Protein AF-0000000078599240 (afdb_homodimer)

pLDDT: mean 96.95, std 5.82, range [41.84, 98.94]

Nearest PDB structures (foldseek):
  3n5o-assembly1_A  TM=9.727E-01  e=1.562E-25  Coccidioides immitis
  3lg6-assembly2_C  TM=9.460E-01  e=7.301E-24  Coccidioides immitis
  3lg6-assembly2_D  TM=9.305E-01  e=4.288E-23  Coccidioides immitis
  3n5o-assembly1_B  TM=9.343E-01  e=1.271E-21  Coccidioides immitis
  4kae-assembly1_A  TM=9.161E-01  e=1.630E-17  Anaeromyxobacter dehalogenans 2CP-1

Sequence (452 aa):
MSDTQVTLYTYFRSSCSARLRIALYLKEIPFKPIFVNLLRDEQSTPSHRSINPSGTVPALVVQRPGPEQHPVILTQSLAALEYLDETFPDQGPKLLPSDPETRALVRTLAQIIGCDVQPVTNLRILKRVAPFGADRTVWSKDLIEDGFRAYEALVSSSAGKFSVGDQITMADLCLIPAVWGAERVGMDMSTFPVIQKIAKNLEMEEAVQKGHWQTQPDTPEDLRAKMSDTQVTLYTYFRSSCSARLRIALYLKEIPFKPIFVNLLRDEQSTPSHRSINPSGTVPALVVQRPGPEQHPVILTQSLAALEYLDETFPDQGPKLLPSDPETRALVRTLAQIIGCDVQPVTNLRILKRVAPFGADRTVWSKDLIEDGFRAYEALVSSSAGKFSVGDQITMADLCLIPAVWGAERVGMDMSTFPVIQKIAKNLEMEEAVQKGHWQTQPDTPEDLRAK

Structure (mmCIF, N/CA/C/O backbone):
data_AF-0000000078599240-model_v1
#
loop_
_entity.id
_entity.type
_entity.pdbx_description
1 polymer 'Maleylacetoacetate isomerase'
#
loop_
_atom_site.group_PDB
_atom_site.id
_atom_site.type_symbol
_atom_site.label_atom_id
_atom_site.label_alt_id
_atom_site.label_comp_id
_atom_site.label_asym_id
_atom_site.label_entity_id
_atom_site.label_seq_id
_atom_site.pdbx_PDB_ins_code
_atom_site.Cartn_x
_atom_site.Cartn_y
_atom_site.Cartn_z
_atom_site.occupancy
_atom_site.B_iso_or_equiv
_atom_site.auth_seq_id
_atom_site.auth_comp_id
_atom_site.auth_asym_id
_atom_site.auth_atom_id
_atom_site.pdbx_PDB_model_num
ATOM 1 N N . MET A 1 1 ? 25.844 -21.953 -3.064 1 41.84 1 MET A N 1
ATOM 2 C CA . MET A 1 1 ? 24.375 -21.922 -3.059 1 41.84 1 MET A CA 1
ATOM 3 C C . MET A 1 1 ? 23.859 -21.312 -1.765 1 41.84 1 MET A C 1
ATOM 5 O O . MET A 1 1 ? 24.266 -21.719 -0.672 1 41.84 1 MET A O 1
ATOM 9 N N . SER A 1 2 ? 23.5 -20.031 -1.642 1 59.91 2 SER A N 1
ATOM 10 C CA . SER A 1 2 ? 23.344 -19.344 -0.37 1 59.91 2 SER A CA 1
ATOM 11 C C . SER A 1 2 ? 22.438 -20.109 0.584 1 59.91 2 SER A C 1
ATOM 13 O O . SER A 1 2 ? 21.469 -20.719 0.158 1 59.91 2 SER A O 1
ATOM 15 N N . ASP A 1 3 ? 22.969 -20.703 1.647 1 84.12 3 ASP A N 1
ATOM 16 C CA . ASP A 1 3 ? 22.375 -21.469 2.742 1 84.12 3 ASP A CA 1
ATOM 17 C C . ASP A 1 3 ? 21.172 -20.75 3.334 1 84.12 3 ASP A C 1
ATOM 19 O O . ASP A 1 3 ? 20.75 -21.047 4.449 1 84.12 3 ASP A O 1
ATOM 23 N N . THR A 1 4 ? 20.656 -19.797 2.498 1 92.69 4 THR A N 1
ATOM 24 C CA . THR A 1 4 ? 19.484 -19.062 2.947 1 92.69 4 THR A CA 1
ATOM 25 C C . THR A 1 4 ? 18.219 -19.875 2.76 1 92.69 4 THR A C 1
ATOM 27 O O . THR A 1 4 ? 18.016 -20.484 1.706 1 92.69 4 THR A O 1
ATOM 30 N N . GLN A 1 5 ? 17.453 -20 3.84 1 96.25 5 GLN A N 1
ATOM 31 C CA . GLN A 1 5 ? 16.156 -20.688 3.777 1 96.25 5 GLN A CA 1
ATOM 32 C C . GLN A 1 5 ? 15.023 -19.688 3.592 1 96.25 5 GLN A C 1
ATOM 34 O O . GLN A 1 5 ? 14.898 -18.734 4.352 1 96.25 5 GLN A O 1
ATOM 39 N N . VAL A 1 6 ? 14.234 -19.922 2.574 1 98.31 6 VAL A N 1
ATOM 40 C CA . VAL A 1 6 ? 13.094 -19.062 2.277 1 98.31 6 VAL A CA 1
ATOM 41 C C . VAL A 1 6 ? 11.797 -19.859 2.418 1 98.31 6 VAL A C 1
ATOM 43 O O . VAL A 1 6 ? 11.648 -20.938 1.822 1 98.31 6 VAL A O 1
ATOM 46 N N . THR A 1 7 ? 10.906 -19.375 3.309 1 98.75 7 THR A N 1
ATOM 47 C CA . THR A 1 7 ? 9.586 -19.969 3.5 1 98.75 7 THR A CA 1
ATOM 48 C C . THR A 1 7 ? 8.484 -18.969 3.121 1 98.75 7 THR A C 1
ATOM 50 O O . THR A 1 7 ? 8.57 -17.797 3.453 1 98.75 7 THR A O 1
ATOM 53 N N . LEU A 1 8 ? 7.512 -19.438 2.375 1 98.94 8 LEU A N 1
ATOM 54 C CA . LEU A 1 8 ? 6.375 -18.609 1.989 1 98.94 8 LEU A CA 1
ATOM 55 C C . LEU A 1 8 ? 5.074 -19.188 2.525 1 98.94 8 LEU A C 1
ATOM 57 O O . LEU A 1 8 ? 4.668 -20.281 2.131 1 98.94 8 LEU A O 1
ATOM 61 N N . TYR A 1 9 ? 4.465 -18.516 3.523 1 98.94 9 TYR A N 1
ATOM 62 C CA . TYR A 1 9 ? 3.078 -18.812 3.873 1 98.94 9 TYR A CA 1
ATOM 63 C C . TYR A 1 9 ? 2.125 -18.312 2.793 1 98.94 9 TYR A C 1
ATOM 65 O O . TYR A 1 9 ? 2.1 -17.125 2.484 1 98.94 9 TYR A O 1
ATOM 73 N N . THR A 1 10 ? 1.367 -19.234 2.219 1 98.88 10 THR A N 1
ATOM 74 C CA . THR A 1 10 ? 0.688 -18.953 0.961 1 98.88 10 THR A CA 1
ATOM 75 C C . THR A 1 10 ? -0.677 -19.625 0.913 1 98.88 10 THR A C 1
ATOM 77 O O . THR A 1 10 ? -0.981 -20.484 1.751 1 98.88 10 THR A O 1
ATOM 80 N N . TYR A 1 11 ? -1.501 -19.172 0.091 1 98.88 11 TYR A N 1
ATOM 81 C CA . TYR A 1 11 ? -2.789 -19.719 -0.309 1 98.88 11 TYR A CA 1
ATOM 82 C C . TYR A 1 11 ? -2.973 -19.641 -1.819 1 98.88 11 TYR A C 1
ATOM 84 O O . TYR A 1 11 ? -2.682 -18.609 -2.432 1 98.88 11 TYR A O 1
ATOM 92 N N . PHE A 1 12 ? -3.488 -20.656 -2.5 1 98.62 12 PHE A N 1
ATOM 93 C CA . PHE A 1 12 ? -3.416 -20.781 -3.951 1 98.62 12 PHE A CA 1
ATOM 94 C C . PHE A 1 12 ? -4.176 -19.641 -4.625 1 98.62 12 PHE A C 1
ATOM 96 O O . PHE A 1 12 ? -3.766 -19.156 -5.68 1 98.62 12 PHE A O 1
ATOM 103 N N . ARG A 1 13 ? -5.23 -19.172 -3.99 1 97.75 13 ARG A N 1
ATOM 104 C CA . ARG A 1 13 ? -6.094 -18.203 -4.668 1 97.75 13 ARG A CA 1
ATOM 105 C C . ARG A 1 13 ? -5.809 -16.781 -4.207 1 97.75 13 ARG A C 1
ATOM 107 O O . ARG A 1 13 ? -6.512 -15.844 -4.59 1 97.75 13 ARG A O 1
ATOM 114 N N . SER A 1 14 ? -4.82 -16.641 -3.355 1 98.56 14 SER A N 1
ATOM 115 C CA . SER A 1 14 ? -4.449 -15.312 -2.865 1 98.56 14 SER A CA 1
ATOM 116 C C . SER A 1 14 ? -3.645 -14.547 -3.906 1 98.56 14 SER A C 1
ATOM 118 O O . SER A 1 14 ? -2.568 -14.984 -4.316 1 98.56 14 SER A O 1
ATOM 120 N N . SER A 1 15 ? -4.191 -13.398 -4.312 1 98.81 15 SER A N 1
ATOM 121 C CA . SER A 1 15 ? -3.494 -12.555 -5.281 1 98.81 15 SER A CA 1
ATOM 122 C C . SER A 1 15 ? -2.188 -12.016 -4.707 1 98.81 15 SER A C 1
ATOM 124 O O . SER A 1 15 ? -1.185 -11.922 -5.418 1 98.81 15 SER A O 1
ATOM 126 N N . CYS A 1 16 ? -2.143 -11.672 -3.395 1 98.88 16 CYS A N 1
ATOM 127 C CA . CYS A 1 16 ? -0.934 -11.156 -2.766 1 98.88 16 CYS A CA 1
ATOM 128 C C . CYS A 1 16 ? 0.127 -12.242 -2.641 1 98.88 16 CYS A C 1
ATOM 130 O O . CYS A 1 16 ? 1.321 -11.969 -2.768 1 98.88 16 CYS A O 1
ATOM 132 N N . SER A 1 17 ? -0.309 -13.508 -2.371 1 98.94 17 SER A N 1
ATOM 133 C CA . SER A 1 17 ? 0.632 -14.625 -2.381 1 98.94 17 SER A CA 1
ATOM 134 C C . SER A 1 17 ? 1.214 -14.844 -3.773 1 98.94 17 SER A C 1
ATOM 136 O O . SER A 1 17 ? 2.398 -15.156 -3.916 1 98.94 17 SER A O 1
ATOM 138 N N . ALA A 1 18 ? 0.376 -14.703 -4.801 1 98.94 18 ALA A N 1
ATOM 139 C CA . ALA A 1 18 ? 0.823 -14.891 -6.176 1 98.94 18 ALA A CA 1
ATOM 140 C C . ALA A 1 18 ? 1.944 -13.914 -6.531 1 98.94 18 ALA A C 1
ATOM 142 O O . ALA A 1 18 ? 2.875 -14.266 -7.258 1 98.94 18 ALA A O 1
ATOM 143 N N . ARG A 1 19 ? 1.855 -12.648 -6.035 1 98.94 19 ARG A N 1
ATOM 144 C CA . ARG A 1 19 ? 2.928 -11.688 -6.258 1 98.94 19 ARG A CA 1
ATOM 145 C C . ARG A 1 19 ? 4.281 -12.273 -5.875 1 98.94 19 ARG A C 1
ATOM 147 O O . ARG A 1 19 ? 5.238 -12.195 -6.648 1 98.94 19 ARG A O 1
ATOM 154 N N . LEU A 1 20 ? 4.32 -12.898 -4.699 1 98.94 20 LEU A N 1
ATOM 155 C CA . LEU A 1 20 ? 5.582 -13.391 -4.16 1 98.94 20 LEU A CA 1
ATOM 156 C C . LEU A 1 20 ? 5.973 -14.711 -4.816 1 98.94 20 LEU A C 1
ATOM 158 O O . LEU A 1 20 ? 7.156 -14.953 -5.066 1 98.94 20 LEU A O 1
ATOM 162 N N . ARG A 1 21 ? 4.977 -15.617 -5.125 1 98.94 21 ARG A N 1
ATOM 163 C CA . ARG A 1 21 ? 5.312 -16.844 -5.844 1 98.94 21 ARG A CA 1
ATOM 164 C C . ARG A 1 21 ? 5.988 -16.531 -7.176 1 98.94 21 ARG A C 1
ATOM 166 O O . ARG A 1 21 ? 7.055 -17.062 -7.477 1 98.94 21 ARG A O 1
ATOM 173 N N . ILE A 1 22 ? 5.367 -15.609 -7.93 1 98.94 22 ILE A N 1
ATOM 174 C CA . ILE A 1 22 ? 5.898 -15.266 -9.242 1 98.94 22 ILE A CA 1
ATOM 175 C C . ILE A 1 22 ? 7.285 -14.641 -9.094 1 98.94 22 ILE A C 1
ATOM 177 O O . ILE A 1 22 ? 8.203 -14.977 -9.844 1 98.94 22 ILE A O 1
ATOM 181 N N . ALA A 1 23 ? 7.449 -13.75 -8.117 1 98.94 23 ALA A N 1
ATOM 182 C CA . ALA A 1 23 ? 8.75 -13.117 -7.887 1 98.94 23 ALA A CA 1
ATOM 183 C C . ALA A 1 23 ? 9.812 -14.156 -7.559 1 98.94 23 ALA A C 1
ATOM 185 O O . ALA A 1 23 ? 10.938 -14.086 -8.055 1 98.94 23 ALA A O 1
ATOM 186 N N . LEU A 1 24 ? 9.5 -15.102 -6.66 1 98.88 24 LEU A N 1
ATOM 187 C CA . LEU A 1 24 ? 10.453 -16.125 -6.242 1 98.88 24 LEU A CA 1
ATOM 188 C C . LEU A 1 24 ? 10.852 -17 -7.422 1 98.88 24 LEU A C 1
ATOM 190 O O . LEU A 1 24 ? 12.031 -17.328 -7.59 1 98.88 24 LEU A O 1
ATOM 194 N N . TYR A 1 25 ? 9.914 -17.359 -8.273 1 98.81 25 TYR A N 1
ATOM 195 C CA . TYR A 1 25 ? 10.234 -18.125 -9.477 1 98.81 25 TYR A CA 1
ATOM 196 C C . TYR A 1 25 ? 11.055 -17.297 -10.453 1 98.81 25 TYR A C 1
ATOM 198 O O . TYR A 1 25 ? 12.016 -17.781 -11.047 1 98.81 25 TYR A O 1
ATOM 206 N N . LEU A 1 26 ? 10.625 -16.062 -10.656 1 98.69 26 LEU A N 1
ATOM 207 C CA . LEU A 1 26 ? 11.297 -15.156 -11.578 1 98.69 26 LEU A CA 1
ATOM 208 C C . LEU A 1 26 ? 12.766 -14.984 -11.195 1 98.69 26 LEU A C 1
ATOM 210 O O . LEU A 1 26 ? 13.641 -14.922 -12.062 1 98.69 26 LEU A O 1
ATOM 214 N N . LYS A 1 27 ? 13.016 -14.93 -9.898 1 98.25 27 LYS A N 1
ATOM 215 C CA . LYS A 1 27 ? 14.367 -14.695 -9.383 1 98.25 27 LYS A CA 1
ATOM 216 C C . LYS A 1 27 ? 15.078 -16.016 -9.102 1 98.25 27 LYS A C 1
ATOM 218 O O . LYS A 1 27 ? 16.234 -16.016 -8.68 1 98.25 27 LYS A O 1
ATOM 223 N N . GLU A 1 28 ? 14.383 -17.094 -9.32 1 97.5 28 GLU A N 1
ATOM 224 C CA . GLU A 1 28 ? 14.93 -18.438 -9.133 1 97.5 28 GLU A CA 1
ATOM 225 C C . GLU A 1 28 ? 15.414 -18.641 -7.703 1 97.5 28 GLU A C 1
ATOM 227 O O . GLU A 1 28 ? 16.531 -19.125 -7.48 1 97.5 28 GLU A O 1
ATOM 232 N N . ILE A 1 29 ? 14.672 -18.188 -6.797 1 97.81 29 ILE A N 1
ATOM 233 C CA . ILE A 1 29 ? 14.938 -18.391 -5.379 1 97.81 29 ILE A CA 1
ATOM 234 C C . ILE A 1 29 ? 14.133 -19.594 -4.871 1 97.81 29 ILE A C 1
ATOM 236 O O . ILE A 1 29 ? 12.898 -19.547 -4.84 1 97.81 29 ILE A O 1
ATOM 240 N N . PRO A 1 30 ? 14.836 -20.641 -4.559 1 97.5 30 PRO A N 1
ATOM 241 C CA . PRO A 1 30 ? 14.094 -21.766 -3.984 1 97.5 30 PRO A CA 1
ATOM 242 C C . PRO A 1 30 ? 13.367 -21.406 -2.693 1 97.5 30 PRO A C 1
ATOM 244 O O . PRO A 1 30 ? 13.883 -20.625 -1.889 1 97.5 30 PRO A O 1
ATOM 247 N N . PHE A 1 31 ? 12.172 -21.984 -2.525 1 98.56 31 PHE A N 1
ATOM 248 C CA . PHE A 1 31 ? 11.414 -21.688 -1.315 1 98.56 31 PHE A CA 1
ATOM 249 C C . PHE A 1 31 ? 10.523 -22.859 -0.933 1 98.56 31 PHE A C 1
ATOM 251 O O . PHE A 1 31 ? 10.211 -23.719 -1.772 1 98.56 31 PHE A O 1
ATOM 258 N N . LYS A 1 32 ? 10.219 -22.875 0.348 1 98.5 32 LYS A N 1
ATOM 259 C CA . LYS A 1 32 ? 9.273 -23.859 0.891 1 98.5 32 LYS A CA 1
ATOM 260 C C . LYS A 1 32 ? 7.906 -23.219 1.132 1 98.5 32 LYS A C 1
ATOM 262 O O . LYS A 1 32 ? 7.781 -22.281 1.92 1 98.5 32 LYS A O 1
ATOM 267 N N . PRO A 1 33 ? 6.883 -23.719 0.459 1 98.75 33 PRO A N 1
ATOM 268 C CA . PRO A 1 33 ? 5.543 -23.203 0.742 1 98.75 33 PRO A CA 1
ATOM 269 C C . PRO A 1 33 ? 4.922 -23.828 1.991 1 98.75 33 PRO A C 1
ATOM 271 O O . PRO A 1 33 ? 5.113 -25.016 2.254 1 98.75 33 PRO A O 1
ATOM 274 N N . ILE A 1 34 ? 4.344 -23.031 2.818 1 98.88 34 ILE A N 1
ATOM 275 C CA . ILE A 1 34 ? 3.434 -23.438 3.881 1 98.88 34 ILE A CA 1
ATOM 276 C C . ILE A 1 34 ? 2.02 -22.953 3.572 1 98.88 34 ILE A C 1
ATOM 278 O O . ILE A 1 34 ? 1.785 -21.75 3.455 1 98.88 34 ILE A O 1
ATOM 282 N N . PHE A 1 35 ? 1.087 -23.891 3.426 1 98.81 35 PHE A N 1
ATOM 283 C CA . PHE A 1 35 ? -0.24 -23.547 2.924 1 98.81 35 PHE A CA 1
ATOM 284 C C . PHE A 1 35 ? -1.168 -23.156 4.066 1 98.81 35 PHE A C 1
ATOM 286 O O . PHE A 1 35 ? -1.251 -23.859 5.074 1 98.81 35 PHE A O 1
ATOM 293 N N . VAL A 1 36 ? -1.742 -21.984 3.965 1 98.81 36 VAL A N 1
ATOM 294 C CA . VAL A 1 36 ? -2.73 -21.453 4.895 1 98.81 36 VAL A CA 1
ATOM 295 C C . VAL A 1 36 ? -4.09 -21.359 4.207 1 98.81 36 VAL A C 1
ATOM 297 O O . VAL A 1 36 ? -4.309 -20.5 3.355 1 98.81 36 VAL A O 1
ATOM 300 N N . ASN A 1 37 ? -5.074 -22.25 4.566 1 98.06 37 ASN A N 1
ATOM 301 C CA . ASN A 1 37 ? -6.387 -22.281 3.928 1 98.06 37 ASN A CA 1
ATOM 302 C C . ASN A 1 37 ? -7.289 -21.172 4.453 1 98.06 37 ASN A C 1
ATOM 304 O O . ASN A 1 37 ? -7.797 -21.25 5.574 1 98.06 37 ASN A O 1
ATOM 308 N N . LEU A 1 38 ? -7.566 -20.188 3.645 1 97.25 38 LEU A N 1
ATOM 309 C CA . LEU A 1 38 ? -8.328 -19.016 4.059 1 97.25 38 LEU A CA 1
ATOM 310 C C . LEU A 1 38 ? -9.812 -19.359 4.203 1 97.25 38 LEU A C 1
ATOM 312 O O . LEU A 1 38 ? -10.531 -18.703 4.961 1 97.25 38 LEU A O 1
ATOM 316 N N . LEU A 1 39 ? -10.297 -20.359 3.459 1 94.81 39 LEU A N 1
ATOM 317 C CA . LEU A 1 39 ? -11.703 -20.75 3.553 1 94.81 39 LEU A CA 1
ATOM 318 C C . LEU A 1 39 ? -11.977 -21.453 4.875 1 94.81 39 LEU A C 1
ATOM 320 O O . LEU A 1 39 ? -13.125 -21.516 5.328 1 94.81 39 LEU A O 1
ATOM 324 N N . ARG A 1 40 ? -10.93 -22 5.488 1 96.69 40 ARG A N 1
ATOM 325 C CA . ARG A 1 40 ? -11.047 -22.641 6.797 1 96.69 40 ARG A CA 1
ATOM 326 C C . ARG A 1 40 ? -10.578 -21.703 7.906 1 96.69 40 ARG A C 1
ATOM 328 O O . ARG A 1 40 ? -10.359 -22.141 9.039 1 96.69 40 ARG A O 1
ATOM 335 N N . ASP A 1 41 ? -10.305 -20.438 7.574 1 96.81 41 ASP A N 1
ATOM 336 C CA . ASP A 1 41 ? -9.906 -19.375 8.492 1 96.81 41 ASP A CA 1
ATOM 337 C C . ASP A 1 41 ? -8.609 -19.719 9.211 1 96.81 41 ASP A C 1
ATOM 339 O O . ASP A 1 41 ? -8.43 -19.375 10.383 1 96.81 41 ASP A O 1
ATOM 343 N N . GLU A 1 42 ? -7.742 -20.438 8.57 1 98.25 42 GLU A N 1
ATOM 344 C CA . GLU A 1 42 ? -6.477 -20.828 9.172 1 98.25 42 GLU A CA 1
ATOM 345 C C . GLU A 1 42 ? -5.578 -19.625 9.422 1 98.25 42 GLU A C 1
ATOM 347 O O . GLU A 1 42 ? -4.676 -19.672 10.258 1 98.25 42 GLU A O 1
ATOM 352 N N . GLN A 1 43 ? -5.766 -18.516 8.703 1 97.88 43 GLN A N 1
ATOM 353 C CA . GLN A 1 43 ? -4.992 -17.297 8.906 1 97.88 43 GLN A CA 1
ATOM 354 C C . GLN A 1 43 ? -5.281 -16.688 10.273 1 97.88 43 GLN A C 1
ATOM 356 O O . GLN A 1 43 ? -4.535 -15.82 10.742 1 97.88 43 GLN A O 1
ATOM 361 N N . SER A 1 44 ? -6.363 -17.094 10.922 1 96.94 44 SER A N 1
ATOM 362 C CA . SER A 1 44 ? -6.773 -16.5 12.188 1 96.94 44 SER A CA 1
ATOM 363 C C . SER A 1 44 ? -6.277 -17.312 13.375 1 96.94 44 SER A C 1
ATOM 365 O O . SER A 1 44 ? -6.469 -16.922 14.531 1 96.94 44 SER A O 1
ATOM 367 N N . THR A 1 45 ? -5.648 -18.484 13.078 1 97.94 45 THR A N 1
ATOM 368 C CA . THR A 1 45 ? -5.129 -19.312 14.164 1 97.94 45 THR A CA 1
ATOM 369 C C . THR A 1 45 ? -4.008 -18.594 14.906 1 97.94 45 THR A C 1
ATOM 371 O O . THR A 1 45 ? -3.303 -17.766 14.32 1 97.94 45 THR A O 1
ATOM 374 N N . PRO A 1 46 ? -3.828 -18.891 16.203 1 97.56 46 PRO A N 1
ATOM 375 C CA . PRO A 1 46 ? -2.719 -18.297 16.953 1 97.56 46 PRO A CA 1
ATOM 376 C C . PRO A 1 46 ? -1.361 -18.562 16.297 1 97.56 46 PRO A C 1
ATOM 378 O O . PRO A 1 46 ? -0.492 -17.688 16.297 1 97.56 46 PRO A O 1
ATOM 381 N N . SER A 1 47 ? -1.226 -19.75 15.789 1 97.75 47 SER A N 1
ATOM 382 C CA . SER A 1 47 ? 0.039 -20.125 15.164 1 97.75 47 SER A CA 1
ATOM 383 C C . SER A 1 47 ? 0.348 -19.219 13.969 1 97.75 47 SER A C 1
ATOM 385 O O . SER A 1 47 ? 1.469 -18.734 13.828 1 97.75 47 SER A O 1
ATOM 387 N N . HIS A 1 48 ? -0.643 -19.016 13.078 1 98.44 48 HIS A N 1
ATOM 388 C CA . HIS A 1 48 ? -0.397 -18.156 11.938 1 98.44 48 HIS A CA 1
ATOM 389 C C . HIS A 1 48 ? -0.228 -16.703 12.367 1 98.44 48 HIS A C 1
ATOM 391 O O . HIS A 1 48 ? 0.625 -15.984 11.836 1 98.44 48 HIS A O 1
ATOM 397 N N . ARG A 1 49 ? -1.003 -16.266 13.344 1 97.81 49 ARG A N 1
ATOM 398 C CA . ARG A 1 49 ? -0.96 -14.883 13.805 1 97.81 49 ARG A CA 1
ATOM 399 C C . ARG A 1 49 ? 0.366 -14.57 14.492 1 97.81 49 ARG A C 1
ATOM 401 O O . ARG A 1 49 ? 0.784 -13.414 14.547 1 97.81 49 ARG A O 1
ATOM 408 N N . SER A 1 50 ? 1.032 -15.594 14.992 1 97.44 50 SER A N 1
ATOM 409 C CA . SER A 1 50 ? 2.361 -15.391 15.562 1 97.44 50 SER A CA 1
ATOM 410 C C . SER A 1 50 ? 3.383 -15.062 14.477 1 97.44 50 SER A C 1
ATOM 412 O O . SER A 1 50 ? 4.41 -14.438 14.758 1 97.44 50 SER A O 1
ATOM 414 N N . ILE A 1 51 ? 3.104 -15.445 13.242 1 98 51 ILE A N 1
ATOM 415 C CA . ILE A 1 51 ? 3.961 -15.141 12.102 1 98 51 ILE A CA 1
ATOM 416 C C . ILE A 1 51 ? 3.516 -13.836 11.445 1 98 51 ILE A C 1
ATOM 418 O O . ILE A 1 51 ? 4.344 -12.969 11.156 1 98 51 ILE A O 1
ATOM 422 N N . ASN A 1 52 ? 2.238 -13.703 11.289 1 98.56 52 ASN A N 1
ATOM 423 C CA . ASN A 1 52 ? 1.623 -12.539 10.664 1 98.56 52 ASN A CA 1
ATOM 424 C C . ASN A 1 52 ? 0.49 -11.977 11.523 1 98.56 52 ASN A C 1
ATOM 426 O O . ASN A 1 52 ? -0.669 -12.359 11.352 1 98.56 52 ASN A O 1
ATOM 430 N N . PRO A 1 53 ? 0.753 -10.977 12.273 1 98.25 53 PRO A N 1
ATOM 431 C CA . PRO A 1 53 ? -0.244 -10.43 13.195 1 98.25 53 PRO A CA 1
ATOM 432 C C . PRO A 1 53 ? -1.457 -9.844 12.484 1 98.25 53 PRO A C 1
ATOM 434 O O . PRO A 1 53 ? -2.494 -9.609 13.109 1 98.25 53 PRO A O 1
ATOM 437 N N . SER A 1 54 ? -1.393 -9.586 11.188 1 98 54 SER A N 1
ATOM 438 C CA . SER A 1 54 ? -2.541 -9.102 10.422 1 98 54 SER A CA 1
ATOM 439 C C . SER A 1 54 ? -3.541 -10.227 10.164 1 98 54 SER A C 1
ATOM 441 O O . SER A 1 54 ? -4.68 -9.969 9.773 1 98 54 SER A O 1
ATOM 443 N N . GLY A 1 55 ? -3.113 -11.484 10.375 1 98.19 55 GLY A N 1
ATOM 444 C CA . GLY A 1 55 ? -3.99 -12.609 10.078 1 98.19 55 GLY A CA 1
ATOM 445 C C . GLY A 1 55 ? -4.328 -12.727 8.602 1 98.19 55 GLY A C 1
ATOM 446 O O . GLY A 1 55 ? -5.484 -12.945 8.242 1 98.19 55 GLY A O 1
ATOM 447 N N . THR A 1 56 ? -3.334 -12.484 7.797 1 98.25 56 THR A N 1
ATOM 448 C CA . THR A 1 56 ? -3.482 -12.594 6.348 1 98.25 56 THR A CA 1
ATOM 449 C C . THR A 1 56 ? -2.355 -13.43 5.75 1 98.25 56 THR A C 1
ATOM 451 O O . THR A 1 56 ? -1.511 -13.953 6.48 1 98.25 56 THR A O 1
ATOM 454 N N . VAL A 1 57 ? -2.404 -13.734 4.516 1 98.69 57 VAL A N 1
ATOM 455 C CA . VAL A 1 57 ? -1.3 -14.211 3.689 1 98.69 57 VAL A CA 1
ATOM 456 C C . VAL A 1 57 ? -0.991 -13.18 2.605 1 98.69 57 VAL A C 1
ATOM 458 O O . VAL A 1 57 ? -1.843 -12.352 2.262 1 98.69 57 VAL A O 1
ATOM 461 N N . PRO A 1 58 ? 0.173 -13.164 2.072 1 98.88 58 PRO A N 1
ATOM 462 C CA . PRO A 1 58 ? 1.315 -14.039 2.352 1 98.88 58 PRO A CA 1
ATOM 463 C C . PRO A 1 58 ? 2.127 -13.578 3.561 1 98.88 58 PRO A C 1
ATOM 465 O O . PRO A 1 58 ? 1.899 -12.484 4.082 1 98.88 58 PRO A O 1
ATOM 468 N N . ALA A 1 59 ? 2.914 -14.391 4.109 1 98.94 59 ALA A N 1
ATOM 469 C CA . ALA A 1 59 ? 4.082 -14.047 4.914 1 98.94 59 ALA A CA 1
ATOM 470 C C . ALA A 1 59 ? 5.348 -14.688 4.355 1 98.94 59 ALA A C 1
ATOM 472 O O . ALA A 1 59 ? 5.359 -15.883 4.055 1 98.94 59 ALA A O 1
ATOM 473 N N . LEU A 1 60 ? 6.371 -13.922 4.078 1 98.94 60 LEU A N 1
ATOM 474 C CA . LEU A 1 60 ? 7.676 -14.391 3.623 1 98.94 60 LEU A CA 1
ATOM 475 C C . LEU A 1 60 ? 8.664 -14.438 4.781 1 98.94 60 LEU A C 1
ATOM 477 O O . LEU A 1 60 ? 8.859 -13.445 5.48 1 98.94 60 LEU A O 1
ATOM 481 N N . VAL A 1 61 ? 9.234 -15.555 5.051 1 98.62 61 VAL A N 1
ATOM 482 C CA . VAL A 1 61 ? 10.234 -15.734 6.094 1 98.62 61 VAL A CA 1
ATOM 483 C C . VAL A 1 61 ? 11.586 -16.078 5.461 1 98.62 61 VAL A C 1
ATOM 485 O O . VAL A 1 61 ? 11.695 -17.062 4.723 1 98.62 61 VAL A O 1
ATOM 488 N N . VAL A 1 62 ? 12.562 -15.297 5.645 1 98.12 62 VAL A N 1
ATOM 489 C CA . VAL A 1 62 ? 13.906 -15.516 5.129 1 98.12 62 VAL A CA 1
ATOM 490 C C . VAL A 1 62 ? 14.875 -15.734 6.285 1 98.12 62 VAL A C 1
ATOM 492 O O . VAL A 1 62 ? 15.039 -14.859 7.145 1 98.12 62 VAL A O 1
ATOM 495 N N . GLN A 1 63 ? 15.469 -16.859 6.355 1 95.69 63 GLN A N 1
ATOM 496 C CA . GLN A 1 63 ? 16.453 -17.203 7.379 1 95.69 63 GLN A CA 1
ATOM 497 C C . GLN A 1 63 ? 17.844 -17.328 6.781 1 95.69 63 GLN A C 1
ATOM 499 O O . GLN A 1 63 ? 18.109 -18.25 5.996 1 95.69 63 GLN A O 1
ATOM 504 N N . ARG A 1 64 ? 18.719 -16.391 7.035 1 91.56 64 ARG A N 1
ATOM 505 C CA . ARG A 1 64 ? 20.109 -16.438 6.605 1 91.56 64 ARG A CA 1
ATOM 506 C C . ARG A 1 64 ? 20.953 -17.281 7.566 1 91.56 64 ARG A C 1
ATOM 508 O O . ARG A 1 64 ? 20.641 -17.344 8.758 1 91.56 64 ARG A O 1
ATOM 515 N N . PRO A 1 65 ? 21.922 -17.875 7.047 1 87.56 65 PRO A N 1
ATOM 516 C CA . PRO A 1 65 ? 22.75 -18.703 7.922 1 87.56 65 PRO A CA 1
ATOM 517 C C . PRO A 1 65 ? 23.547 -17.859 8.922 1 87.56 65 PRO A C 1
ATOM 519 O O . PRO A 1 65 ? 23.891 -16.719 8.648 1 87.56 65 PRO A O 1
ATOM 522 N N . GLY A 1 66 ? 23.75 -18.375 10.023 1 81.56 66 GLY A N 1
ATOM 523 C CA . GLY A 1 66 ? 24.547 -17.734 11.055 1 81.56 66 GLY A CA 1
ATOM 524 C C . GLY A 1 66 ? 23.844 -17.672 12.398 1 81.56 66 GLY A C 1
ATOM 525 O O . GLY A 1 66 ? 22.625 -17.594 12.461 1 81.56 66 GLY A O 1
ATOM 526 N N . PRO A 1 67 ? 24.531 -18.109 13.445 1 73.31 67 PRO A N 1
ATOM 527 C CA . PRO A 1 67 ? 23.953 -18.266 14.781 1 73.31 67 PRO A CA 1
ATOM 528 C C . PRO A 1 67 ? 23.234 -17.016 15.273 1 73.31 67 PRO A C 1
ATOM 530 O O . PRO A 1 67 ? 22.266 -17.125 16.031 1 73.31 67 PRO A O 1
ATOM 533 N N . GLU A 1 68 ? 23.625 -15.867 14.82 1 73.69 68 GLU A N 1
ATOM 534 C CA . GLU A 1 68 ? 23.047 -14.664 15.422 1 73.69 68 GLU A CA 1
ATOM 535 C C . GLU A 1 68 ? 22.047 -14.008 14.484 1 73.69 68 GLU A C 1
ATOM 537 O O . GLU A 1 68 ? 21.547 -12.914 14.758 1 73.69 68 GLU A O 1
ATOM 542 N N . GLN A 1 69 ? 21.562 -14.945 13.586 1 78.75 69 GLN A N 1
ATOM 543 C CA . GLN A 1 69 ? 20.688 -14.273 12.641 1 78.75 69 GLN A CA 1
ATOM 544 C C . GLN A 1 69 ? 19.234 -14.688 12.852 1 78.75 69 GLN A C 1
ATOM 546 O O . GLN A 1 69 ? 18.891 -15.867 12.719 1 78.75 69 GLN A O 1
ATOM 551 N N . HIS A 1 70 ? 18.469 -13.719 13.266 1 90 70 HIS A N 1
ATOM 552 C CA . HIS A 1 70 ? 17.031 -13.938 13.344 1 90 70 HIS A CA 1
ATOM 553 C C . HIS A 1 70 ? 16.391 -13.883 11.969 1 90 70 HIS A C 1
ATOM 555 O O . HIS A 1 70 ? 16.859 -13.172 11.078 1 90 70 HIS A O 1
ATOM 561 N N . PRO A 1 71 ? 15.32 -14.68 11.828 1 95.56 71 PRO A N 1
ATOM 562 C CA . PRO A 1 71 ? 14.625 -14.625 10.539 1 95.56 71 PRO A CA 1
ATOM 563 C C . PRO A 1 71 ? 13.992 -13.258 10.266 1 95.56 71 PRO A C 1
ATOM 565 O O . PRO A 1 71 ? 13.531 -12.594 11.203 1 95.56 71 PRO A O 1
ATOM 568 N N . VAL A 1 72 ? 14.047 -12.891 9.047 1 97 72 VAL A N 1
ATOM 569 C CA . VAL A 1 72 ? 13.266 -11.742 8.594 1 97 72 VAL A CA 1
ATOM 570 C C . VAL A 1 72 ? 11.875 -12.195 8.172 1 97 72 VAL A C 1
ATOM 572 O O . VAL A 1 72 ? 11.727 -13.109 7.359 1 97 72 VAL A O 1
ATOM 575 N N . ILE A 1 73 ? 10.844 -11.609 8.773 1 98.5 73 ILE A N 1
ATOM 576 C CA . ILE A 1 73 ? 9.461 -11.945 8.461 1 98.5 73 ILE A CA 1
ATOM 577 C C . ILE A 1 73 ? 8.773 -10.75 7.812 1 98.5 73 ILE A C 1
ATOM 579 O O . ILE A 1 73 ? 8.75 -9.656 8.383 1 98.5 73 ILE A O 1
ATOM 583 N N . LEU A 1 74 ? 8.328 -10.945 6.637 1 98.81 74 LEU A N 1
ATOM 584 C CA . LEU A 1 74 ? 7.641 -9.898 5.887 1 98.81 74 LEU A CA 1
ATOM 585 C C . LEU A 1 74 ? 6.191 -10.281 5.609 1 98.81 74 LEU A C 1
ATOM 587 O O . LEU A 1 74 ? 5.934 -11.281 4.934 1 98.81 74 LEU A O 1
ATOM 591 N N . THR A 1 75 ? 5.289 -9.422 6.07 1 98.81 75 THR A N 1
ATOM 592 C CA . THR A 1 75 ? 3.879 -9.789 6.035 1 98.81 75 THR A CA 1
ATOM 593 C C . THR A 1 75 ? 3.113 -8.891 5.059 1 98.81 75 THR A C 1
ATOM 595 O O . THR A 1 75 ? 1.885 -8.953 4.984 1 98.81 75 THR A O 1
ATOM 598 N N . GLN A 1 76 ? 3.77 -8.023 4.395 1 98.88 76 GLN A N 1
ATOM 599 C CA . GLN A 1 76 ? 3.25 -7.203 3.309 1 98.88 76 GLN A CA 1
ATOM 600 C C . GLN A 1 76 ? 3.955 -7.523 1.992 1 98.88 76 GLN A C 1
ATOM 602 O O . GLN A 1 76 ? 5.18 -7.438 1.902 1 98.88 76 GLN A O 1
ATOM 607 N N . SER A 1 77 ? 3.182 -7.805 0.957 1 98.94 77 SER A N 1
ATOM 608 C CA . SER A 1 77 ? 3.746 -8.359 -0.268 1 98.94 77 SER A CA 1
ATOM 609 C C . SER A 1 77 ? 4.625 -7.344 -0.983 1 98.94 77 SER A C 1
ATOM 611 O O . SER A 1 77 ? 5.668 -7.699 -1.542 1 98.94 77 SER A O 1
ATOM 613 N N . LEU A 1 78 ? 4.246 -6.047 -0.975 1 98.94 78 LEU A N 1
ATOM 614 C CA . LEU A 1 78 ? 5.055 -5.043 -1.656 1 98.94 78 LEU A CA 1
ATOM 615 C C . LEU A 1 78 ? 6.395 -4.855 -0.955 1 98.94 78 LEU A C 1
ATOM 617 O O . LEU A 1 78 ? 7.43 -4.719 -1.61 1 98.94 78 LEU A O 1
ATOM 621 N N . ALA A 1 79 ? 6.41 -4.836 0.399 1 98.94 79 ALA A N 1
ATOM 622 C CA . ALA A 1 79 ? 7.656 -4.77 1.161 1 98.94 79 ALA A CA 1
ATOM 623 C C . ALA A 1 79 ? 8.531 -5.988 0.888 1 98.94 79 ALA A C 1
ATOM 625 O O . ALA A 1 79 ? 9.75 -5.863 0.744 1 98.94 79 ALA A O 1
ATOM 626 N N . ALA A 1 80 ? 7.91 -7.145 0.779 1 98.94 80 ALA A N 1
ATOM 627 C CA . ALA A 1 80 ? 8.633 -8.391 0.52 1 98.94 80 ALA A CA 1
ATOM 628 C C . ALA A 1 80 ? 9.273 -8.367 -0.867 1 98.94 80 ALA A C 1
ATOM 630 O O . ALA A 1 80 ? 10.406 -8.828 -1.041 1 98.94 80 ALA A O 1
ATOM 631 N N . LEU A 1 81 ? 8.531 -7.852 -1.859 1 98.94 81 LEU A N 1
ATOM 632 C CA . LEU A 1 81 ? 9.07 -7.766 -3.213 1 98.94 81 LEU A CA 1
ATOM 633 C C . LEU A 1 81 ? 10.32 -6.898 -3.246 1 98.94 81 LEU A C 1
ATOM 635 O O . LEU A 1 81 ? 11.328 -7.277 -3.855 1 98.94 81 LEU A O 1
ATOM 639 N N . GLU A 1 82 ? 10.258 -5.766 -2.596 1 98.75 82 GLU A N 1
ATOM 640 C CA . GLU A 1 82 ? 11.422 -4.887 -2.59 1 98.75 82 GLU A CA 1
ATOM 641 C C . GLU A 1 82 ? 12.578 -5.508 -1.81 1 98.75 82 GLU A C 1
ATOM 643 O O . GLU A 1 82 ? 13.742 -5.371 -2.195 1 98.75 82 GLU A O 1
ATOM 648 N N . TYR A 1 83 ? 12.266 -6.199 -0.689 1 98.81 83 TYR A N 1
ATOM 649 C CA . TYR A 1 83 ? 13.297 -6.887 0.078 1 98.81 83 TYR A CA 1
ATOM 650 C C . TYR A 1 83 ? 14.016 -7.922 -0.778 1 98.81 83 TYR A C 1
ATOM 652 O O . TYR A 1 83 ? 15.25 -7.996 -0.774 1 98.81 83 TYR A O 1
ATOM 660 N N . LEU A 1 84 ? 13.258 -8.711 -1.534 1 98.62 84 LEU A N 1
ATOM 661 C CA . LEU A 1 84 ? 13.844 -9.719 -2.416 1 98.62 84 LEU A CA 1
ATOM 662 C C . LEU A 1 84 ? 14.734 -9.062 -3.469 1 98.62 84 LEU A C 1
ATOM 664 O O . LEU A 1 84 ? 15.828 -9.555 -3.752 1 98.62 84 LEU A O 1
ATOM 668 N N . ASP A 1 85 ? 14.219 -7.973 -4.016 1 97.88 85 ASP A N 1
ATOM 669 C CA . ASP A 1 85 ? 14.992 -7.254 -5.027 1 97.88 85 ASP A CA 1
ATOM 670 C C . ASP A 1 85 ? 16.312 -6.758 -4.457 1 97.88 85 ASP A C 1
ATOM 672 O O . ASP A 1 85 ? 17.344 -6.793 -5.141 1 97.88 85 ASP A O 1
ATOM 676 N N . GLU A 1 86 ? 16.312 -6.316 -3.236 1 97.38 86 GLU A N 1
ATOM 677 C CA . GLU A 1 86 ? 17.469 -5.688 -2.602 1 97.38 86 GLU A CA 1
ATOM 678 C C . GLU A 1 86 ? 18.453 -6.738 -2.09 1 97.38 86 GLU A C 1
ATOM 680 O O . GLU A 1 86 ? 19.656 -6.492 -2.049 1 97.38 86 GLU A O 1
ATOM 685 N N . THR A 1 87 ? 17.969 -7.91 -1.697 1 97.06 87 THR A N 1
ATOM 686 C CA . THR A 1 87 ? 18.828 -8.82 -0.958 1 97.06 87 THR A CA 1
ATOM 687 C C . THR A 1 87 ? 19.25 -10 -1.834 1 97.06 87 THR A C 1
ATOM 689 O O . THR A 1 87 ? 20.172 -10.742 -1.483 1 97.06 87 THR A O 1
ATOM 692 N N . PHE A 1 88 ? 18.625 -10.148 -2.965 1 95.88 88 PHE A N 1
ATOM 693 C CA . PHE A 1 88 ? 19.031 -11.109 -3.982 1 95.88 88 PHE A CA 1
ATOM 694 C C . PHE A 1 88 ? 19.297 -10.414 -5.312 1 95.88 88 PHE A C 1
ATOM 696 O O . PHE A 1 88 ? 18.734 -10.797 -6.34 1 95.88 88 PHE A O 1
ATOM 703 N N . PRO A 1 89 ? 20.188 -9.477 -5.352 1 92.56 89 PRO A N 1
ATOM 704 C CA . PRO A 1 89 ? 20.344 -8.594 -6.512 1 92.56 89 PRO A CA 1
ATOM 705 C C . PRO A 1 89 ? 20.906 -9.32 -7.734 1 92.56 89 PRO A C 1
ATOM 707 O O . PRO A 1 89 ? 20.688 -8.875 -8.867 1 92.56 89 PRO A O 1
ATOM 710 N N . ASP A 1 90 ? 21.562 -10.367 -7.539 1 93.19 90 ASP A N 1
ATOM 711 C CA . ASP A 1 90 ? 22.219 -11.039 -8.648 1 93.19 90 ASP A CA 1
ATOM 712 C C . ASP A 1 90 ? 21.391 -12.219 -9.156 1 93.19 90 ASP A C 1
ATOM 714 O O . ASP A 1 90 ? 21.812 -12.938 -10.055 1 93.19 90 ASP A O 1
ATOM 718 N N . GLN A 1 91 ? 20.234 -12.375 -8.555 1 93.31 91 GLN A N 1
ATOM 719 C CA . GLN A 1 91 ? 19.344 -13.453 -8.969 1 93.31 91 GLN A CA 1
ATOM 720 C C . GLN A 1 91 ? 18.141 -12.906 -9.742 1 93.31 91 GLN A C 1
ATOM 722 O O . GLN A 1 91 ? 17.359 -12.109 -9.211 1 93.31 91 GLN A O 1
ATOM 727 N N . GLY A 1 92 ? 18.062 -13.383 -10.953 1 94.06 92 GLY A N 1
ATOM 728 C CA . GLY A 1 92 ? 16.938 -12.953 -11.758 1 94.06 92 GLY A CA 1
ATOM 729 C C . GLY A 1 92 ? 16.969 -11.469 -12.078 1 94.06 92 GLY A C 1
ATOM 730 O O . GLY A 1 92 ? 17.953 -10.789 -11.797 1 94.06 92 GLY A O 1
ATOM 731 N N . PRO A 1 93 ? 15.953 -11.055 -12.688 1 96.12 93 PRO A N 1
ATOM 732 C CA . PRO A 1 93 ? 15.891 -9.633 -13.055 1 96.12 93 PRO A CA 1
ATOM 733 C C . PRO A 1 93 ? 15.625 -8.727 -11.852 1 96.12 93 PRO A C 1
ATOM 735 O O . PRO A 1 93 ? 15.086 -9.172 -10.844 1 96.12 93 PRO A O 1
ATOM 738 N N . LYS A 1 94 ? 16.078 -7.445 -12.008 1 97.56 94 LYS A N 1
ATOM 739 C CA . LYS A 1 94 ? 15.672 -6.438 -11.031 1 97.56 94 LYS A CA 1
ATOM 740 C C . LYS A 1 94 ? 14.172 -6.156 -11.109 1 97.56 94 LYS A C 1
ATOM 742 O O . LYS A 1 94 ? 13.609 -6.086 -12.203 1 97.56 94 LYS A O 1
ATOM 747 N N . LEU A 1 95 ? 13.586 -6.039 -10 1 98.56 95 LEU A N 1
ATOM 748 C CA . LEU A 1 95 ? 12.148 -5.789 -9.953 1 98.56 95 LEU A CA 1
ATOM 749 C C . LEU A 1 95 ? 11.852 -4.293 -10.039 1 98.56 95 LEU A C 1
ATOM 751 O O . LEU A 1 95 ? 10.703 -3.895 -10.242 1 98.56 95 LEU A O 1
ATOM 755 N N . LEU A 1 96 ? 12.852 -3.5 -9.805 1 98.38 96 LEU A N 1
ATOM 756 C CA . LEU A 1 96 ? 12.773 -2.047 -9.906 1 98.38 96 LEU A CA 1
ATOM 757 C C . LEU A 1 96 ? 13.875 -1.503 -10.805 1 98.38 96 LEU A C 1
ATOM 759 O O . LEU A 1 96 ? 15.016 -1.96 -10.742 1 98.38 96 LEU A O 1
ATOM 763 N N . PRO A 1 97 ? 13.492 -0.528 -11.664 1 97.44 97 PRO A N 1
ATOM 764 C CA . PRO A 1 97 ? 14.531 0.126 -12.461 1 97.44 97 PRO A CA 1
ATOM 765 C C . PRO A 1 97 ? 15.492 0.957 -11.609 1 97.44 97 PRO A C 1
ATOM 767 O O . PRO A 1 97 ? 15.234 1.184 -10.43 1 97.44 97 PRO A O 1
ATOM 770 N N . SER A 1 98 ? 16.578 1.4 -12.227 1 95.69 98 SER A N 1
ATOM 771 C CA . SER A 1 98 ? 17.625 2.105 -11.484 1 95.69 98 SER A CA 1
ATOM 772 C C . SER A 1 98 ? 17.312 3.594 -11.367 1 95.69 98 SER A C 1
ATOM 774 O O . SER A 1 98 ? 17.625 4.227 -10.359 1 95.69 98 SER A O 1
ATOM 776 N N . ASP A 1 99 ? 16.734 4.168 -12.406 1 96.25 99 ASP A N 1
ATOM 777 C CA . ASP A 1 99 ? 16.469 5.602 -12.383 1 96.25 99 ASP A CA 1
ATOM 778 C C . ASP A 1 99 ? 15.266 5.926 -11.484 1 96.25 99 ASP A C 1
ATOM 780 O O . ASP A 1 99 ? 14.227 5.273 -11.57 1 96.25 99 ASP A O 1
ATOM 784 N N . PRO A 1 100 ? 15.367 6.934 -10.648 1 96.75 100 PRO A N 1
ATOM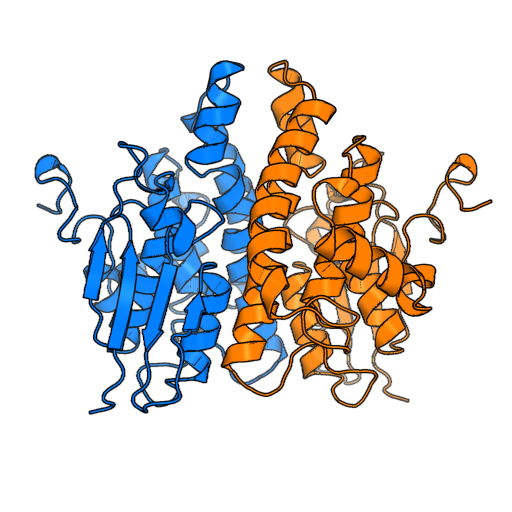 785 C CA . PRO A 1 100 ? 14.367 7.211 -9.617 1 96.75 100 PRO A CA 1
ATOM 786 C C . PRO A 1 100 ? 12.984 7.5 -10.195 1 96.75 100 PRO A C 1
ATOM 788 O O . PRO A 1 100 ? 11.969 7.133 -9.594 1 96.75 100 PRO A O 1
ATOM 791 N N . GLU A 1 101 ? 12.93 8.164 -11.328 1 96.81 101 GLU A N 1
ATOM 792 C CA . GLU A 1 101 ? 11.641 8.531 -11.906 1 96.81 101 GLU A CA 1
ATOM 793 C C . GLU A 1 101 ? 10.875 7.293 -12.375 1 96.81 101 GLU A C 1
ATOM 795 O O . GLU A 1 101 ? 9.688 7.145 -12.07 1 96.81 101 GLU A O 1
ATOM 800 N N . THR A 1 102 ? 11.547 6.398 -13.125 1 98 102 THR A N 1
ATOM 801 C CA . THR A 1 102 ? 10.898 5.18 -13.586 1 98 102 THR A CA 1
ATOM 802 C C . THR A 1 102 ? 10.586 4.254 -12.414 1 98 102 THR A C 1
ATOM 804 O O . THR A 1 102 ? 9.562 3.557 -12.422 1 98 102 THR A O 1
ATOM 807 N N . ARG A 1 103 ? 11.477 4.254 -11.414 1 98.31 103 ARG A N 1
ATOM 808 C CA . ARG A 1 103 ? 11.25 3.48 -10.195 1 98.31 103 ARG A CA 1
ATOM 809 C C . ARG A 1 103 ? 9.984 3.943 -9.484 1 98.31 103 ARG A C 1
ATOM 811 O O . ARG A 1 103 ? 9.18 3.123 -9.031 1 98.31 103 ARG A O 1
ATOM 818 N N . ALA A 1 104 ? 9.773 5.234 -9.43 1 98.5 104 ALA A N 1
ATOM 819 C CA . ALA A 1 104 ? 8.586 5.801 -8.805 1 98.5 104 ALA A CA 1
ATOM 820 C C . ALA A 1 104 ? 7.324 5.434 -9.578 1 98.5 104 ALA A C 1
ATOM 822 O O . ALA A 1 104 ? 6.273 5.191 -8.984 1 98.5 104 ALA A O 1
ATOM 823 N N . LEU A 1 105 ? 7.441 5.41 -10.883 1 98.69 105 LEU A N 1
ATOM 824 C CA . LEU A 1 105 ? 6.316 4.984 -11.703 1 98.69 105 LEU A CA 1
ATOM 825 C C . LEU A 1 105 ? 5.941 3.537 -11.406 1 98.69 105 LEU A C 1
ATOM 827 O O . LEU A 1 105 ? 4.766 3.223 -11.203 1 98.69 105 LEU A O 1
ATOM 831 N N . VAL A 1 106 ? 6.938 2.674 -11.352 1 98.88 106 VAL A N 1
ATOM 832 C CA . VAL A 1 106 ? 6.699 1.266 -11.055 1 98.88 106 VAL A CA 1
ATOM 833 C C . VAL A 1 106 ? 6.012 1.134 -9.703 1 98.88 106 VAL A C 1
ATOM 835 O O . VAL A 1 106 ? 5.031 0.397 -9.562 1 98.88 106 VAL A O 1
ATOM 838 N N . ARG A 1 107 ? 6.484 1.895 -8.703 1 98.88 107 ARG A N 1
ATOM 839 C CA . ARG A 1 107 ? 5.879 1.845 -7.375 1 98.88 107 ARG A CA 1
ATOM 840 C C . ARG A 1 107 ? 4.449 2.371 -7.402 1 98.88 107 ARG A C 1
ATOM 842 O O . ARG A 1 107 ? 3.57 1.833 -6.727 1 98.88 107 ARG A O 1
ATOM 849 N N . THR A 1 108 ? 4.227 3.422 -8.188 1 98.94 108 THR A N 1
ATOM 850 C CA . THR A 1 108 ? 2.883 3.982 -8.297 1 98.94 108 THR A CA 1
ATOM 851 C C . THR A 1 108 ? 1.916 2.961 -8.883 1 98.94 108 THR A C 1
ATOM 853 O O . THR A 1 108 ? 0.833 2.736 -8.344 1 98.94 108 THR A O 1
ATOM 856 N N . LEU A 1 109 ? 2.34 2.301 -9.953 1 98.94 109 LEU A N 1
ATOM 857 C CA . LEU A 1 109 ? 1.521 1.277 -10.594 1 98.94 109 LEU A CA 1
ATOM 858 C C . LEU A 1 109 ? 1.246 0.122 -9.633 1 98.94 109 LEU A C 1
ATOM 860 O O . LEU A 1 109 ? 0.103 -0.32 -9.5 1 98.94 109 LEU A O 1
ATOM 864 N N . ALA A 1 110 ? 2.275 -0.335 -8.945 1 98.94 110 ALA A N 1
ATOM 865 C CA . ALA A 1 110 ? 2.129 -1.416 -7.973 1 98.94 110 ALA A CA 1
ATOM 866 C C . ALA A 1 110 ? 1.154 -1.026 -6.863 1 98.94 110 ALA A C 1
ATOM 868 O O . ALA A 1 110 ? 0.322 -1.835 -6.449 1 98.94 110 ALA A O 1
ATOM 869 N N . GLN A 1 111 ? 1.23 0.193 -6.438 1 98.94 111 GLN A N 1
ATOM 870 C CA . GLN A 1 111 ? 0.432 0.642 -5.301 1 98.94 111 GLN A CA 1
ATOM 871 C C . GLN A 1 111 ? -1.011 0.912 -5.715 1 98.94 111 GLN A C 1
ATOM 873 O O . GLN A 1 111 ? -1.932 0.772 -4.906 1 98.94 111 GLN A O 1
ATOM 878 N N . ILE A 1 112 ? -1.273 1.235 -7.004 1 98.94 112 ILE A N 1
ATOM 879 C CA . ILE A 1 112 ? -2.654 1.284 -7.473 1 98.94 112 ILE A CA 1
ATOM 880 C C . ILE A 1 112 ? -3.332 -0.061 -7.219 1 98.94 112 ILE A C 1
ATOM 882 O O . ILE A 1 112 ? -4.457 -0.112 -6.719 1 98.94 112 ILE A O 1
ATOM 886 N N . ILE A 1 113 ? -2.6 -1.111 -7.516 1 98.94 113 ILE A N 1
ATOM 887 C CA . ILE A 1 113 ? -3.152 -2.441 -7.289 1 98.94 113 ILE A CA 1
ATOM 888 C C . ILE A 1 113 ? -3.119 -2.764 -5.797 1 98.94 113 ILE A C 1
ATOM 890 O O . ILE A 1 113 ? -4.125 -3.199 -5.227 1 98.94 113 ILE A O 1
ATOM 894 N N . GLY A 1 114 ? -2.006 -2.473 -5.129 1 98.88 114 GLY A N 1
ATOM 895 C CA . GLY A 1 114 ? -1.758 -2.93 -3.771 1 98.88 114 GLY A CA 1
ATOM 896 C C . GLY A 1 114 ? -2.445 -2.078 -2.721 1 98.88 114 GLY A C 1
ATOM 897 O O . GLY A 1 114 ? -2.672 -2.533 -1.597 1 98.88 114 GLY A O 1
ATOM 898 N N . CYS A 1 115 ? -2.818 -0.836 -3.055 1 98.75 115 CYS A N 1
ATOM 899 C CA . CYS A 1 115 ? -3.414 0.067 -2.076 1 98.75 115 CYS A CA 1
ATOM 900 C C . CYS A 1 115 ? -4.859 0.385 -2.438 1 98.75 115 CYS A C 1
ATOM 902 O O . CYS A 1 115 ? -5.688 0.615 -1.555 1 98.75 115 CYS A O 1
ATOM 904 N N . ASP A 1 116 ? -5.223 0.344 -3.744 1 98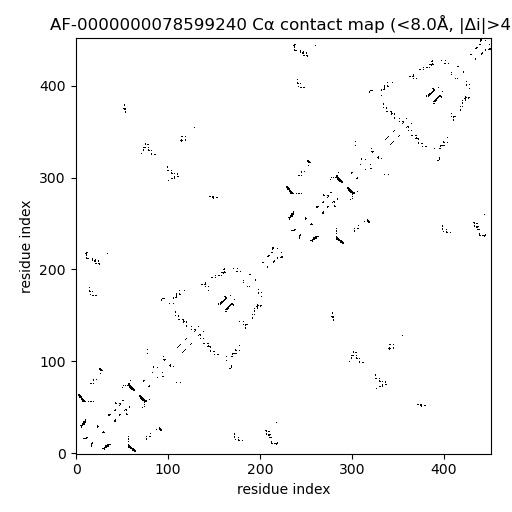.56 116 ASP A N 1
ATOM 905 C CA . ASP A 1 116 ? -6.527 0.88 -4.125 1 98.56 116 ASP A CA 1
ATOM 906 C C . ASP A 1 116 ? -7.465 -0.231 -4.594 1 98.56 116 ASP A C 1
ATOM 908 O O . ASP A 1 116 ? -8.688 -0.074 -4.566 1 98.56 116 ASP A O 1
ATOM 912 N N . VAL A 1 117 ? -6.918 -1.327 -5.094 1 98.88 117 VAL A N 1
ATOM 913 C CA . VAL A 1 117 ? -7.754 -2.361 -5.695 1 98.88 117 VAL A CA 1
ATOM 914 C C . VAL A 1 117 ? -7.875 -3.549 -4.742 1 98.88 117 VAL A C 1
ATOM 916 O O . VAL A 1 117 ? -8.969 -3.863 -4.266 1 98.88 117 VAL A O 1
ATOM 919 N N . GLN A 1 118 ? -6.746 -4.09 -4.395 1 98.88 118 GLN A N 1
ATOM 920 C CA . GLN A 1 118 ? -6.719 -5.367 -3.688 1 98.88 118 GLN A CA 1
ATOM 921 C C . GLN A 1 118 ? -7.344 -5.238 -2.301 1 98.88 118 GLN A C 1
ATOM 923 O O . GLN A 1 118 ? -8.172 -6.062 -1.909 1 98.88 118 GLN A O 1
ATOM 928 N N . PRO A 1 119 ? -7.082 -4.207 -1.466 1 98.81 119 PRO A N 1
ATOM 929 C CA . PRO A 1 119 ? -7.574 -4.188 -0.087 1 98.81 119 PRO A CA 1
ATOM 930 C C . PRO A 1 119 ? -9.094 -4.066 -0.005 1 98.81 119 PRO A C 1
ATOM 932 O O . PRO A 1 119 ? -9.711 -4.574 0.938 1 98.81 119 PRO A O 1
ATOM 935 N N . VAL A 1 120 ? -9.711 -3.428 -1.031 1 98.81 120 VAL A N 1
ATOM 936 C CA . VAL A 1 120 ? -11.141 -3.166 -0.939 1 98.81 120 VAL A CA 1
ATOM 937 C C . VAL A 1 120 ? -11.922 -4.297 -1.611 1 98.81 120 VAL A C 1
ATOM 939 O O . VAL A 1 120 ? -13.148 -4.312 -1.585 1 98.81 120 VAL A O 1
ATOM 942 N N . THR A 1 121 ? -11.18 -5.281 -2.23 1 98.75 121 THR A N 1
ATOM 943 C CA . THR A 1 121 ? -11.844 -6.387 -2.918 1 98.75 121 THR A CA 1
ATOM 944 C C . THR A 1 121 ? -11.383 -7.727 -2.355 1 98.75 121 THR A C 1
ATOM 946 O O . THR A 1 121 ? -11.68 -8.781 -2.922 1 98.75 121 THR A O 1
ATOM 949 N N . ASN A 1 122 ? -10.602 -7.707 -1.306 1 98.06 122 ASN A N 1
ATOM 950 C CA . ASN A 1 122 ? -10.141 -8.977 -0.763 1 98.06 122 ASN A CA 1
ATOM 951 C C . ASN A 1 122 ? -11.242 -9.688 0.024 1 98.06 122 ASN A C 1
ATOM 953 O O . ASN A 1 122 ? -12.305 -9.117 0.255 1 98.06 122 ASN A O 1
ATOM 957 N N . LEU A 1 123 ? -11 -10.914 0.403 1 97.19 123 LEU A N 1
ATOM 958 C CA . LEU A 1 123 ? -12 -11.781 1.017 1 97.19 123 LEU A CA 1
ATOM 959 C C . LEU A 1 123 ? -12.523 -11.172 2.314 1 97.19 123 LEU A C 1
ATOM 961 O O . LEU A 1 123 ? -13.719 -11.227 2.596 1 97.19 123 LEU A O 1
ATOM 965 N N . ARG A 1 124 ? -11.609 -10.555 3.105 1 96.75 124 ARG A N 1
ATOM 966 C CA . ARG A 1 124 ? -11.977 -9.961 4.387 1 96.75 124 ARG A CA 1
ATOM 967 C C . ARG A 1 124 ? -13.047 -8.883 4.199 1 96.75 124 ARG A C 1
ATOM 969 O O . ARG A 1 124 ? -14.031 -8.844 4.934 1 96.75 124 ARG A O 1
ATOM 976 N N . ILE A 1 125 ? -12.922 -8.023 3.248 1 98.25 125 ILE A N 1
ATOM 977 C CA . ILE A 1 125 ? -13.852 -6.922 3.01 1 98.25 125 ILE A CA 1
ATOM 978 C C . ILE A 1 125 ? -15.125 -7.453 2.355 1 98.25 125 ILE A C 1
ATOM 980 O O . ILE A 1 125 ? -16.234 -7.004 2.678 1 98.25 125 ILE A O 1
ATOM 984 N N . LEU A 1 126 ? -14.977 -8.438 1.416 1 97.94 126 LEU A N 1
ATOM 985 C CA . LEU A 1 126 ? -16.156 -9.031 0.792 1 97.94 126 LEU A CA 1
ATOM 986 C C . LEU A 1 126 ? -17.047 -9.695 1.835 1 97.94 126 LEU A C 1
ATOM 988 O O . LEU A 1 126 ? -18.266 -9.57 1.778 1 97.94 126 LEU A O 1
ATOM 992 N N . LYS A 1 127 ? -16.422 -10.375 2.803 1 97 127 LYS A N 1
ATOM 993 C CA . LYS A 1 127 ? -17.172 -10.992 3.893 1 97 127 LYS A CA 1
ATOM 994 C C . LYS A 1 127 ? -17.828 -9.93 4.777 1 97 127 LYS A C 1
ATOM 996 O O . LYS A 1 127 ? -18.875 -10.164 5.367 1 97 127 LYS A O 1
ATOM 1001 N N . ARG A 1 128 ? -17.203 -8.781 4.859 1 97.44 128 ARG A N 1
ATOM 1002 C CA . ARG A 1 128 ? -17.672 -7.723 5.746 1 97.44 128 ARG A CA 1
ATOM 1003 C C . ARG A 1 128 ? -18.859 -6.977 5.137 1 97.44 128 ARG A C 1
ATOM 1005 O O . ARG A 1 128 ? -19.781 -6.562 5.852 1 97.44 128 ARG A O 1
ATOM 1012 N N . VAL A 1 129 ? -18.906 -6.797 3.785 1 97.62 129 VAL A N 1
ATOM 1013 C CA . VAL A 1 129 ? -19.938 -5.977 3.154 1 97.62 129 VAL A CA 1
ATOM 1014 C C . VAL A 1 129 ? -21.156 -6.84 2.83 1 97.62 129 VAL A C 1
ATOM 1016 O O . VAL A 1 129 ? -22.281 -6.328 2.717 1 97.62 129 VAL A O 1
ATOM 1019 N N . ALA A 1 130 ? -20.969 -8.125 2.723 1 97.06 130 ALA A N 1
ATOM 1020 C CA . ALA A 1 130 ? -22.016 -9.031 2.279 1 97.06 130 ALA A CA 1
ATOM 1021 C C . ALA A 1 130 ? -23.203 -8.992 3.229 1 97.06 130 ALA A C 1
ATOM 1023 O O . ALA A 1 130 ? -24.359 -8.906 2.789 1 97.06 130 ALA A O 1
ATOM 1024 N N . PRO A 1 131 ? -22.969 -8.961 4.535 1 97.12 131 PRO A N 1
ATOM 1025 C CA . PRO A 1 131 ? -24.094 -8.93 5.469 1 97.12 131 PRO A CA 1
ATOM 1026 C C . PRO A 1 131 ? -24.922 -7.66 5.336 1 97.12 131 PRO A C 1
ATOM 1028 O O . PRO A 1 131 ? -26.094 -7.637 5.754 1 97.12 131 PRO A O 1
ATOM 1031 N N . PHE A 1 132 ? -24.422 -6.645 4.723 1 97.19 132 PHE A N 1
ATOM 1032 C CA . PHE A 1 132 ? -25.156 -5.398 4.547 1 97.19 132 PHE A CA 1
ATOM 1033 C C . PHE A 1 132 ? -25.984 -5.434 3.264 1 97.19 132 PHE A C 1
ATOM 1035 O O . PHE A 1 132 ? -26.719 -4.488 2.961 1 97.19 132 PHE A O 1
ATOM 1042 N N . GLY A 1 133 ? -25.828 -6.535 2.482 1 97 133 GLY A N 1
ATOM 1043 C CA . GLY A 1 133 ? -26.641 -6.707 1.291 1 97 133 GLY A CA 1
ATOM 1044 C C . GLY A 1 133 ? -25.891 -6.41 0.007 1 97 133 GLY A C 1
ATOM 1045 O O . GLY A 1 133 ? -26.469 -6.43 -1.079 1 97 133 GLY A O 1
ATOM 1046 N N . ALA A 1 134 ? -24.625 -6.152 0.141 1 97.06 134 ALA A N 1
ATOM 1047 C CA . ALA A 1 134 ? -23.828 -5.891 -1.055 1 97.06 134 ALA A CA 1
ATOM 1048 C C . ALA A 1 134 ? -23.594 -7.172 -1.844 1 97.06 134 ALA A C 1
ATOM 1050 O O . ALA A 1 134 ? -23.297 -8.219 -1.261 1 97.06 134 ALA A O 1
ATOM 1051 N N . ASP A 1 135 ? -23.75 -7.074 -3.16 1 97.94 135 ASP A N 1
ATOM 1052 C CA . ASP A 1 135 ? -23.312 -8.156 -4.039 1 97.94 135 ASP A CA 1
ATOM 1053 C C . ASP A 1 135 ? -21.797 -8.164 -4.191 1 97.94 135 ASP A C 1
ATOM 1055 O O . ASP A 1 135 ? -21.219 -7.223 -4.734 1 97.94 135 ASP A O 1
ATOM 1059 N N . ARG A 1 136 ? -21.219 -9.242 -3.748 1 97.81 136 ARG A N 1
ATOM 1060 C CA . ARG A 1 136 ? -19.766 -9.336 -3.723 1 97.81 136 ARG A CA 1
ATOM 1061 C C . ARG A 1 136 ? -19.188 -9.18 -5.125 1 97.81 136 ARG A C 1
ATOM 1063 O O . ARG A 1 136 ? -18.141 -8.547 -5.297 1 97.81 136 ARG A O 1
ATOM 1070 N N . THR A 1 137 ? -19.781 -9.766 -6.117 1 98.31 137 THR A N 1
ATOM 1071 C CA . THR A 1 137 ? -19.297 -9.719 -7.492 1 98.31 137 THR A CA 1
ATOM 1072 C C . THR A 1 137 ? -19.359 -8.297 -8.039 1 98.31 137 THR A C 1
ATOM 1074 O O . THR A 1 137 ? -18.391 -7.789 -8.594 1 98.31 137 THR A O 1
ATOM 1077 N N . VAL A 1 138 ? -20.469 -7.633 -7.84 1 98.12 138 VAL A N 1
ATOM 1078 C CA . VAL A 1 138 ? -20.656 -6.266 -8.312 1 98.12 138 VAL A CA 1
ATOM 1079 C C . VAL A 1 138 ? -19.703 -5.328 -7.566 1 98.12 138 VAL A C 1
ATOM 1081 O O . VAL A 1 138 ? -19.078 -4.461 -8.18 1 98.12 138 VAL A O 1
ATOM 1084 N N . TRP A 1 139 ? -19.594 -5.543 -6.211 1 98.38 139 TRP A N 1
ATOM 1085 C CA . TRP A 1 139 ? -18.672 -4.773 -5.383 1 98.38 139 TRP A CA 1
ATOM 1086 C C . TRP A 1 139 ? -17.266 -4.832 -5.945 1 98.38 139 TRP A C 1
ATOM 1088 O O . TRP A 1 139 ? -16.641 -3.793 -6.199 1 98.38 139 TRP A O 1
ATOM 1098 N N . SER A 1 140 ? -16.812 -6.027 -6.215 1 98.62 140 SER A N 1
ATOM 1099 C CA . SER A 1 140 ? -15.445 -6.238 -6.688 1 98.62 140 SER A CA 1
ATOM 1100 C C . SER A 1 140 ? -15.25 -5.676 -8.094 1 98.62 140 SER A C 1
ATOM 1102 O O . SER A 1 140 ? -14.266 -4.988 -8.359 1 98.62 140 SER A O 1
ATOM 1104 N N . LYS A 1 141 ? -16.172 -5.973 -8.961 1 98.5 141 LYS A N 1
ATOM 1105 C CA . LYS A 1 141 ? -16.047 -5.555 -10.352 1 98.5 141 LYS A CA 1
ATOM 1106 C C . LYS A 1 141 ? -15.922 -4.039 -10.469 1 98.5 141 LYS A C 1
ATOM 1108 O O . LYS A 1 141 ? -15.039 -3.537 -11.164 1 98.5 141 LYS A O 1
ATOM 1113 N N . ASP A 1 142 ? -16.75 -3.285 -9.734 1 98.12 142 ASP A N 1
ATOM 1114 C CA . ASP A 1 142 ? -16.734 -1.826 -9.781 1 98.12 142 ASP A CA 1
ATOM 1115 C C . ASP A 1 142 ? -15.391 -1.277 -9.289 1 98.12 142 ASP A C 1
ATOM 1117 O O . ASP A 1 142 ? -14.812 -0.379 -9.906 1 98.12 142 ASP A O 1
ATOM 1121 N N . LEU A 1 143 ? -14.945 -1.828 -8.203 1 98.69 143 LEU A N 1
ATOM 1122 C CA . LEU A 1 143 ? -13.742 -1.306 -7.57 1 98.69 143 LEU A CA 1
ATOM 1123 C C . LEU A 1 143 ? -12.5 -1.694 -8.367 1 98.69 143 LEU A C 1
ATOM 1125 O O . LEU A 1 143 ? -11.555 -0.912 -8.461 1 98.69 143 LEU A O 1
ATOM 1129 N N . ILE A 1 144 ? -12.461 -2.912 -8.938 1 98.88 144 ILE A N 1
ATOM 1130 C CA . ILE A 1 144 ? -11.367 -3.301 -9.82 1 98.88 144 ILE A CA 1
ATOM 1131 C C . ILE A 1 144 ? -11.352 -2.389 -11.047 1 98.88 144 ILE A C 1
ATOM 1133 O O . ILE A 1 144 ? -10.289 -1.935 -11.469 1 98.88 144 ILE A O 1
ATOM 1137 N N . GLU A 1 145 ? -12.531 -2.113 -11.594 1 98.69 145 GLU A N 1
ATOM 1138 C CA . GLU A 1 145 ? -12.633 -1.255 -12.766 1 98.69 145 GLU A CA 1
ATOM 1139 C C . GLU A 1 145 ? -12.047 0.127 -12.492 1 98.69 145 GLU A C 1
ATOM 1141 O O . GLU A 1 145 ? -11.328 0.677 -13.336 1 98.69 145 GLU A O 1
ATOM 1146 N N . ASP A 1 146 ? -12.344 0.704 -11.344 1 98.06 146 ASP A N 1
ATOM 1147 C CA . ASP A 1 146 ? -11.797 2.004 -10.969 1 98.06 146 ASP A CA 1
ATOM 1148 C C . ASP A 1 146 ? -10.273 1.974 -10.953 1 98.06 146 ASP A C 1
ATOM 1150 O O . ASP A 1 146 ? -9.625 2.869 -11.5 1 98.06 146 ASP A O 1
ATOM 1154 N N . GLY A 1 147 ? -9.719 0.943 -10.32 1 98.69 147 GLY A N 1
ATOM 1155 C CA . GLY A 1 147 ? -8.273 0.806 -10.25 1 98.69 147 GLY A CA 1
ATOM 1156 C C . GLY A 1 147 ? -7.633 0.574 -11.609 1 98.69 147 GLY A C 1
ATOM 1157 O O . GLY A 1 147 ? -6.578 1.139 -11.906 1 98.69 147 GLY A O 1
ATOM 1158 N N . PHE A 1 148 ? -8.273 -0.256 -12.469 1 98.88 148 PHE A N 1
ATOM 1159 C CA . PHE A 1 148 ? -7.742 -0.558 -13.789 1 98.88 148 PHE A CA 1
ATOM 1160 C C . PHE A 1 148 ? -7.801 0.672 -14.688 1 98.88 148 PHE A C 1
ATOM 1162 O O . PHE A 1 148 ? -6.93 0.867 -15.539 1 98.88 148 PHE A O 1
ATOM 1169 N N . ARG A 1 149 ? -8.812 1.536 -14.508 1 98.62 149 ARG A N 1
ATOM 1170 C CA . ARG A 1 149 ? -8.867 2.781 -15.266 1 98.62 149 ARG A CA 1
ATOM 1171 C C . ARG A 1 149 ? -7.645 3.648 -14.969 1 98.62 149 ARG A C 1
ATOM 1173 O O . ARG A 1 149 ? -7.031 4.199 -15.891 1 98.62 149 ARG A O 1
ATOM 1180 N N . ALA A 1 150 ? -7.332 3.754 -13.742 1 98.75 150 ALA A N 1
ATOM 1181 C CA . ALA A 1 150 ? -6.164 4.535 -13.352 1 98.75 150 ALA A CA 1
ATOM 1182 C C . ALA A 1 150 ? -4.879 3.893 -13.859 1 98.75 150 ALA A C 1
ATOM 1184 O O . ALA A 1 150 ? -4 4.582 -14.391 1 98.75 150 ALA A O 1
ATOM 1185 N N . TYR A 1 151 ? -4.762 2.58 -13.688 1 98.88 151 TYR A N 1
ATOM 1186 C CA . TYR A 1 151 ? -3.594 1.846 -14.156 1 98.88 151 TYR A CA 1
ATOM 1187 C C . TYR A 1 151 ? -3.416 2.008 -15.664 1 98.88 151 TYR A C 1
ATOM 1189 O O . TYR A 1 151 ? -2.318 2.309 -16.141 1 98.88 151 TYR A O 1
ATOM 1197 N N . GLU A 1 152 ? -4.5 1.828 -16.438 1 98.88 152 GLU A N 1
ATOM 1198 C CA . GLU A 1 152 ? -4.508 1.945 -17.891 1 98.88 152 GLU A CA 1
ATOM 1199 C C . GLU A 1 152 ? -4.035 3.326 -18.328 1 98.88 152 GLU A C 1
ATOM 1201 O O . GLU A 1 152 ? -3.254 3.447 -19.281 1 98.88 152 GLU A O 1
ATOM 1206 N N . ALA A 1 153 ? -4.5 4.312 -17.641 1 98.62 153 ALA A N 1
ATOM 1207 C CA . ALA A 1 153 ? -4.133 5.688 -17.984 1 98.62 153 ALA A CA 1
ATOM 1208 C C . ALA A 1 153 ? -2.631 5.906 -17.828 1 98.62 153 ALA A C 1
ATOM 1210 O O . ALA A 1 153 ? -2.008 6.559 -18.672 1 98.62 153 ALA A O 1
ATOM 1211 N N . LEU A 1 154 ? -2.031 5.328 -16.828 1 98.25 154 LEU A N 1
ATOM 1212 C CA . LEU A 1 154 ? -0.614 5.555 -16.562 1 98.25 154 LEU A CA 1
ATOM 1213 C C . LEU A 1 154 ? 0.254 4.719 -17.5 1 98.25 154 LEU A C 1
ATOM 1215 O O . LEU A 1 154 ? 1.244 5.211 -18.031 1 98.25 154 LEU A O 1
ATOM 1219 N N . VAL A 1 155 ? -0.114 3.486 -17.688 1 98.19 155 VAL A N 1
ATOM 1220 C CA . VAL A 1 155 ? 0.77 2.564 -18.391 1 98.19 155 VAL A CA 1
ATOM 1221 C C . VAL A 1 155 ? 0.71 2.842 -19.891 1 98.19 155 VAL A C 1
ATOM 1223 O O . VAL A 1 155 ? 1.559 2.369 -20.656 1 98.19 155 VAL A O 1
ATOM 1226 N N . SER A 1 156 ? -0.244 3.6 -20.328 1 96.75 156 SER A N 1
ATOM 1227 C CA . SER A 1 156 ? -0.389 3.9 -21.75 1 96.75 156 SER A CA 1
ATOM 1228 C C . SER A 1 156 ? 0.875 4.543 -22.297 1 96.75 156 SER A C 1
ATOM 1230 O O . SER A 1 156 ? 1.184 4.387 -23.484 1 96.75 156 SER A O 1
ATOM 1232 N N . SER A 1 157 ? 1.645 5.227 -21.469 1 95.31 157 SER A N 1
ATOM 1233 C CA . SER A 1 157 ? 2.84 5.914 -21.938 1 95.31 157 SER A CA 1
ATOM 1234 C C . SER A 1 157 ? 4.102 5.133 -21.594 1 95.31 157 SER A C 1
ATOM 1236 O O . SER A 1 157 ? 5.18 5.418 -22.125 1 95.31 157 SER A O 1
ATOM 1238 N N . SER A 1 158 ? 4.035 4.121 -20.797 1 97.81 158 SER A N 1
ATOM 1239 C CA . SER A 1 158 ? 5.238 3.459 -20.312 1 97.81 158 SER A CA 1
ATOM 1240 C C . SER A 1 158 ? 5.332 2.027 -20.828 1 97.81 158 SER A C 1
ATOM 1242 O O . SER A 1 158 ? 6.41 1.431 -20.828 1 97.81 158 SER A O 1
ATOM 1244 N N . ALA A 1 159 ? 4.234 1.452 -21.281 1 98.5 159 ALA A N 1
ATOM 1245 C CA . ALA A 1 159 ? 4.141 0.023 -21.562 1 98.5 159 ALA A CA 1
ATOM 1246 C C . ALA A 1 159 ? 4.945 -0.339 -22.812 1 98.5 159 ALA A C 1
ATOM 1248 O O . ALA A 1 159 ? 4.957 0.413 -23.797 1 98.5 159 ALA A O 1
ATOM 1249 N N . GLY A 1 160 ? 5.688 -1.342 -22.766 1 98.38 160 GLY A N 1
ATOM 1250 C CA . GLY A 1 160 ? 6.195 -2.146 -23.859 1 98.38 160 GLY A CA 1
ATOM 1251 C C . GLY A 1 160 ? 5.602 -3.543 -23.906 1 98.38 160 GLY A C 1
ATOM 1252 O O . GLY A 1 160 ? 4.383 -3.701 -24.016 1 98.38 160 GLY A O 1
ATOM 1253 N N . LYS A 1 161 ? 6.477 -4.52 -23.688 1 98.56 161 LYS A N 1
ATOM 1254 C CA . LYS A 1 161 ? 5.973 -5.875 -23.5 1 98.56 161 LYS A CA 1
ATOM 1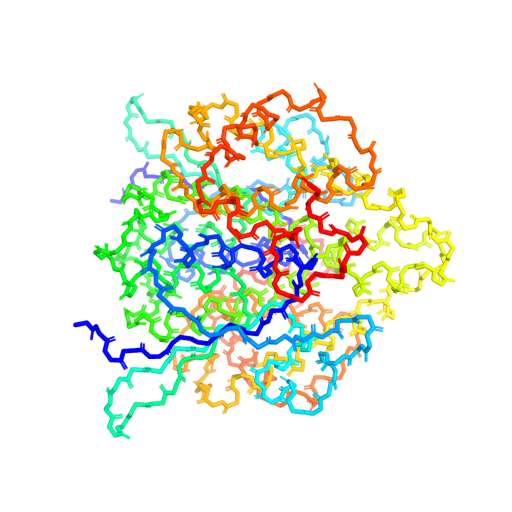255 C C . LYS A 1 161 ? 5.246 -6.004 -22.156 1 98.56 161 LYS A C 1
ATOM 1257 O O . LYS A 1 161 ? 4.277 -6.758 -22.047 1 98.56 161 LYS A O 1
ATOM 1262 N N . PHE A 1 162 ? 5.676 -5.254 -21.234 1 98.88 162 PHE A N 1
ATOM 1263 C CA . PHE A 1 162 ? 5.113 -5.277 -19.891 1 98.88 162 PHE A CA 1
ATOM 1264 C C . PHE A 1 162 ? 4.719 -3.873 -19.453 1 98.88 162 PHE A C 1
ATOM 1266 O O . PHE A 1 162 ? 4.508 -2.988 -20.281 1 98.88 162 PHE A O 1
ATOM 1273 N N . SER A 1 163 ? 4.438 -3.586 -18.156 1 98.94 163 SER A N 1
ATOM 1274 C CA . SER A 1 163 ? 3.877 -2.33 -17.656 1 98.94 163 SER A CA 1
ATOM 1275 C C . SER A 1 163 ? 4.832 -1.167 -17.906 1 98.94 163 SER A C 1
ATOM 1277 O O . SER A 1 163 ? 4.398 -0.047 -18.188 1 98.94 163 SER A O 1
ATOM 1279 N N . VAL A 1 164 ? 6.152 -1.434 -17.688 1 98.75 164 VAL A N 1
ATOM 1280 C CA . VAL A 1 164 ? 7.18 -0.424 -17.906 1 98.75 164 VAL A CA 1
ATOM 1281 C C . VAL A 1 164 ? 8.273 -0.99 -18.812 1 98.75 164 VAL A C 1
ATOM 1283 O O . VAL A 1 164 ? 9.211 -1.641 -18.328 1 98.75 164 VAL A O 1
ATOM 1286 N N . GLY A 1 165 ? 8.172 -0.733 -20.062 1 98.31 165 GLY A N 1
ATOM 1287 C CA . GLY A 1 165 ? 9.125 -1.272 -21.016 1 98.31 165 GLY A CA 1
ATOM 1288 C C . GLY A 1 165 ? 8.984 -2.77 -21.219 1 98.31 165 GLY A C 1
ATOM 1289 O O . GLY A 1 165 ? 7.875 -3.297 -21.266 1 98.31 165 GLY A O 1
ATOM 1290 N N . ASP A 1 166 ? 10.141 -3.436 -21.375 1 98.38 166 ASP A N 1
ATOM 1291 C CA . ASP A 1 166 ? 10.117 -4.836 -21.797 1 98.38 166 ASP A CA 1
ATOM 1292 C C . ASP A 1 166 ? 10.656 -5.742 -20.688 1 98.38 166 ASP A C 1
ATOM 1294 O O . ASP A 1 166 ? 10.898 -6.93 -20.906 1 98.38 166 ASP A O 1
ATOM 1298 N N . GLN A 1 167 ? 10.82 -5.176 -19.547 1 97.75 167 GLN A N 1
ATOM 1299 C CA . GLN A 1 167 ? 11.266 -5.961 -18.406 1 97.75 167 GLN A CA 1
ATOM 1300 C C . GLN A 1 167 ? 10.172 -6.07 -17.344 1 97.75 167 GLN A C 1
ATOM 1302 O O . GLN A 1 167 ? 9.453 -5.098 -17.094 1 97.75 167 GLN A O 1
ATOM 1307 N N . ILE A 1 168 ? 10.047 -7.262 -16.812 1 98.75 168 ILE A N 1
ATOM 1308 C CA . ILE A 1 168 ? 9.078 -7.465 -15.742 1 98.75 168 ILE A CA 1
ATOM 1309 C C . ILE A 1 168 ? 9.516 -6.695 -14.5 1 98.75 168 ILE A C 1
ATOM 1311 O O . ILE A 1 168 ? 10.68 -6.773 -14.086 1 98.75 168 ILE A O 1
ATOM 1315 N N . THR A 1 169 ? 8.648 -5.914 -13.953 1 98.75 169 THR A N 1
ATOM 1316 C CA . THR A 1 169 ? 8.883 -5.195 -12.703 1 98.75 169 THR A CA 1
ATOM 1317 C C . THR A 1 169 ? 7.859 -5.59 -11.648 1 98.75 169 THR A C 1
ATOM 1319 O O . THR A 1 169 ? 6.965 -6.395 -11.914 1 98.75 169 THR A O 1
ATOM 1322 N N . MET A 1 170 ? 7.949 -5.023 -10.445 1 98.56 170 MET A N 1
ATOM 1323 C CA . MET A 1 170 ? 7 -5.297 -9.375 1 98.56 170 MET A CA 1
ATOM 1324 C C . MET A 1 170 ? 5.594 -4.855 -9.766 1 98.56 170 MET A C 1
ATOM 1326 O O . MET A 1 170 ? 4.605 -5.383 -9.242 1 98.56 170 MET A O 1
ATOM 1330 N N . ALA A 1 171 ? 5.473 -3.846 -10.695 1 98.94 171 ALA A N 1
ATOM 1331 C CA . ALA A 1 171 ? 4.16 -3.455 -11.195 1 98.94 171 ALA A CA 1
ATOM 1332 C C . ALA A 1 171 ? 3.443 -4.637 -11.844 1 98.94 171 ALA A C 1
ATOM 1334 O O . ALA A 1 171 ? 2.256 -4.863 -11.594 1 98.94 171 ALA A O 1
ATOM 1335 N N . ASP A 1 172 ? 4.145 -5.41 -12.633 1 98.94 172 ASP A N 1
ATOM 1336 C CA . ASP A 1 172 ? 3.582 -6.559 -13.336 1 98.94 172 ASP A CA 1
ATOM 1337 C C . ASP A 1 172 ? 3.189 -7.664 -12.352 1 98.94 172 ASP A C 1
ATOM 1339 O O . ASP A 1 172 ? 2.162 -8.32 -12.531 1 98.94 172 ASP A O 1
ATOM 1343 N N . LEU A 1 173 ? 4.031 -7.832 -11.336 1 98.94 173 LEU A N 1
ATOM 1344 C CA . LEU A 1 173 ? 3.766 -8.852 -10.328 1 98.94 173 LEU A CA 1
ATOM 1345 C C . LEU A 1 173 ? 2.486 -8.539 -9.555 1 98.94 173 LEU A C 1
ATOM 1347 O O . LEU A 1 173 ? 1.8 -9.445 -9.094 1 98.94 173 LEU A O 1
ATOM 1351 N N . CYS A 1 174 ? 2.166 -7.289 -9.445 1 98.94 174 CYS A N 1
ATOM 1352 C CA . CYS A 1 174 ? 0.917 -6.883 -8.805 1 98.94 174 CYS A CA 1
ATOM 1353 C C . CYS A 1 174 ? -0.243 -6.949 -9.797 1 98.94 174 CYS A C 1
ATOM 1355 O O . CYS A 1 174 ? -1.353 -7.344 -9.43 1 98.94 174 CYS A O 1
ATOM 1357 N N . LEU A 1 175 ? 0.003 -6.652 -11.047 1 98.94 175 LEU A N 1
ATOM 1358 C CA . LEU A 1 175 ? -1.05 -6.52 -12.047 1 98.94 175 LEU A CA 1
ATOM 1359 C C . LEU A 1 175 ? -1.648 -7.883 -12.391 1 98.94 175 LEU A C 1
ATOM 1361 O O . LEU A 1 175 ? -2.871 -8.031 -12.43 1 98.94 175 LEU A O 1
ATOM 1365 N N . ILE A 1 176 ? -0.844 -8.883 -12.625 1 98.94 176 ILE A N 1
ATOM 1366 C CA . ILE A 1 176 ? -1.308 -10.109 -13.25 1 98.94 176 ILE A CA 1
ATOM 1367 C C . ILE A 1 176 ? -2.279 -10.828 -12.32 1 98.94 176 ILE A C 1
ATOM 1369 O O . ILE A 1 176 ? -3.348 -11.273 -12.742 1 98.94 176 ILE A O 1
ATOM 1373 N N . PRO A 1 177 ? -1.978 -10.969 -10.977 1 98.94 177 PRO A N 1
ATOM 1374 C CA . PRO A 1 177 ? -3.006 -11.578 -10.133 1 98.94 177 PRO A CA 1
ATOM 1375 C C . PRO A 1 177 ? -4.289 -10.742 -10.07 1 98.94 177 PRO A C 1
ATOM 1377 O O . PRO A 1 177 ? -5.379 -11.305 -9.93 1 98.94 177 PRO A O 1
ATOM 1380 N N . ALA A 1 178 ? -4.164 -9.398 -10.133 1 98.94 178 ALA A N 1
ATOM 1381 C CA . ALA A 1 178 ? -5.355 -8.555 -10.156 1 98.94 178 ALA A CA 1
ATOM 1382 C C . ALA A 1 178 ? -6.199 -8.828 -11.398 1 98.94 178 ALA A C 1
ATOM 1384 O O . ALA A 1 178 ? -7.43 -8.781 -11.344 1 98.94 178 ALA A O 1
ATOM 1385 N N . VAL A 1 179 ? -5.543 -9.078 -12.539 1 98.94 179 VAL A N 1
ATOM 1386 C CA . VAL A 1 179 ? -6.246 -9.43 -13.773 1 98.94 179 VAL A CA 1
ATOM 1387 C C . VAL A 1 179 ? -7.004 -10.742 -13.586 1 98.94 179 VAL A C 1
ATOM 1389 O O . VAL A 1 179 ? -8.156 -10.859 -14 1 98.94 179 VAL A O 1
ATOM 1392 N N . TRP A 1 180 ? -6.34 -11.75 -12.945 1 98.75 180 TRP A N 1
ATOM 1393 C CA . TRP A 1 180 ? -7.047 -12.992 -12.648 1 98.75 180 TRP A CA 1
ATOM 1394 C C . TRP A 1 180 ? -8.312 -12.727 -11.844 1 98.75 180 TRP A C 1
ATOM 1396 O O . TRP A 1 180 ? -9.352 -13.352 -12.07 1 98.75 180 TRP A O 1
ATOM 1406 N N . GLY A 1 181 ? -8.18 -11.781 -10.875 1 98.31 181 GLY A N 1
ATOM 1407 C CA . GLY A 1 181 ? -9.336 -11.383 -10.094 1 98.31 181 GLY A CA 1
ATOM 1408 C C . GLY A 1 181 ? -10.422 -10.727 -10.922 1 98.31 181 GLY A C 1
ATOM 1409 O O . GLY A 1 181 ? -11.609 -10.984 -10.711 1 98.31 181 GLY A O 1
ATOM 1410 N N . ALA A 1 182 ? -10.047 -9.859 -11.805 1 98.75 182 ALA A N 1
ATOM 1411 C CA . ALA A 1 182 ? -10.992 -9.188 -12.688 1 98.75 182 ALA A CA 1
ATOM 1412 C C . ALA A 1 182 ? -11.758 -10.195 -13.547 1 98.75 182 ALA A C 1
ATOM 1414 O O . ALA A 1 182 ? -12.977 -10.094 -13.695 1 98.75 182 ALA A O 1
ATOM 1415 N N . GLU A 1 183 ? -11.023 -11.141 -14.062 1 97.88 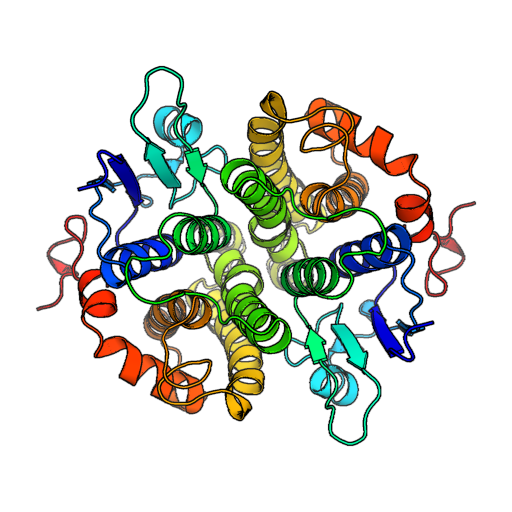183 GLU A N 1
ATOM 1416 C CA . GLU A 1 183 ? -11.633 -12.188 -14.883 1 97.88 183 GLU A CA 1
ATOM 1417 C C . GLU A 1 183 ? -12.602 -13.031 -14.062 1 97.88 183 GLU A C 1
ATOM 1419 O O . GLU A 1 183 ? -13.672 -13.398 -14.547 1 97.88 183 GLU A O 1
ATOM 1424 N N . ARG A 1 184 ? -12.234 -13.344 -12.883 1 96.56 184 ARG A N 1
ATOM 1425 C CA . ARG A 1 184 ? -13.062 -14.148 -11.992 1 96.56 184 ARG A CA 1
ATOM 1426 C C . ARG A 1 184 ? -14.43 -13.516 -11.789 1 96.56 184 ARG A C 1
ATOM 1428 O O . ARG A 1 184 ? -15.445 -14.219 -11.688 1 96.56 184 ARG A O 1
ATOM 1435 N N . VAL A 1 185 ? -14.5 -12.172 -11.766 1 97.94 185 VAL A N 1
ATOM 1436 C CA . VAL A 1 185 ? -15.773 -11.5 -11.5 1 97.94 185 VAL A CA 1
ATOM 1437 C C . VAL A 1 185 ? -16.422 -11.094 -12.812 1 97.94 185 VAL A C 1
ATOM 1439 O O . VAL A 1 185 ? -17.359 -10.281 -12.82 1 97.94 185 VAL A O 1
ATOM 1442 N N . GLY A 1 186 ? -15.891 -11.516 -13.898 1 97.56 186 GLY A N 1
ATOM 1443 C CA . GLY A 1 186 ? -16.547 -11.367 -15.188 1 97.56 186 GLY A CA 1
ATOM 1444 C C . GLY A 1 186 ? -16.281 -10.023 -15.844 1 97.56 186 GLY A C 1
ATOM 1445 O O . GLY A 1 186 ? -17.062 -9.57 -16.672 1 97.56 186 GLY A O 1
ATOM 1446 N N . MET A 1 187 ? -15.227 -9.383 -15.461 1 97.56 187 MET A N 1
ATOM 1447 C CA . MET A 1 187 ? -14.898 -8.102 -16.062 1 97.56 187 MET A CA 1
ATOM 1448 C C . MET A 1 187 ? -14.508 -8.273 -17.531 1 97.56 187 MET A C 1
ATOM 1450 O O . MET A 1 187 ? -13.789 -9.211 -17.891 1 97.56 187 MET A O 1
ATOM 1454 N N . ASP A 1 188 ? -14.992 -7.398 -18.391 1 97.12 188 ASP A N 1
ATOM 1455 C CA . ASP A 1 188 ? -14.594 -7.348 -19.797 1 97.12 188 ASP A CA 1
ATOM 1456 C C . ASP A 1 188 ? -13.234 -6.656 -19.953 1 97.12 188 ASP A C 1
ATOM 1458 O O . ASP A 1 188 ? -13.164 -5.426 -19.969 1 97.12 188 ASP A O 1
ATOM 1462 N N . MET A 1 189 ? -12.242 -7.418 -20.188 1 97.81 189 MET A N 1
ATOM 1463 C CA . MET A 1 189 ? -10.875 -6.895 -20.203 1 97.81 189 MET A CA 1
ATOM 1464 C C . MET A 1 189 ? -10.609 -6.121 -21.484 1 97.81 189 MET A C 1
ATOM 1466 O O . MET A 1 189 ? -9.609 -5.406 -21.578 1 97.81 189 MET A O 1
ATOM 1470 N N . SER A 1 190 ? -11.453 -6.215 -22.5 1 97.69 190 SER A N 1
ATOM 1471 C CA . SER A 1 190 ? -11.266 -5.477 -23.75 1 97.69 190 SER A CA 1
ATOM 1472 C C . SER A 1 190 ? -11.383 -3.975 -23.531 1 97.69 190 SER A C 1
ATOM 1474 O O . SER A 1 190 ? -10.961 -3.182 -24.375 1 97.69 190 SER A O 1
ATOM 1476 N N . THR A 1 191 ? -11.977 -3.531 -22.391 1 97.62 191 THR A N 1
ATOM 1477 C CA . THR A 1 191 ? -12.102 -2.119 -22.047 1 97.62 191 THR A CA 1
ATOM 1478 C C . THR A 1 191 ? -10.758 -1.553 -21.594 1 97.62 191 THR A C 1
ATOM 1480 O O . THR A 1 191 ? -10.594 -0.335 -21.516 1 97.62 191 THR A O 1
ATOM 1483 N N . PHE A 1 192 ? -9.852 -2.443 -21.359 1 98.69 192 PHE A N 1
ATOM 1484 C CA . PHE A 1 192 ? -8.508 -2.072 -20.953 1 98.69 192 PHE A CA 1
ATOM 1485 C C . PHE A 1 192 ? -7.461 -2.719 -21.844 1 98.69 192 PHE A C 1
ATOM 1487 O O . PHE A 1 192 ? -6.727 -3.607 -21.422 1 98.69 192 PHE A O 1
ATOM 1494 N N . PRO A 1 193 ? -7.316 -2.189 -23.047 1 98.62 193 PRO A N 1
ATOM 1495 C CA . PRO A 1 193 ? -6.523 -2.883 -24.062 1 98.62 193 PRO A CA 1
ATOM 1496 C C . PRO A 1 193 ? -5.043 -2.967 -23.703 1 98.62 193 PRO A C 1
ATOM 1498 O O . PRO A 1 193 ? -4.379 -3.955 -24.016 1 98.62 193 PRO A O 1
ATOM 1501 N N . VAL A 1 194 ? -4.48 -1.926 -23.078 1 98.88 194 VAL A N 1
ATOM 1502 C CA . VAL A 1 194 ? -3.062 -1.962 -22.734 1 98.88 194 VAL A CA 1
ATOM 1503 C C . VAL A 1 194 ? -2.828 -2.998 -21.641 1 98.88 194 VAL A C 1
ATOM 1505 O O . VAL A 1 194 ? -1.902 -3.809 -21.734 1 98.88 194 VAL A O 1
ATOM 1508 N N . ILE A 1 195 ? -3.68 -3.01 -20.609 1 98.94 195 ILE A N 1
ATOM 1509 C CA . ILE A 1 195 ? -3.588 -3.992 -19.547 1 98.94 195 ILE A CA 1
ATOM 1510 C C . ILE A 1 195 ? -3.725 -5.398 -20.109 1 98.94 195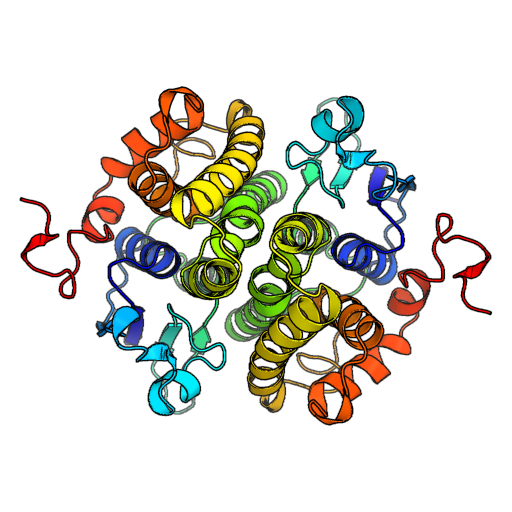 ILE A C 1
ATOM 1512 O O . ILE A 1 195 ? -2.975 -6.305 -19.75 1 98.94 195 ILE A O 1
ATOM 1516 N N . GLN A 1 196 ? -4.703 -5.547 -21 1 98.81 196 GLN A N 1
ATOM 1517 C CA . GLN A 1 196 ? -4.941 -6.855 -21.594 1 98.81 196 GLN A CA 1
ATOM 1518 C C . GLN A 1 196 ? -3.699 -7.355 -22.328 1 98.81 196 GLN A C 1
ATOM 1520 O O . GLN A 1 196 ? -3.324 -8.523 -22.203 1 98.81 196 GLN A O 1
ATOM 1525 N N . LYS A 1 197 ? -3.102 -6.516 -23.094 1 98.75 197 LYS A N 1
ATOM 1526 C CA . LYS A 1 197 ? -1.889 -6.871 -23.828 1 98.75 197 LYS A CA 1
ATOM 1527 C C . LYS A 1 197 ? -0.768 -7.266 -22.875 1 98.75 197 LYS A C 1
ATOM 1529 O O . LYS A 1 197 ? -0.087 -8.273 -23.078 1 98.75 197 LYS A O 1
ATOM 1534 N N . ILE A 1 198 ? -0.531 -6.484 -21.828 1 98.94 198 ILE A N 1
ATOM 1535 C CA . ILE A 1 198 ? 0.496 -6.77 -20.844 1 98.94 198 ILE A CA 1
ATOM 1536 C C . ILE A 1 198 ? 0.229 -8.125 -20.188 1 98.94 198 ILE A C 1
ATOM 1538 O O . ILE A 1 198 ? 1.143 -8.945 -20.047 1 98.94 198 ILE A O 1
ATOM 1542 N N . ALA A 1 199 ? -1.023 -8.344 -19.828 1 98.88 199 ALA A N 1
ATOM 1543 C CA . ALA A 1 199 ? -1.401 -9.594 -19.156 1 98.88 199 ALA A CA 1
ATOM 1544 C C . ALA A 1 199 ? -1.129 -10.789 -20.062 1 98.88 199 ALA A C 1
ATOM 1546 O O . ALA A 1 199 ? -0.621 -11.82 -19.609 1 98.88 199 ALA A O 1
ATOM 1547 N N . LYS A 1 200 ? -1.491 -10.68 -21.312 1 98.75 200 LYS A N 1
ATOM 1548 C CA . LYS A 1 200 ? -1.228 -11.75 -22.266 1 98.75 200 LYS A CA 1
ATOM 1549 C C . LYS A 1 200 ? 0.263 -12.07 -22.328 1 98.75 200 LYS A C 1
ATOM 1551 O O . LYS A 1 200 ? 0.652 -13.242 -22.344 1 98.75 200 LYS A O 1
ATOM 1556 N N . ASN A 1 201 ? 1.066 -11.062 -22.422 1 98.88 201 ASN A N 1
ATOM 1557 C CA . ASN A 1 201 ? 2.512 -11.258 -22.453 1 98.88 201 ASN A CA 1
ATOM 1558 C C . ASN A 1 201 ? 3.018 -11.898 -21.156 1 98.88 201 ASN A C 1
ATOM 1560 O O . ASN A 1 201 ? 3.885 -12.773 -21.188 1 98.88 201 ASN A O 1
ATOM 1564 N N . LEU A 1 202 ? 2.514 -11.461 -20.031 1 98.94 202 LEU A N 1
ATOM 1565 C CA . LEU A 1 202 ? 2.916 -12.008 -18.734 1 98.94 202 LEU A CA 1
ATOM 1566 C C . LEU A 1 202 ? 2.553 -13.484 -18.625 1 98.94 202 LEU A C 1
ATOM 1568 O O . LEU A 1 202 ? 3.318 -14.281 -18.078 1 98.94 202 LEU A O 1
ATOM 1572 N N . GLU A 1 203 ? 1.436 -13.859 -19.156 1 98.56 203 GLU A N 1
ATOM 1573 C CA . GLU A 1 203 ? 0.967 -15.234 -19.078 1 98.56 203 GLU A CA 1
ATOM 1574 C C . GLU A 1 203 ? 1.908 -16.188 -19.828 1 98.56 203 GLU A C 1
ATOM 1576 O O . GLU A 1 203 ? 1.915 -17.391 -19.578 1 98.56 203 GLU A O 1
ATOM 1581 N N . MET A 1 204 ? 2.684 -15.656 -20.703 1 98.62 204 MET A N 1
ATOM 1582 C CA . MET A 1 204 ? 3.619 -16.469 -21.484 1 98.62 204 MET A CA 1
ATOM 1583 C C . MET A 1 204 ? 4.914 -16.688 -20.703 1 98.62 204 MET A C 1
ATOM 1585 O O . MET A 1 204 ? 5.723 -17.547 -21.078 1 98.62 204 MET A O 1
ATOM 1589 N N . GLU A 1 205 ? 5.125 -16.016 -19.688 1 98.69 205 GLU A N 1
ATOM 1590 C CA . GLU A 1 205 ? 6.348 -16.125 -18.891 1 98.69 205 GLU A CA 1
ATOM 1591 C C . GLU A 1 205 ? 6.289 -17.344 -17.969 1 98.69 205 GLU A C 1
ATOM 1593 O O . GLU A 1 205 ? 5.297 -17.547 -17.266 1 98.69 205 GLU A O 1
ATOM 1598 N N . GLU A 1 206 ? 7.367 -18.094 -17.891 1 98.62 206 GLU A N 1
ATOM 1599 C CA . GLU A 1 206 ? 7.434 -19.312 -17.094 1 98.62 206 GLU A CA 1
ATOM 1600 C C . GLU A 1 206 ? 7.152 -19.031 -15.625 1 98.62 206 GLU A C 1
ATOM 1602 O O . GLU A 1 206 ? 6.426 -19.781 -14.969 1 98.62 206 GLU A O 1
ATOM 1607 N N . ALA A 1 207 ? 7.719 -18 -15.094 1 98.81 207 ALA A N 1
ATOM 1608 C CA . ALA A 1 207 ? 7.547 -17.656 -13.688 1 98.81 207 ALA A CA 1
ATOM 1609 C C . ALA A 1 207 ? 6.078 -17.406 -13.359 1 98.81 207 ALA A C 1
ATOM 1611 O O . ALA A 1 207 ? 5.605 -17.766 -12.273 1 98.81 207 ALA A O 1
ATOM 1612 N N . VAL A 1 208 ? 5.34 -16.75 -14.273 1 98.88 208 VAL A N 1
ATOM 1613 C CA . VAL A 1 208 ? 3.92 -16.469 -14.078 1 98.88 208 VAL A CA 1
ATOM 1614 C C . VAL A 1 208 ? 3.121 -17.766 -14.133 1 98.88 208 VAL A C 1
ATOM 1616 O O . VAL A 1 208 ? 2.227 -17.984 -13.312 1 98.88 208 VAL A O 1
ATOM 1619 N N . GLN A 1 209 ? 3.48 -18.641 -15.023 1 98.75 209 GLN A N 1
ATOM 1620 C CA . GLN A 1 209 ? 2.801 -19.922 -15.133 1 98.75 209 GLN A CA 1
ATOM 1621 C C . GLN A 1 209 ? 3.014 -20.766 -13.875 1 98.75 209 GLN A C 1
ATOM 1623 O O . GLN A 1 209 ? 2.066 -21.359 -13.352 1 98.75 209 GLN A O 1
ATOM 1628 N N . LYS A 1 210 ? 4.203 -20.781 -13.383 1 98.5 210 LYS A N 1
ATOM 1629 C CA . LYS A 1 210 ? 4.523 -21.547 -12.18 1 98.5 210 LYS A CA 1
ATOM 1630 C C . LYS A 1 210 ? 3.85 -20.938 -10.953 1 98.5 210 LYS A C 1
ATOM 1632 O O . LYS A 1 210 ? 3.473 -21.656 -10.031 1 98.5 210 LYS A O 1
ATOM 1637 N N . GLY A 1 211 ? 3.729 -19.594 -10.922 1 98.69 211 GLY A N 1
ATOM 1638 C CA . GLY A 1 211 ? 3.146 -18.906 -9.781 1 98.69 211 GLY A CA 1
ATOM 1639 C C . GLY A 1 211 ? 1.638 -18.781 -9.867 1 98.69 211 GLY A C 1
ATOM 1640 O O . GLY A 1 211 ? 0.998 -18.266 -8.945 1 98.69 211 GLY A O 1
ATOM 1641 N N . HIS A 1 212 ? 1.022 -19.25 -10.984 1 98.81 212 HIS A N 1
ATOM 1642 C CA . HIS A 1 212 ? -0.414 -19.141 -11.211 1 98.81 212 HIS A CA 1
ATOM 1643 C C . HIS A 1 212 ? -1.198 -19.906 -10.156 1 98.81 212 HIS A C 1
ATOM 1645 O O . HIS A 1 212 ? -0.752 -20.969 -9.695 1 98.81 212 HIS A O 1
ATOM 1651 N N . TRP A 1 213 ? -2.387 -19.406 -9.82 1 98.5 213 TRP A N 1
ATOM 1652 C CA . TRP A 1 213 ? -3.16 -20.016 -8.742 1 98.5 213 TRP A CA 1
ATOM 1653 C C . TRP A 1 213 ? -3.611 -21.422 -9.117 1 98.5 213 TRP A C 1
ATOM 1655 O O . TRP A 1 213 ? -3.799 -22.266 -8.242 1 98.5 213 TRP A O 1
ATOM 1665 N N . GLN A 1 214 ? -3.699 -21.766 -10.367 1 98.44 214 GLN A N 1
ATOM 1666 C CA . GLN A 1 214 ? -4.211 -23.062 -10.805 1 98.44 214 GLN A CA 1
ATOM 1667 C C . GLN A 1 214 ? -3.121 -24.125 -10.773 1 98.44 214 GLN A C 1
ATOM 1669 O O . GLN A 1 214 ? -3.398 -25.312 -10.945 1 98.44 214 GLN A O 1
ATOM 1674 N N . THR A 1 215 ? -1.867 -23.75 -10.547 1 97.81 215 THR A N 1
ATOM 1675 C CA . THR A 1 215 ? -0.765 -24.688 -10.648 1 97.81 215 THR A CA 1
ATOM 1676 C C . THR A 1 215 ? -0.125 -24.938 -9.289 1 97.81 215 THR A C 1
ATOM 1678 O O . THR A 1 215 ? 0.956 -25.516 -9.195 1 97.81 215 THR A O 1
ATOM 1681 N N . GLN A 1 216 ? -0.741 -24.453 -8.266 1 98.5 216 GLN A N 1
ATOM 1682 C CA . GLN A 1 216 ? -0.169 -24.594 -6.934 1 98.5 216 GLN A CA 1
ATOM 1683 C C . GLN A 1 216 ? -0.526 -25.953 -6.32 1 98.5 216 GLN A C 1
ATOM 1685 O O . GLN A 1 216 ? -1.597 -26.5 -6.594 1 98.5 216 GLN A O 1
ATOM 1690 N N . PRO A 1 217 ? 0.349 -26.484 -5.457 1 98.12 217 PRO A N 1
ATOM 1691 C CA . PRO A 1 217 ? 0.092 -27.781 -4.82 1 98.12 217 PRO A CA 1
ATOM 1692 C C . PRO A 1 217 ? -1.189 -27.781 -3.99 1 98.12 217 PRO A C 1
ATOM 1694 O O . PRO A 1 217 ? -1.819 -28.828 -3.828 1 98.12 217 PRO A O 1
ATOM 1697 N N . ASP A 1 218 ? -1.598 -26.625 -3.432 1 98.44 218 ASP A N 1
ATOM 1698 C CA . ASP A 1 218 ? -2.783 -26.578 -2.58 1 98.44 218 ASP A CA 1
ATOM 1699 C C . ASP A 1 218 ? -4.023 -26.203 -3.385 1 98.44 218 ASP A C 1
ATOM 1701 O O . ASP A 1 218 ? -5.094 -25.969 -2.816 1 98.44 218 ASP A O 1
ATOM 1705 N N . THR A 1 219 ? -3.865 -26.062 -4.738 1 98.38 219 THR A N 1
ATOM 1706 C CA . THR A 1 219 ? -5.043 -25.875 -5.574 1 98.38 219 THR A CA 1
ATOM 1707 C C . THR A 1 219 ? -5.926 -27.125 -5.562 1 98.38 219 THR A C 1
ATOM 1709 O O . THR A 1 219 ? -5.449 -28.219 -5.824 1 98.38 219 THR A O 1
ATOM 1712 N N . PRO A 1 220 ? -7.156 -26.953 -5.25 1 97.44 220 PRO A N 1
ATOM 1713 C CA . PRO A 1 220 ? -8.047 -28.109 -5.336 1 97.44 220 PRO A CA 1
ATOM 1714 C C . PRO A 1 220 ? -8.055 -28.75 -6.723 1 97.44 220 PRO A C 1
ATOM 1716 O O . PRO A 1 220 ? -7.949 -28.047 -7.734 1 97.44 220 PRO A O 1
ATOM 1719 N N . GLU A 1 221 ? -8.219 -30.031 -6.77 1 96 221 GLU A N 1
ATOM 1720 C CA . GLU A 1 221 ? -8.102 -30.812 -8 1 96 221 GLU A CA 1
ATOM 1721 C C . GLU A 1 221 ? -9.047 -30.297 -9.078 1 96 221 GLU A C 1
ATOM 1723 O O . GLU A 1 221 ? -8.672 -30.203 -10.25 1 96 221 GLU A O 1
ATOM 1728 N N . ASP A 1 222 ? -10.266 -29.859 -8.695 1 95.75 222 ASP A N 1
ATOM 1729 C CA . ASP A 1 222 ? -11.289 -29.453 -9.648 1 95.75 222 ASP A CA 1
ATOM 1730 C C . ASP A 1 222 ? -10.992 -28.062 -10.211 1 95.75 222 ASP A C 1
ATOM 1732 O O . ASP A 1 222 ? -11.625 -27.641 -11.18 1 95.75 222 ASP A O 1
ATOM 1736 N N . LEU A 1 223 ? -9.969 -27.375 -9.586 1 95.56 223 LEU A N 1
ATOM 1737 C CA . LEU A 1 223 ? -9.641 -26.016 -10.016 1 95.56 223 LEU A CA 1
ATOM 1738 C C . LEU A 1 223 ? -8.297 -25.984 -10.75 1 95.56 223 LEU A C 1
ATOM 1740 O O . LEU A 1 223 ? -7.875 -24.938 -11.234 1 95.56 223 LEU A O 1
ATOM 1744 N N . ARG A 1 224 ? -7.648 -27.078 -10.812 1 95.06 224 ARG A N 1
ATOM 1745 C CA . ARG A 1 224 ? -6.328 -27.141 -11.438 1 95.06 224 ARG A CA 1
ATOM 1746 C C . ARG A 1 224 ? -6.426 -26.984 -12.953 1 95.06 224 ARG A C 1
ATOM 1748 O O . ARG A 1 224 ? -7.445 -27.344 -13.547 1 95.06 224 ARG A O 1
ATOM 1755 N N . ALA A 1 225 ? -5.359 -26.375 -13.422 1 88.5 225 ALA A N 1
ATOM 1756 C CA . ALA A 1 225 ? -5.289 -26.25 -14.875 1 88.5 225 ALA A CA 1
ATOM 1757 C C . ALA A 1 225 ? -5.387 -27.609 -15.555 1 88.5 225 ALA A C 1
ATOM 1759 O O . ALA A 1 225 ? -4.816 -28.594 -15.078 1 88.5 225 ALA A O 1
ATOM 1760 N N . LYS A 1 226 ? -6.359 -27.844 -16.422 1 74.12 226 LYS A N 1
ATOM 1761 C CA . LYS A 1 226 ? -6.508 -29.078 -17.172 1 74.12 226 LYS A CA 1
ATOM 1762 C C . LYS A 1 226 ? -5.445 -29.188 -18.266 1 74.12 226 LYS A C 1
ATOM 1764 O O . LYS A 1 226 ? -4.992 -28.172 -18.797 1 74.12 226 LYS A O 1
ATOM 1769 N N . MET B 1 1 ? 20.234 26.656 -4.688 1 41.97 1 MET B N 1
ATOM 1770 C CA . MET B 1 1 ? 18.891 26.328 -4.254 1 41.97 1 MET B CA 1
ATOM 1771 C C . MET B 1 1 ? 18.141 25.578 -5.348 1 41.97 1 MET B C 1
ATOM 1773 O O . MET B 1 1 ? 18.094 26.016 -6.5 1 41.97 1 MET B O 1
ATOM 1777 N N . SER B 1 2 ? 18 24.266 -5.387 1 60.03 2 SER B N 1
ATOM 1778 C CA . SER B 1 2 ? 17.625 23.5 -6.574 1 60.03 2 SER B CA 1
ATOM 1779 C C . SER B 1 2 ? 16.344 24.047 -7.195 1 60.03 2 SER B C 1
ATOM 1781 O O . SER B 1 2 ? 15.43 24.453 -6.48 1 60.03 2 SER B O 1
ATOM 1783 N N . ASP B 1 3 ? 16.406 24.688 -8.352 1 84.12 3 ASP B N 1
ATOM 1784 C CA . ASP B 1 3 ? 15.367 25.281 -9.195 1 84.12 3 ASP B CA 1
ATOM 1785 C C . ASP B 1 3 ? 14.219 24.297 -9.43 1 84.12 3 ASP B C 1
ATOM 1787 O O . ASP B 1 3 ? 13.43 24.484 -10.359 1 84.12 3 ASP B O 1
ATOM 1791 N N . THR B 1 4 ? 14.188 23.297 -8.516 1 92.62 4 THR B N 1
ATOM 1792 C CA . THR B 1 4 ? 13.125 22.312 -8.633 1 92.62 4 THR B CA 1
ATOM 1793 C C . THR B 1 4 ? 11.82 22.844 -8.055 1 92.62 4 THR B C 1
ATOM 1795 O O . THR B 1 4 ? 11.812 23.422 -6.965 1 92.62 4 THR B O 1
ATOM 1798 N N . GLN B 1 5 ? 10.773 22.766 -8.867 1 96.19 5 GLN B N 1
ATOM 1799 C CA . GLN B 1 5 ? 9.445 23.172 -8.406 1 96.19 5 GLN B CA 1
ATOM 1800 C C . GLN B 1 5 ? 8.648 21.969 -7.926 1 96.19 5 GLN B C 1
ATOM 1802 O O . GLN B 1 5 ? 8.516 20.969 -8.648 1 96.19 5 GLN B O 1
ATOM 1807 N N . VAL B 1 6 ? 8.164 22.047 -6.715 1 98.31 6 VAL B N 1
ATOM 1808 C CA . VAL B 1 6 ? 7.371 20.984 -6.121 1 98.31 6 VAL B CA 1
ATOM 1809 C C . VAL B 1 6 ? 5.953 21.484 -5.855 1 98.31 6 VAL B C 1
ATOM 1811 O O . VAL B 1 6 ? 5.762 22.516 -5.211 1 98.31 6 VAL B O 1
ATOM 1814 N N . THR B 1 7 ? 4.965 20.781 -6.461 1 98.75 7 THR B N 1
ATOM 1815 C CA . THR B 1 7 ? 3.551 21.078 -6.242 1 98.75 7 THR B CA 1
ATOM 1816 C C . THR B 1 7 ? 2.85 19.891 -5.59 1 98.75 7 THR B C 1
ATOM 1818 O O . THR B 1 7 ? 3.082 18.734 -5.973 1 98.75 7 THR B O 1
ATOM 1821 N N . LEU B 1 8 ? 2.068 20.141 -4.574 1 98.94 8 LEU B N 1
ATOM 1822 C CA . LEU B 1 8 ? 1.3 19.109 -3.896 1 98.94 8 LEU B CA 1
ATOM 1823 C C . LEU B 1 8 ? -0.197 19.375 -4.008 1 98.94 8 LEU B C 1
ATOM 1825 O O . LEU B 1 8 ? -0.692 20.375 -3.48 1 98.94 8 LEU B O 1
ATOM 1829 N N . TYR B 1 9 ? -0.916 18.562 -4.809 1 98.94 9 TYR B N 1
ATOM 1830 C CA . TYR B 1 9 ? -2.371 18.531 -4.727 1 98.94 9 TYR B CA 1
ATOM 1831 C C . TYR B 1 9 ? -2.836 17.875 -3.434 1 98.94 9 TYR B C 1
ATOM 1833 O O . TYR B 1 9 ? -2.512 16.719 -3.168 1 98.94 9 TYR B O 1
ATOM 1841 N N . THR B 1 10 ? -3.578 18.641 -2.635 1 98.88 10 THR B N 1
ATOM 1842 C CA . THR B 1 10 ? -3.781 18.25 -1.244 1 98.88 10 THR B CA 1
ATOM 1843 C C . THR B 1 10 ? -5.184 18.625 -0.777 1 98.88 10 THR B C 1
ATOM 1845 O O . THR B 1 10 ? -5.895 19.359 -1.459 1 98.88 10 THR B O 1
ATOM 1848 N N . TYR B 1 11 ? -5.613 18.016 0.226 1 98.88 11 TYR B N 1
ATOM 1849 C CA . TYR B 1 11 ? -6.816 18.297 1.002 1 98.88 11 TYR B CA 1
ATOM 1850 C C . TYR B 1 11 ? -6.531 18.219 2.498 1 98.88 11 TYR B C 1
ATOM 1852 O O . TYR B 1 11 ? -5.859 17.297 2.965 1 98.88 11 TYR B O 1
ATOM 1860 N N . PHE B 1 12 ? -7.027 19.125 3.334 1 98.62 12 PHE B N 1
ATOM 1861 C CA . PHE B 1 12 ? -6.559 19.312 4.703 1 98.62 12 PHE B CA 1
ATOM 1862 C C . PHE B 1 12 ? -6.828 18.047 5.531 1 98.62 12 PHE B C 1
ATOM 1864 O O . PHE B 1 12 ? -6.035 17.703 6.406 1 98.62 12 PHE B O 1
ATOM 1871 N N . ARG B 1 13 ? -7.898 17.344 5.227 1 97.69 13 ARG B N 1
ATOM 1872 C CA . ARG B 1 13 ? -8.297 16.25 6.098 1 97.69 13 ARG B CA 1
ATOM 1873 C C . ARG B 1 13 ? -7.859 14.906 5.52 1 97.69 13 ARG B C 1
ATOM 1875 O O . ARG B 1 13 ? -8.203 13.852 6.062 1 97.69 13 ARG B O 1
ATOM 1882 N N . SER B 1 14 ? -7.164 14.945 4.418 1 98.56 14 SER B N 1
ATOM 1883 C CA . SER B 1 14 ? -6.676 13.719 3.799 1 98.56 14 SER B CA 1
ATOM 1884 C C . SER B 1 14 ? -5.453 13.172 4.531 1 98.56 14 SER B C 1
ATOM 1886 O O . SER B 1 14 ? -4.426 13.852 4.625 1 98.56 14 SER B O 1
ATOM 1888 N N . SER B 1 15 ? -5.594 11.945 5.031 1 98.81 15 SER B N 1
ATOM 1889 C CA . SER B 1 15 ? -4.48 11.305 5.727 1 98.81 15 SER B CA 1
ATOM 1890 C C . SER B 1 15 ? -3.314 11.047 4.781 1 98.81 15 SER B C 1
ATOM 1892 O O . SER B 1 15 ? -2.152 11.195 5.168 1 98.81 15 SER B O 1
ATOM 1894 N N . CYS B 1 16 ? -3.582 10.68 3.51 1 98.88 16 CYS B N 1
ATOM 1895 C CA . CYS B 1 16 ? -2.527 10.414 2.539 1 98.88 16 CYS B CA 1
ATOM 1896 C C . CYS B 1 16 ? -1.812 11.695 2.143 1 98.88 16 CYS B C 1
ATOM 1898 O O . CYS B 1 16 ? -0.604 11.695 1.902 1 98.88 16 CYS B O 1
ATOM 1900 N N . SER B 1 17 ? -2.566 12.836 2.051 1 98.94 17 SER B N 1
ATOM 1901 C CA . SER B 1 17 ? -1.93 14.133 1.826 1 98.94 17 SER B CA 1
ATOM 1902 C C . SER B 1 17 ? -1.025 14.508 2.992 1 98.94 17 SER B C 1
ATOM 1904 O O . SER B 1 17 ? 0.055 15.07 2.791 1 98.94 17 SER B O 1
ATOM 1906 N N . ALA B 1 18 ? -1.479 14.227 4.215 1 98.94 18 ALA B N 1
ATOM 1907 C CA . ALA B 1 18 ? -0.702 14.547 5.406 1 98.94 18 ALA B CA 1
ATOM 1908 C C . ALA B 1 18 ? 0.656 13.852 5.383 1 98.94 18 ALA B C 1
ATOM 1910 O O . ALA B 1 18 ? 1.66 14.414 5.82 1 98.94 18 ALA B O 1
ATOM 1911 N N . ARG B 1 19 ? 0.707 12.586 4.891 1 98.94 19 ARG B N 1
ATOM 1912 C CA . ARG B 1 19 ? 1.979 11.875 4.762 1 98.94 19 ARG B CA 1
ATOM 1913 C C . ARG B 1 19 ? 3.002 12.727 4.02 1 98.94 19 ARG B C 1
ATOM 1915 O O . ARG B 1 19 ? 4.137 12.891 4.477 1 98.94 19 ARG B O 1
ATOM 1922 N N . LEU B 1 20 ? 2.559 13.305 2.908 1 98.94 20 LEU B N 1
ATOM 1923 C CA . LEU B 1 20 ? 3.469 14.039 2.039 1 98.94 20 LEU B CA 1
ATOM 1924 C C . LEU B 1 20 ? 3.742 15.438 2.596 1 98.94 20 LEU B C 1
ATOM 1926 O O . LEU B 1 20 ? 4.867 15.938 2.5 1 98.94 20 LEU B O 1
ATOM 1930 N N . ARG B 1 21 ? 2.709 16.109 3.211 1 98.94 21 ARG B N 1
ATOM 1931 C CA . ARG B 1 21 ? 2.969 17.406 3.842 1 98.94 21 ARG B CA 1
ATOM 1932 C C . ARG B 1 21 ? 4.059 17.297 4.902 1 98.94 21 ARG B C 1
ATOM 1934 O O . ARG B 1 21 ? 5.023 18.062 4.898 1 98.94 21 ARG B O 1
ATOM 1941 N N . ILE B 1 22 ? 3.898 16.281 5.773 1 98.94 22 ILE B N 1
ATOM 1942 C CA . ILE B 1 22 ? 4.852 16.109 6.867 1 98.94 22 ILE B CA 1
ATOM 1943 C C . ILE B 1 22 ? 6.234 15.797 6.301 1 98.94 22 ILE B C 1
ATOM 1945 O O . ILE B 1 22 ? 7.238 16.344 6.758 1 98.94 22 ILE B O 1
ATOM 1949 N N . ALA B 1 23 ? 6.293 14.922 5.289 1 98.94 23 ALA B N 1
ATOM 1950 C CA . ALA B 1 23 ? 7.574 14.578 4.676 1 98.94 23 ALA B CA 1
ATOM 1951 C C . ALA B 1 23 ? 8.242 15.812 4.082 1 98.94 23 ALA B C 1
ATOM 1953 O O . ALA B 1 23 ? 9.453 16 4.227 1 98.94 23 ALA B O 1
ATOM 1954 N N . LEU B 1 24 ? 7.488 16.625 3.346 1 98.88 24 LEU B N 1
ATOM 1955 C CA . LEU B 1 24 ? 8.039 17.828 2.701 1 98.88 24 LEU B CA 1
ATOM 1956 C C . LEU B 1 24 ? 8.562 18.812 3.74 1 98.88 24 LEU B C 1
ATOM 1958 O O . LEU B 1 24 ? 9.641 19.375 3.568 1 98.88 24 LEU B O 1
ATOM 1962 N N . TYR B 1 25 ? 7.855 18.984 4.832 1 98.81 25 TYR B N 1
ATOM 1963 C CA . TYR B 1 25 ? 8.336 19.844 5.91 1 98.81 25 TYR B CA 1
ATOM 1964 C C . TYR B 1 25 ? 9.562 19.234 6.582 1 98.81 25 TYR B C 1
ATOM 1966 O O . TYR B 1 25 ? 10.531 19.953 6.883 1 98.81 25 TYR B O 1
ATOM 1974 N N . LEU B 1 26 ? 9.492 17.953 6.859 1 98.69 26 LEU B N 1
ATOM 1975 C CA . LEU B 1 26 ? 10.578 17.25 7.516 1 98.69 26 LEU B CA 1
ATOM 1976 C C . LEU B 1 26 ? 11.875 17.375 6.719 1 98.69 26 LEU B C 1
ATOM 1978 O O . LEU B 1 26 ? 12.953 17.531 7.301 1 98.69 26 LEU B O 1
ATOM 1982 N N . LYS B 1 27 ? 11.742 17.328 5.406 1 98.25 27 LYS B N 1
ATOM 1983 C CA . LYS B 1 27 ? 12.906 17.375 4.52 1 98.25 27 LYS B CA 1
ATOM 1984 C C . LYS B 1 27 ? 13.203 18.812 4.082 1 98.25 27 LYS B C 1
ATOM 1986 O O . LYS B 1 27 ? 14.164 19.047 3.342 1 98.25 27 LYS B O 1
ATOM 1991 N N . GLU B 1 28 ? 12.383 19.719 4.527 1 97.56 28 GLU B N 1
ATOM 1992 C CA . GLU B 1 28 ? 12.555 21.125 4.234 1 97.56 28 GLU B CA 1
ATOM 1993 C C . GLU B 1 28 ? 12.539 21.391 2.73 1 97.56 28 GLU B C 1
ATOM 1995 O O . GLU B 1 28 ? 13.414 22.078 2.207 1 97.56 28 GLU B O 1
ATOM 2000 N N . ILE B 1 29 ? 11.68 20.766 2.07 1 97.88 29 ILE B N 1
ATOM 2001 C CA . ILE B 1 29 ? 11.469 20.969 0.642 1 97.88 29 ILE B CA 1
ATOM 2002 C C . ILE B 1 29 ? 10.312 21.953 0.428 1 97.88 29 ILE B C 1
ATOM 2004 O O . ILE B 1 29 ? 9.164 21.641 0.759 1 97.88 29 ILE B O 1
ATOM 2008 N N . PRO B 1 30 ? 10.641 23.109 -0.039 1 97.5 30 PRO B N 1
ATOM 2009 C CA . PRO B 1 30 ? 9.539 24.031 -0.337 1 97.5 30 PRO B CA 1
ATOM 2010 C C . PRO B 1 30 ? 8.562 23.484 -1.367 1 97.5 30 PRO B C 1
ATOM 2012 O O . PRO B 1 30 ? 8.977 22.797 -2.311 1 97.5 30 PRO B O 1
ATOM 2015 N N . PHE B 1 31 ? 7.273 23.781 -1.167 1 98.5 31 PHE B N 1
ATOM 2016 C CA . PHE B 1 31 ? 6.277 23.297 -2.111 1 98.5 31 PHE B CA 1
ATOM 2017 C C . PHE B 1 31 ? 5.082 24.234 -2.182 1 98.5 31 PHE B C 1
ATOM 2019 O O . PHE B 1 31 ? 4.852 25.031 -1.261 1 98.5 31 PHE B O 1
ATOM 2026 N N . LYS B 1 32 ? 4.426 24.156 -3.324 1 98.5 32 LYS B N 1
ATOM 2027 C CA . LYS B 1 32 ? 3.178 24.875 -3.537 1 98.5 32 LYS B CA 1
ATOM 2028 C C . LYS B 1 32 ? 1.972 23.953 -3.387 1 98.5 32 LYS B C 1
ATOM 2030 O O . LYS B 1 32 ? 1.83 22.984 -4.129 1 98.5 32 LYS B O 1
ATOM 2035 N N . PRO B 1 33 ? 1.11 24.266 -2.428 1 98.75 33 PRO B N 1
ATOM 2036 C CA . PRO B 1 33 ? -0.109 23.453 -2.32 1 98.75 33 PRO B CA 1
ATOM 2037 C C . PRO B 1 33 ? -1.188 23.891 -3.312 1 98.75 33 PRO B C 1
ATOM 2039 O O . PRO B 1 33 ? -1.345 25.078 -3.582 1 98.75 33 PRO B O 1
ATOM 2042 N N . ILE B 1 34 ? -1.798 22.953 -3.961 1 98.88 34 ILE B N 1
ATOM 2043 C CA . ILE B 1 34 ? -3.045 23.125 -4.695 1 98.88 34 ILE B CA 1
ATOM 2044 C C . ILE B 1 34 ? -4.164 22.359 -4 1 98.88 34 ILE B C 1
ATOM 2046 O O . ILE B 1 34 ? -4.09 21.141 -3.859 1 98.88 34 ILE B O 1
ATOM 2050 N N . PHE B 1 35 ? -5.195 23.062 -3.559 1 98.81 35 PHE B N 1
ATOM 2051 C CA . PHE B 1 35 ? -6.211 22.469 -2.701 1 98.81 35 PHE B CA 1
ATOM 2052 C C . PHE B 1 35 ? -7.324 21.844 -3.535 1 98.81 35 PHE B C 1
ATOM 2054 O O . PHE B 1 35 ? -7.852 22.484 -4.453 1 98.81 35 PHE B O 1
ATOM 2061 N N . VAL B 1 36 ? -7.582 20.594 -3.305 1 98.81 36 VAL B N 1
ATOM 2062 C CA . VAL B 1 36 ? -8.656 19.828 -3.922 1 98.81 36 VAL B CA 1
ATOM 2063 C C . VAL B 1 36 ? -9.703 19.469 -2.871 1 98.81 36 VAL B C 1
ATOM 2065 O O . VAL B 1 36 ? -9.469 18.594 -2.021 1 98.81 36 VAL B O 1
ATOM 2068 N N . ASN B 1 37 ? -10.922 20.109 -2.898 1 98.06 37 ASN B N 1
ATOM 2069 C CA . ASN B 1 37 ? -11.961 19.875 -1.904 1 98.06 37 ASN B CA 1
ATOM 2070 C C . ASN B 1 37 ? -12.711 18.578 -2.18 1 98.06 37 ASN B C 1
ATOM 2072 O O . ASN B 1 37 ? -13.531 18.516 -3.102 1 98.06 37 ASN B O 1
ATOM 2076 N N . LEU B 1 38 ? -12.516 17.578 -1.356 1 97.25 38 LEU B N 1
ATOM 2077 C CA . LEU B 1 38 ? -13.102 16.266 -1.563 1 97.25 38 LEU B CA 1
ATOM 2078 C C . LEU B 1 38 ? -14.594 16.266 -1.262 1 97.25 38 LEU B C 1
ATOM 2080 O O . LEU B 1 38 ? -15.352 15.453 -1.795 1 97.25 38 LEU B O 1
ATOM 2084 N N . LEU B 1 39 ? -15.047 17.156 -0.384 1 94.75 39 LEU B N 1
ATOM 2085 C CA . LEU B 1 39 ? -16.469 17.25 -0.052 1 94.75 39 LEU B CA 1
ATOM 2086 C C . LEU B 1 39 ? -17.266 17.828 -1.214 1 94.75 39 LEU B C 1
ATOM 2088 O O . LEU B 1 39 ? -18.469 17.609 -1.313 1 94.75 39 LEU B O 1
ATOM 2092 N N . ARG B 1 40 ? -16.594 18.562 -2.09 1 96.62 40 ARG B N 1
ATOM 2093 C CA . ARG B 1 40 ? -17.219 19.125 -3.287 1 96.62 40 ARG B CA 1
ATOM 2094 C C . ARG B 1 40 ? -16.906 18.266 -4.512 1 96.62 40 ARG B C 1
ATOM 2096 O O . ARG B 1 40 ? -17.109 18.703 -5.645 1 96.62 40 ARG B O 1
ATOM 2103 N N . ASP B 1 41 ? -16.266 17.109 -4.312 1 96.75 41 ASP B N 1
ATOM 2104 C CA . ASP B 1 41 ? -15.938 16.125 -5.336 1 96.75 41 ASP B CA 1
ATOM 2105 C C . ASP B 1 41 ? -15.016 16.719 -6.395 1 96.75 41 ASP B C 1
ATOM 2107 O O . ASP B 1 41 ? -15.117 16.375 -7.574 1 96.75 41 ASP B O 1
ATOM 2111 N N . GLU B 1 42 ? -14.18 17.625 -6.004 1 98.25 42 GLU B N 1
ATOM 2112 C CA . GLU B 1 42 ? -13.258 18.266 -6.945 1 98.25 42 GLU B CA 1
ATOM 2113 C C . GLU B 1 42 ? -12.234 17.281 -7.477 1 98.25 42 GLU B C 1
ATOM 2115 O O . GLU B 1 42 ? -11.648 17.484 -8.539 1 98.25 42 GLU B O 1
ATOM 2120 N N . GLN B 1 43 ? -11.961 16.188 -6.777 1 97.81 43 GLN B N 1
ATOM 2121 C CA . GLN B 1 43 ? -11.031 15.148 -7.23 1 97.81 43 GLN B CA 1
ATOM 2122 C C . GLN B 1 43 ? -11.57 14.438 -8.469 1 97.81 43 GLN B C 1
ATOM 2124 O O . GLN B 1 43 ? -10.82 13.742 -9.164 1 97.81 43 GLN B O 1
ATOM 2129 N N . SER B 1 44 ? -12.852 14.578 -8.766 1 96.94 44 SER B N 1
ATOM 2130 C CA . SER B 1 44 ? -13.477 13.867 -9.875 1 96.94 44 SER B CA 1
ATOM 2131 C C . SER B 1 44 ? -13.539 14.734 -11.125 1 96.94 44 SER B C 1
ATOM 2133 O O . SER B 1 44 ? -13.977 14.273 -12.188 1 96.94 44 SER B O 1
ATOM 2135 N N . THR B 1 45 ? -13.125 16.031 -10.984 1 97.94 45 THR B N 1
ATOM 2136 C CA . THR B 1 45 ? -13.133 16.906 -12.148 1 97.94 45 THR B CA 1
ATOM 2137 C C . THR B 1 45 ? -12.148 16.422 -13.203 1 97.94 45 THR B C 1
ATOM 2139 O O . THR B 1 45 ? -11.141 15.789 -12.883 1 97.94 45 THR B O 1
ATOM 2142 N N . PRO B 1 46 ? -12.422 16.703 -14.492 1 97.56 46 PRO B N 1
ATOM 2143 C CA . PRO B 1 46 ? -11.484 16.344 -15.547 1 97.56 46 PRO B CA 1
ATOM 2144 C C . PRO B 1 46 ? -10.086 16.922 -15.32 1 97.56 46 PRO B C 1
ATOM 2146 O O . PRO B 1 46 ? -9.086 16.266 -15.594 1 97.56 46 PRO B O 1
ATOM 2149 N N . SER B 1 47 ? -10.062 18.125 -14.82 1 97.75 47 SER B N 1
ATOM 2150 C CA . SER B 1 47 ? -8.781 18.781 -14.586 1 97.75 47 SER B CA 1
ATOM 2151 C C . SER B 1 47 ? -7.949 18.016 -13.562 1 97.75 47 SER B C 1
ATOM 2153 O O . SER B 1 47 ? -6.758 17.781 -13.766 1 97.75 47 SER B O 1
ATOM 2155 N N . HIS B 1 48 ? -8.57 17.625 -12.43 1 98.44 48 HIS B N 1
ATOM 2156 C CA . HIS B 1 48 ? -7.82 16.875 -11.438 1 98.44 48 HIS B CA 1
ATOM 2157 C C . HIS B 1 48 ? -7.48 15.477 -11.945 1 98.44 48 HIS B C 1
ATOM 2159 O O . HIS B 1 48 ? -6.375 14.977 -11.711 1 98.44 48 HIS B O 1
ATOM 2165 N N . ARG B 1 49 ? -8.391 14.852 -12.664 1 97.88 49 ARG B N 1
ATOM 2166 C CA . ARG B 1 49 ? -8.188 13.492 -13.156 1 97.88 49 ARG B CA 1
ATOM 2167 C C . ARG B 1 49 ? -7.086 13.453 -14.211 1 97.88 49 ARG B C 1
ATOM 2169 O O . ARG B 1 49 ? -6.461 12.414 -14.422 1 97.88 49 ARG B O 1
ATOM 2176 N N . SER B 1 50 ? -6.832 14.586 -14.859 1 97.5 50 SER B N 1
ATOM 2177 C CA . SER B 1 50 ? -5.715 14.656 -15.805 1 97.5 50 SER B CA 1
ATOM 2178 C C . SER B 1 50 ? -4.375 14.586 -15.078 1 97.5 50 SER B C 1
ATOM 2180 O O . SER B 1 50 ? -3.365 14.195 -15.664 1 97.5 50 SER B O 1
ATOM 2182 N N . ILE B 1 51 ? -4.355 14.945 -13.797 1 98 51 ILE B N 1
ATOM 2183 C CA . ILE B 1 51 ? -3.16 14.875 -12.969 1 98 51 ILE B CA 1
ATOM 2184 C C . ILE B 1 51 ? -3.102 13.523 -12.258 1 98 51 ILE B C 1
ATOM 2186 O O . ILE B 1 51 ? -2.059 12.867 -12.25 1 98 51 ILE B O 1
ATOM 2190 N N . ASN B 1 52 ? -4.219 13.133 -11.734 1 98.56 52 ASN B N 1
ATOM 2191 C CA . ASN B 1 52 ? -4.359 11.883 -11 1 98.56 52 ASN B CA 1
ATOM 2192 C C . ASN B 1 52 ? -5.543 11.062 -11.5 1 98.56 52 ASN B C 1
ATOM 2194 O O . ASN B 1 52 ? -6.656 11.188 -10.984 1 98.56 52 ASN B O 1
ATOM 2198 N N . PRO B 1 53 ? -5.309 10.109 -12.328 1 98.31 53 PRO B N 1
ATOM 2199 C CA . PRO B 1 53 ? -6.391 9.336 -12.938 1 98.31 53 PRO B CA 1
ATOM 2200 C C . PRO B 1 53 ? -7.184 8.523 -11.914 1 98.31 53 PRO B C 1
ATOM 2202 O O . PRO B 1 53 ? -8.281 8.039 -12.219 1 98.31 53 PRO B O 1
ATOM 2205 N N . SER B 1 54 ? -6.688 8.32 -10.711 1 98 54 SER B N 1
ATOM 2206 C CA . SER B 1 54 ? -7.426 7.625 -9.664 1 98 54 SER B CA 1
ATOM 2207 C C . SER B 1 54 ? -8.523 8.508 -9.078 1 98 54 SER B C 1
ATOM 2209 O O . SER B 1 54 ? -9.414 8.023 -8.383 1 98 54 SER B O 1
ATOM 2211 N N . GLY B 1 55 ? -8.461 9.836 -9.375 1 98.19 55 GLY B N 1
ATOM 2212 C CA . GLY B 1 55 ? -9.438 10.742 -8.797 1 98.19 55 GLY B CA 1
ATOM 2213 C C . GLY B 1 55 ? -9.352 10.836 -7.285 1 98.19 55 GLY B C 1
ATOM 2214 O O . GLY B 1 55 ? -10.375 10.797 -6.594 1 98.19 55 GLY B O 1
ATOM 2215 N N . THR B 1 56 ? -8.141 10.844 -6.805 1 98.25 56 THR B N 1
ATOM 2216 C CA . THR B 1 56 ? -7.879 10.969 -5.375 1 98.25 56 THR B CA 1
ATOM 2217 C C . THR B 1 56 ? -6.836 12.047 -5.105 1 98.25 56 THR B C 1
ATOM 2219 O O . THR B 1 56 ? -6.383 12.719 -6.035 1 98.25 56 THR B O 1
ATOM 2222 N N . VAL B 1 57 ? -6.586 12.383 -3.9 1 98.69 57 VAL B N 1
ATOM 2223 C CA . VAL B 1 57 ? -5.414 13.109 -3.418 1 98.69 57 VAL B CA 1
ATOM 2224 C C . VAL B 1 57 ? -4.59 12.203 -2.504 1 98.69 57 VAL B C 1
ATOM 2226 O O . VAL B 1 57 ? -5.109 11.227 -1.952 1 98.69 57 VAL B O 1
ATOM 2229 N N . PRO B 1 58 ? -3.35 12.469 -2.346 1 98.88 58 PRO B N 1
ATOM 2230 C CA . PRO B 1 58 ? -2.553 13.555 -2.918 1 98.88 58 PRO B CA 1
ATOM 2231 C C . PRO B 1 58 ? -2.051 13.242 -4.324 1 98.88 58 PRO B C 1
ATOM 2233 O O . PRO B 1 58 ? -2.186 12.102 -4.793 1 98.88 58 PRO B O 1
ATOM 2236 N N . ALA B 1 59 ? -1.644 14.18 -5.043 1 98.94 59 ALA B N 1
ATOM 2237 C CA . ALA B 1 59 ? -0.717 14.062 -6.168 1 98.94 59 ALA B CA 1
ATOM 2238 C C . ALA B 1 59 ? 0.486 14.984 -5.98 1 98.94 59 ALA B C 1
ATOM 2240 O O . ALA B 1 59 ? 0.328 16.156 -5.648 1 98.94 59 ALA B O 1
ATOM 2241 N N . LEU B 1 60 ? 1.677 14.461 -6.047 1 98.94 60 LEU B N 1
ATOM 2242 C CA . LEU B 1 60 ? 2.926 15.219 -5.98 1 98.94 60 LEU B CA 1
ATOM 2243 C C . LEU B 1 60 ? 3.504 15.438 -7.371 1 98.94 60 LEU B C 1
ATOM 2245 O O . LEU B 1 60 ? 3.697 14.477 -8.125 1 98.94 60 LEU B O 1
ATOM 2249 N N . VAL B 1 61 ? 3.707 16.641 -7.758 1 98.62 61 VAL B N 1
ATOM 2250 C CA . VAL B 1 61 ? 4.301 17 -9.047 1 98.62 61 VAL B CA 1
ATOM 2251 C C . VAL B 1 61 ? 5.668 17.641 -8.82 1 98.62 61 VAL B C 1
ATOM 2253 O O . VAL B 1 61 ? 5.777 18.656 -8.117 1 98.62 61 VAL B O 1
ATOM 2256 N N . VAL B 1 62 ? 6.695 17.078 -9.312 1 98.12 62 VAL B N 1
ATOM 2257 C CA . VAL B 1 62 ? 8.055 17.594 -9.203 1 98.12 62 VAL B CA 1
ATOM 2258 C C . VAL B 1 62 ? 8.57 17.984 -10.586 1 98.12 62 VAL B C 1
ATOM 2260 O O . VAL B 1 62 ? 8.664 17.141 -11.484 1 98.12 62 VAL B O 1
ATOM 2263 N N . GLN B 1 63 ? 8.859 19.203 -10.781 1 95.62 63 GLN B N 1
ATOM 2264 C CA . GLN B 1 63 ? 9.398 19.719 -12.039 1 95.62 63 GLN B CA 1
ATOM 2265 C C . GLN B 1 63 ? 10.844 20.172 -11.867 1 95.62 63 GLN B C 1
ATOM 2267 O O . GLN B 1 63 ? 11.125 21.141 -11.164 1 95.62 63 GLN B O 1
ATOM 2272 N N . ARG B 1 64 ? 11.789 19.422 -12.406 1 91.5 64 ARG B N 1
ATOM 2273 C CA . ARG B 1 64 ? 13.203 19.797 -12.406 1 91.5 64 ARG B CA 1
ATOM 2274 C C . ARG B 1 64 ? 13.516 20.75 -13.539 1 91.5 64 ARG B C 1
ATOM 2276 O O . ARG B 1 64 ? 12.859 20.734 -14.586 1 91.5 64 ARG B O 1
ATOM 2283 N N . PRO B 1 65 ? 14.445 21.562 -13.297 1 87.44 65 PRO B N 1
ATOM 2284 C CA . PRO B 1 65 ? 14.789 22.531 -14.352 1 87.44 65 PRO B CA 1
ATOM 2285 C C . PRO B 1 65 ? 15.414 21.859 -15.57 1 87.44 65 PRO B C 1
ATOM 2287 O O . PRO B 1 65 ? 16.062 20.812 -15.445 1 87.44 65 PRO B O 1
ATOM 2290 N N . GLY B 1 66 ? 15.164 22.359 -16.641 1 81.06 66 GLY B N 1
ATOM 2291 C CA . GLY B 1 66 ? 15.742 21.875 -17.891 1 81.06 66 GLY B CA 1
ATOM 2292 C C . GLY B 1 66 ? 14.711 21.641 -18.984 1 81.06 66 GLY B C 1
ATOM 2293 O O . GLY B 1 66 ? 13.562 21.312 -18.688 1 81.06 66 GLY B O 1
ATOM 2294 N N . PRO B 1 67 ? 14.938 22.156 -20.172 1 72.31 67 PRO B N 1
ATOM 2295 C CA . PRO B 1 67 ? 13.984 22.141 -21.281 1 72.31 67 PRO B CA 1
ATOM 2296 C C . PRO B 1 67 ? 13.43 20.75 -21.578 1 72.31 67 PRO B C 1
ATOM 2298 O O . PRO B 1 67 ? 12.297 20.625 -22.047 1 72.31 67 PRO B O 1
ATOM 2301 N N . GLU B 1 68 ? 14.18 19.734 -21.297 1 72.62 68 GLU B N 1
ATOM 2302 C CA . GLU B 1 68 ? 13.734 18.422 -21.734 1 72.62 68 GLU B CA 1
ATOM 2303 C C . GLU B 1 68 ? 13.211 17.578 -20.578 1 72.62 68 GLU B C 1
ATOM 2305 O O . GLU B 1 68 ? 12.914 16.406 -20.734 1 72.62 68 GLU B O 1
ATOM 2310 N N . GLN B 1 69 ? 12.828 18.422 -19.547 1 78.12 69 GLN B N 1
ATOM 2311 C CA . GLN B 1 69 ? 12.43 17.594 -18.422 1 78.12 69 GLN B CA 1
ATOM 2312 C C . GLN B 1 69 ? 10.93 17.672 -18.172 1 78.12 69 GLN B C 1
ATOM 2314 O O . GLN B 1 69 ? 10.398 18.766 -17.906 1 78.12 69 GLN B O 1
ATOM 2319 N N . HIS B 1 70 ? 10.305 16.562 -18.375 1 89.88 70 HIS B N 1
ATOM 2320 C CA . HIS B 1 70 ? 8.891 16.453 -18.031 1 89.88 70 HIS B CA 1
ATOM 2321 C C . HIS B 1 70 ? 8.711 16.312 -16.516 1 89.88 70 HIS B C 1
ATOM 2323 O O . HIS B 1 70 ? 9.578 15.75 -15.844 1 89.88 70 HIS B O 1
ATOM 2329 N N . PRO B 1 71 ? 7.598 16.859 -16.047 1 95.5 71 PRO B N 1
ATOM 2330 C CA . PRO B 1 71 ? 7.348 16.703 -14.609 1 95.5 71 PRO B CA 1
ATOM 2331 C C . PRO B 1 71 ? 7.125 15.242 -14.211 1 95.5 71 PRO B C 1
ATOM 2333 O O . PRO B 1 71 ? 6.562 14.461 -14.984 1 95.5 71 PRO B O 1
ATOM 2336 N N . VAL B 1 72 ? 7.605 14.938 -13.078 1 97 72 VAL B N 1
ATOM 2337 C CA . VAL B 1 72 ? 7.266 13.664 -12.453 1 97 72 VAL B CA 1
ATOM 2338 C C . VAL B 1 72 ? 5.988 13.82 -11.625 1 97 72 VAL B C 1
ATOM 2340 O O . VAL B 1 72 ? 5.895 14.703 -10.773 1 97 72 VAL B O 1
ATOM 2343 N N . ILE B 1 73 ? 4.977 13.008 -11.922 1 98.5 73 ILE B N 1
ATOM 2344 C CA . ILE B 1 73 ? 3.707 13.055 -11.203 1 98.5 73 ILE B CA 1
ATOM 2345 C C . ILE B 1 73 ? 3.51 11.758 -10.422 1 98.5 73 ILE B C 1
ATOM 2347 O O . ILE B 1 73 ? 3.553 10.664 -11 1 98.5 73 ILE B O 1
ATOM 2351 N N . LEU B 1 74 ? 3.4 11.898 -9.164 1 98.81 74 LEU B N 1
ATOM 2352 C CA . LEU B 1 74 ? 3.207 10.75 -8.281 1 98.81 74 LEU B CA 1
ATOM 2353 C C . LEU B 1 74 ? 1.854 10.828 -7.582 1 98.81 74 LEU B C 1
ATOM 2355 O O . LEU B 1 74 ? 1.592 11.773 -6.828 1 98.81 74 LEU B O 1
ATOM 2359 N N . THR B 1 75 ? 1.064 9.773 -7.785 1 98.88 75 THR B N 1
ATOM 2360 C CA . THR B 1 75 ? -0.32 9.828 -7.328 1 98.88 75 THR B CA 1
ATOM 2361 C C . THR B 1 75 ? -0.557 8.82 -6.207 1 98.88 75 THR B C 1
ATOM 2363 O O . THR B 1 75 ? -1.696 8.617 -5.781 1 98.88 75 THR B O 1
ATOM 2366 N N . GLN B 1 76 ? 0.44 8.133 -5.785 1 98.88 76 GLN B N 1
ATOM 2367 C CA . GLN B 1 76 ? 0.448 7.254 -4.621 1 98.88 76 GLN B CA 1
ATOM 2368 C C . GLN B 1 76 ? 1.421 7.762 -3.559 1 98.88 76 GLN B C 1
ATOM 2370 O O . GLN B 1 76 ? 2.607 7.945 -3.834 1 98.88 76 GLN B O 1
ATOM 2375 N N . SER B 1 77 ? 0.932 7.918 -2.34 1 98.94 77 SER B N 1
ATOM 2376 C CA . SER B 1 77 ? 1.697 8.625 -1.316 1 98.94 77 SER B CA 1
ATOM 2377 C C . SER B 1 77 ? 2.945 7.836 -0.922 1 98.94 77 SER B C 1
ATOM 2379 O O . SER B 1 77 ? 4 8.422 -0.674 1 98.94 77 SER B O 1
ATOM 2381 N N . LEU B 1 78 ? 2.871 6.484 -0.86 1 98.94 78 LEU B N 1
ATOM 2382 C CA . LEU B 1 78 ? 4.039 5.699 -0.477 1 98.94 78 LEU B CA 1
ATOM 2383 C C . LEU B 1 78 ? 5.125 5.781 -1.546 1 98.94 78 LEU B C 1
ATOM 2385 O O . LEU B 1 78 ? 6.309 5.887 -1.227 1 98.94 78 LEU B O 1
ATOM 2389 N N . ALA B 1 79 ? 4.746 5.73 -2.842 1 98.94 79 ALA B N 1
ATOM 2390 C CA . ALA B 1 79 ? 5.699 5.902 -3.934 1 98.94 79 ALA B CA 1
ATOM 2391 C C . ALA B 1 79 ? 6.336 7.289 -3.891 1 98.94 79 ALA B C 1
ATOM 2393 O O . ALA B 1 79 ? 7.543 7.434 -4.113 1 98.94 79 ALA B O 1
ATOM 2394 N N . ALA B 1 80 ? 5.539 8.289 -3.576 1 98.94 80 ALA B N 1
ATOM 2395 C CA . ALA B 1 80 ? 6.023 9.664 -3.496 1 98.94 80 ALA B CA 1
ATOM 2396 C C . ALA B 1 80 ? 7.027 9.828 -2.357 1 98.94 80 ALA B C 1
ATOM 2398 O O . ALA B 1 80 ? 8.039 10.523 -2.506 1 98.94 80 ALA B O 1
ATOM 2399 N N . LEU B 1 81 ? 6.734 9.195 -1.212 1 98.94 81 LEU B N 1
ATOM 2400 C CA . LEU B 1 81 ? 7.648 9.266 -0.076 1 98.94 81 LEU B CA 1
ATOM 2401 C C . LEU B 1 81 ? 9.016 8.688 -0.438 1 98.94 81 LEU B C 1
ATOM 2403 O O . LEU B 1 81 ? 10.047 9.289 -0.136 1 98.94 81 LEU B O 1
ATOM 2407 N N . GLU B 1 82 ? 9 7.547 -1.075 1 98.69 82 GLU B N 1
ATOM 2408 C CA . GLU B 1 82 ? 10.273 6.941 -1.452 1 98.69 82 GLU B CA 1
ATOM 2409 C C . GLU B 1 82 ? 10.992 7.773 -2.514 1 98.69 82 GLU B C 1
ATOM 2411 O O . GLU B 1 82 ? 12.219 7.902 -2.486 1 98.69 82 GLU B O 1
ATOM 2416 N N . TYR B 1 83 ? 10.234 8.344 -3.467 1 98.81 83 TYR B N 1
ATOM 2417 C CA . TYR B 1 83 ? 10.828 9.211 -4.48 1 98.81 83 TYR B CA 1
ATOM 2418 C C . TYR B 1 83 ? 11.523 10.406 -3.836 1 98.81 83 TYR B C 1
ATOM 2420 O O . TYR B 1 83 ? 12.648 10.742 -4.199 1 98.81 83 TYR B O 1
ATOM 2428 N N . LEU B 1 84 ? 10.859 11.039 -2.871 1 98.62 84 LEU B N 1
ATOM 2429 C CA . LEU B 1 84 ? 11.453 12.172 -2.164 1 98.62 84 LEU B CA 1
ATOM 2430 C C . LEU B 1 84 ? 12.727 11.758 -1.441 1 98.62 84 LEU B C 1
ATOM 2432 O O . LEU B 1 84 ? 13.727 12.477 -1.479 1 98.62 84 LEU B O 1
ATOM 2436 N N . ASP B 1 85 ? 12.641 10.602 -0.808 1 97.94 85 ASP B N 1
ATOM 2437 C CA . ASP B 1 85 ? 13.805 10.094 -0.09 1 97.94 85 ASP B CA 1
ATOM 2438 C C . ASP B 1 85 ? 14.984 9.875 -1.038 1 97.94 85 ASP B C 1
ATOM 2440 O O . ASP B 1 85 ? 16.125 10.148 -0.687 1 97.94 85 ASP B O 1
ATOM 2444 N N . GLU B 1 86 ? 14.727 9.406 -2.213 1 97.38 86 GLU B N 1
ATOM 2445 C CA . GLU B 1 86 ? 15.75 9.023 -3.178 1 97.38 86 GLU B CA 1
ATOM 2446 C C . GLU B 1 86 ? 16.297 10.242 -3.916 1 97.38 86 GLU B C 1
ATOM 2448 O O . GLU B 1 86 ? 17.469 10.266 -4.312 1 97.38 86 GLU B O 1
ATOM 2453 N N . THR B 1 87 ? 15.477 11.258 -4.105 1 97.06 87 THR B N 1
ATOM 2454 C CA . THR B 1 87 ? 15.875 12.312 -5.035 1 97.06 87 THR B CA 1
ATOM 2455 C C . THR B 1 87 ? 16.266 13.578 -4.277 1 97.06 87 THR B C 1
ATOM 2457 O O . THR B 1 87 ? 16.859 14.492 -4.855 1 97.06 87 THR B O 1
ATOM 2460 N N . PHE B 1 88 ? 15.984 13.633 -3.016 1 95.88 88 PHE B N 1
ATOM 2461 C CA . PHE B 1 88 ? 16.453 14.688 -2.127 1 95.88 88 PHE B CA 1
ATOM 2462 C C . PHE B 1 88 ? 17.234 14.102 -0.954 1 95.88 88 PHE B C 1
ATOM 2464 O O . PHE B 1 88 ? 16.922 14.383 0.206 1 95.88 88 PHE B O 1
ATOM 2471 N N . PRO B 1 89 ? 18.281 13.383 -1.215 1 92.62 89 PRO B N 1
ATOM 2472 C CA . PRO B 1 89 ? 18.953 12.586 -0.186 1 92.62 89 PRO B CA 1
ATOM 2473 C C . PRO B 1 89 ? 19.672 13.453 0.848 1 92.62 89 PRO B C 1
ATOM 2475 O O . PRO B 1 89 ? 19.906 13.008 1.977 1 92.62 89 PRO B O 1
ATOM 2478 N N . ASP B 1 90 ? 20 14.602 0.51 1 93.25 90 ASP B N 1
ATOM 2479 C CA . ASP B 1 90 ? 20.797 15.438 1.401 1 93.25 90 ASP B CA 1
ATOM 2480 C C . ASP B 1 90 ? 19.922 16.422 2.166 1 93.25 90 ASP B C 1
ATOM 2482 O O . ASP B 1 90 ? 20.422 17.25 2.934 1 93.25 90 ASP B O 1
ATOM 2486 N N . GLN B 1 91 ? 18.625 16.312 1.938 1 93.44 91 GLN B N 1
ATOM 2487 C CA . GLN B 1 91 ? 17.688 17.188 2.627 1 93.44 91 GLN B CA 1
ATOM 2488 C C . GLN B 1 91 ? 16.906 16.438 3.699 1 93.44 91 GLN B C 1
ATOM 2490 O O . GLN B 1 91 ? 16.203 15.477 3.395 1 93.44 91 GLN B O 1
ATOM 2495 N N . GLY B 1 92 ? 17.109 16.922 4.902 1 94.19 92 GLY B N 1
ATOM 2496 C CA . GLY B 1 92 ? 16.375 16.297 5.988 1 94.19 92 GLY B CA 1
ATOM 2497 C C . GLY B 1 92 ? 16.812 14.859 6.242 1 94.19 92 GLY B C 1
ATOM 2498 O O . GLY B 1 92 ? 17.797 14.398 5.668 1 94.19 92 GLY B O 1
ATOM 2499 N N . PRO B 1 93 ? 16.125 14.258 7.086 1 96.19 93 PRO B N 1
ATOM 2500 C CA . PRO B 1 93 ? 16.469 12.875 7.41 1 96.19 93 PRO B CA 1
ATOM 2501 C C . PRO B 1 93 ? 16.078 11.891 6.312 1 96.19 93 PRO B C 1
ATOM 2503 O O . PRO B 1 93 ? 15.18 12.188 5.516 1 96.19 93 PRO B O 1
ATOM 2506 N N . LYS B 1 94 ? 16.812 10.742 6.289 1 97.56 94 LYS B N 1
ATOM 2507 C CA . LYS B 1 94 ? 16.375 9.641 5.438 1 97.56 94 LYS B CA 1
ATOM 2508 C C . LYS B 1 94 ? 15.062 9.039 5.941 1 97.56 94 LYS B C 1
ATOM 2510 O O . LYS B 1 94 ? 14.883 8.867 7.148 1 97.56 94 LYS B O 1
ATOM 2515 N N . LEU B 1 95 ? 14.211 8.781 5.039 1 98.56 95 LEU B N 1
ATOM 2516 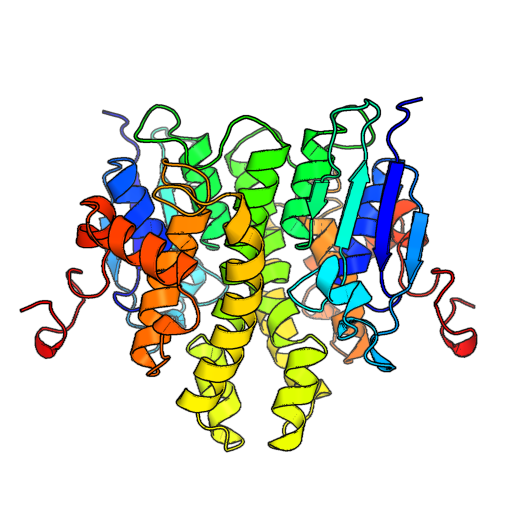C CA . LEU B 1 95 ? 12.906 8.227 5.406 1 98.56 95 LEU B CA 1
ATOM 2517 C C . LEU B 1 95 ? 12.984 6.711 5.52 1 98.56 95 LEU B C 1
ATOM 2519 O O . LEU B 1 95 ? 12.062 6.078 6.043 1 98.56 95 LEU B O 1
ATOM 2523 N N . LEU B 1 96 ? 14.016 6.141 4.98 1 98.38 96 LEU B N 1
ATOM 2524 C CA . LEU B 1 96 ? 14.281 4.707 5.051 1 98.38 96 LEU B CA 1
ATOM 2525 C C . LEU B 1 96 ? 15.695 4.441 5.57 1 98.38 96 LEU B C 1
ATOM 2527 O O . LEU B 1 96 ? 16.641 5.129 5.184 1 98.38 96 LEU B O 1
ATOM 2531 N N . PRO B 1 97 ? 15.797 3.436 6.465 1 97.5 97 PRO B N 1
ATOM 2532 C CA . PRO B 1 97 ? 17.141 3.045 6.902 1 97.5 97 PRO B CA 1
ATOM 2533 C C . PRO B 1 97 ? 17.969 2.412 5.785 1 97.5 97 PRO B C 1
ATOM 2535 O O . PRO B 1 97 ? 17.422 2.088 4.723 1 97.5 97 PRO B O 1
ATOM 2538 N N . SER B 1 98 ? 19.25 2.238 6.043 1 95.75 98 SER B N 1
ATOM 2539 C CA . SER B 1 98 ? 20.156 1.75 5.012 1 95.75 98 SER B CA 1
ATOM 2540 C C . SER B 1 98 ? 20.156 0.226 4.945 1 95.75 98 SER B C 1
ATOM 2542 O O . SER B 1 98 ? 20.297 -0.355 3.869 1 95.75 98 SER B O 1
ATOM 2544 N N . ASP B 1 99 ? 20.031 -0.43 6.086 1 96.25 99 ASP B N 1
ATOM 2545 C CA . ASP B 1 99 ? 20.078 -1.889 6.098 1 96.25 99 ASP B CA 1
ATOM 2546 C C . ASP B 1 99 ? 18.781 -2.488 5.578 1 96.25 99 ASP B C 1
ATOM 2548 O O . ASP B 1 99 ? 17.688 -2.074 5.984 1 96.25 99 ASP B O 1
ATOM 2552 N N . PRO B 1 100 ? 18.844 -3.479 4.715 1 96.75 100 PRO B N 1
ATOM 2553 C CA . PRO B 1 100 ? 17.672 -3.998 4.008 1 96.75 100 PRO B CA 1
ATOM 2554 C C . PRO B 1 100 ? 16.609 -4.562 4.949 1 96.75 100 PRO B C 1
ATOM 2556 O O . PRO B 1 100 ? 15.414 -4.438 4.684 1 96.75 100 PRO B O 1
ATOM 2559 N N . GLU B 1 101 ? 17.031 -5.18 6.027 1 96.88 101 GLU B N 1
ATOM 2560 C CA . GLU B 1 101 ? 16.078 -5.797 6.945 1 96.88 101 GLU B CA 1
ATOM 2561 C C . GLU B 1 101 ? 15.242 -4.742 7.656 1 96.88 101 GLU B C 1
ATOM 2563 O O . GLU B 1 101 ? 14.016 -4.859 7.723 1 96.88 101 GLU B O 1
ATOM 2568 N N . THR B 1 102 ? 15.898 -3.705 8.211 1 98 102 THR B N 1
ATOM 2569 C CA . THR B 1 102 ? 15.172 -2.637 8.883 1 98 102 THR B CA 1
ATOM 2570 C C . THR B 1 102 ? 14.336 -1.838 7.887 1 98 102 THR B C 1
ATOM 2572 O O . THR B 1 102 ? 13.242 -1.377 8.211 1 98 102 THR B O 1
ATOM 2575 N N . ARG B 1 103 ? 14.883 -1.678 6.676 1 98.38 103 ARG B N 1
ATOM 2576 C CA . ARG B 1 103 ? 14.148 -1.007 5.609 1 98.38 103 ARG B CA 1
ATOM 2577 C C . ARG B 1 103 ? 12.859 -1.752 5.277 1 98.38 103 ARG B C 1
ATOM 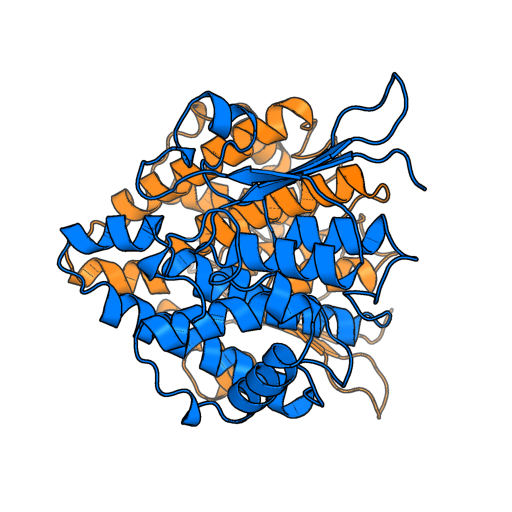2579 O O . ARG B 1 103 ? 11.805 -1.135 5.105 1 98.38 103 ARG B O 1
ATOM 2586 N N . ALA B 1 104 ? 12.922 -3.059 5.242 1 98.56 104 ALA B N 1
ATOM 2587 C CA . ALA B 1 104 ? 11.75 -3.889 4.973 1 98.56 104 ALA B CA 1
ATOM 2588 C C . ALA B 1 104 ? 10.727 -3.773 6.094 1 98.56 104 ALA B C 1
ATOM 2590 O O . ALA B 1 104 ? 9.516 -3.777 5.844 1 98.56 104 ALA B O 1
ATOM 2591 N N . LEU B 1 105 ? 11.203 -3.688 7.301 1 98.69 105 LEU B N 1
ATOM 2592 C CA . LEU B 1 105 ? 10.305 -3.486 8.43 1 98.69 105 LEU B CA 1
ATOM 2593 C C . LEU B 1 105 ? 9.555 -2.164 8.305 1 98.69 105 LEU B C 1
ATOM 2595 O O . LEU B 1 105 ? 8.336 -2.117 8.469 1 98.69 105 LEU B O 1
ATOM 2599 N N . VAL B 1 106 ? 10.289 -1.108 7.992 1 98.88 106 VAL B N 1
ATOM 2600 C CA . VAL B 1 106 ? 9.68 0.206 7.824 1 98.88 106 VAL B CA 1
ATOM 2601 C C . VAL B 1 106 ? 8.609 0.145 6.734 1 98.88 106 VAL B C 1
ATOM 2603 O O . VAL B 1 106 ? 7.496 0.65 6.918 1 98.88 106 VAL B O 1
ATOM 2606 N N . ARG B 1 107 ? 8.922 -0.531 5.625 1 98.88 107 ARG B N 1
ATOM 2607 C CA . ARG B 1 107 ? 7.957 -0.654 4.531 1 98.88 107 ARG B CA 1
ATOM 2608 C C . ARG B 1 107 ? 6.746 -1.476 4.961 1 98.88 107 ARG B C 1
ATOM 2610 O O . ARG B 1 107 ? 5.613 -1.159 4.59 1 98.88 107 ARG B O 1
ATOM 2617 N N . THR B 1 108 ? 6.992 -2.525 5.734 1 98.94 108 THR B N 1
ATOM 2618 C CA . THR B 1 108 ? 5.895 -3.359 6.215 1 98.94 108 THR B CA 1
ATOM 2619 C C . THR B 1 108 ? 4.945 -2.551 7.094 1 98.94 108 THR B C 1
ATOM 2621 O O . THR B 1 108 ? 3.73 -2.584 6.902 1 98.94 108 THR B O 1
ATOM 2624 N N . LEU B 1 109 ? 5.512 -1.781 8.016 1 98.94 109 LEU B N 1
ATOM 2625 C CA . LEU B 1 109 ? 4.715 -0.939 8.898 1 98.94 109 LEU B CA 1
ATOM 2626 C C . LEU B 1 109 ? 3.93 0.098 8.102 1 98.94 109 LEU B C 1
ATOM 2628 O O . LEU B 1 109 ? 2.73 0.28 8.328 1 98.94 109 LEU B O 1
ATOM 2632 N N . ALA B 1 110 ? 4.59 0.742 7.152 1 98.94 110 ALA B N 1
ATOM 2633 C CA . ALA B 1 110 ? 3.934 1.732 6.305 1 98.94 110 ALA B CA 1
ATOM 2634 C C . ALA B 1 110 ? 2.783 1.108 5.52 1 98.94 110 ALA B C 1
ATOM 2636 O O . ALA B 1 110 ? 1.712 1.705 5.395 1 98.94 110 ALA B O 1
ATOM 2637 N N . GLN B 1 111 ? 2.994 -0.078 5.051 1 98.94 111 GLN B N 1
ATOM 2638 C CA . GLN B 1 111 ? 2.014 -0.726 4.188 1 98.94 111 GLN B CA 1
ATOM 2639 C C . GLN B 1 111 ? 0.849 -1.285 5 1 98.94 111 GLN B C 1
ATOM 2641 O O . GLN B 1 111 ? -0.276 -1.372 4.504 1 98.94 111 GLN B O 1
ATOM 2646 N N . ILE B 1 112 ? 1.051 -1.617 6.293 1 98.94 112 ILE B N 1
ATOM 2647 C CA . ILE B 1 112 ? -0.084 -1.946 7.148 1 98.94 112 ILE B CA 1
ATOM 2648 C C . ILE B 1 112 ? -1.077 -0.787 7.156 1 98.94 112 ILE B C 1
ATOM 2650 O O . ILE B 1 112 ? -2.285 -0.994 7.02 1 98.94 112 ILE B O 1
ATOM 2654 N N . ILE B 1 113 ? -0.53 0.405 7.25 1 98.94 113 ILE B N 1
ATOM 2655 C CA . ILE B 1 113 ? -1.396 1.579 7.246 1 98.94 113 ILE B CA 1
ATOM 2656 C C . ILE B 1 113 ? -1.877 1.856 5.82 1 98.94 113 ILE B C 1
ATOM 2658 O O . ILE B 1 113 ? -3.072 2.047 5.59 1 98.94 113 ILE B O 1
ATOM 2662 N N . GLY B 1 114 ? -0.977 1.793 4.848 1 98.88 114 GLY B N 1
ATOM 2663 C CA . GLY B 1 114 ? -1.246 2.254 3.494 1 98.88 114 GLY B CA 1
ATOM 2664 C C . GLY B 1 114 ? -2.014 1.243 2.66 1 98.88 114 GLY B C 1
ATOM 2665 O O . GLY B 1 114 ? -2.658 1.605 1.675 1 98.88 114 GLY B O 1
ATOM 2666 N N . CYS B 1 115 ? -1.982 -0.043 3.041 1 98.81 115 CYS B N 1
ATOM 2667 C CA . CYS B 1 115 ? -2.631 -1.083 2.25 1 98.81 115 CYS B CA 1
ATOM 2668 C C . CYS B 1 115 ? -3.805 -1.693 3.008 1 98.81 115 CYS B C 1
ATOM 2670 O O . CYS B 1 115 ? -4.793 -2.111 2.402 1 98.81 115 CYS B O 1
ATOM 2672 N N . ASP B 1 116 ? -3.768 -1.697 4.367 1 98.56 116 ASP B N 1
ATOM 2673 C CA . ASP B 1 116 ? -4.754 -2.49 5.094 1 98.56 116 ASP B CA 1
ATOM 2674 C C . ASP B 1 116 ? -5.727 -1.595 5.855 1 98.56 116 ASP B C 1
ATOM 2676 O O . ASP B 1 116 ? -6.836 -2.016 6.188 1 98.56 116 ASP B O 1
ATOM 2680 N N . VAL B 1 117 ? -5.312 -0.391 6.207 1 98.88 117 VAL B N 1
ATOM 2681 C CA . VAL B 1 117 ? -6.141 0.458 7.059 1 98.88 117 VAL B CA 1
ATOM 2682 C C . VAL B 1 117 ? -6.785 1.56 6.223 1 98.88 117 VAL B C 1
ATOM 2684 O O . VAL B 1 117 ? -8.008 1.615 6.098 1 98.88 117 VAL B O 1
ATOM 2687 N N . GLN B 1 118 ? -5.953 2.324 5.578 1 98.88 118 GLN B N 1
ATOM 2688 C CA . GLN B 1 118 ? -6.406 3.553 4.934 1 98.88 118 GLN B CA 1
ATOM 2689 C C . GLN B 1 118 ? -7.371 3.25 3.789 1 98.88 118 GLN B C 1
ATOM 2691 O O . GLN B 1 118 ? -8.43 3.867 3.684 1 98.88 118 GLN B O 1
ATOM 2696 N N . PRO B 1 119 ? -7.148 2.273 2.877 1 98.81 119 PRO B N 1
ATOM 2697 C CA . PRO B 1 119 ? -8.008 2.102 1.703 1 98.81 119 PRO B CA 1
ATOM 2698 C C . PRO B 1 119 ? -9.422 1.654 2.066 1 98.81 119 PRO B C 1
ATOM 2700 O O . PRO B 1 119 ? -10.375 1.978 1.356 1 98.81 119 PRO B O 1
ATOM 2703 N N . VAL B 1 120 ? -9.562 0.94 3.211 1 98.81 120 VAL B N 1
ATOM 2704 C CA . VAL B 1 120 ? -10.867 0.372 3.535 1 98.81 120 VAL B CA 1
ATOM 2705 C C . VAL B 1 120 ? -11.633 1.328 4.445 1 98.81 120 VAL B C 1
ATOM 2707 O O . VAL B 1 120 ? -12.789 1.068 4.793 1 98.81 120 VAL B O 1
ATOM 2710 N N . THR B 1 121 ? -10.977 2.469 4.844 1 98.75 121 THR B N 1
ATOM 2711 C CA . THR B 1 121 ? -11.625 3.426 5.73 1 98.75 121 THR B CA 1
ATOM 2712 C C . THR B 1 121 ? -11.648 4.816 5.102 1 98.75 121 THR B C 1
ATOM 2714 O O . THR B 1 121 ? -11.992 5.797 5.766 1 98.75 121 THR B O 1
ATOM 2717 N N . ASN B 1 122 ? -11.227 4.938 3.875 1 98.06 122 ASN B N 1
ATOM 2718 C CA . ASN B 1 122 ? -11.227 6.258 3.262 1 98.06 122 ASN B CA 1
ATOM 2719 C C . ASN B 1 122 ? -12.633 6.691 2.85 1 98.06 122 ASN B C 1
ATOM 2721 O O . ASN B 1 122 ? -13.57 5.902 2.926 1 98.06 122 ASN B O 1
ATOM 2725 N N . LEU B 1 123 ? -12.773 7.93 2.453 1 97.25 123 LEU B N 1
ATOM 2726 C CA . LEU B 1 123 ? -14.07 8.539 2.184 1 97.25 123 LEU B CA 1
ATOM 2727 C C . LEU B 1 123 ? -14.805 7.789 1.077 1 97.25 123 LEU B C 1
ATOM 2729 O O . LEU B 1 123 ? -16.016 7.582 1.161 1 97.25 123 LEU B O 1
ATOM 2733 N N . ARG B 1 124 ? -14.055 7.352 0.027 1 96.75 124 ARG B N 1
ATOM 2734 C CA . ARG B 1 124 ? -14.641 6.648 -1.105 1 96.75 124 ARG B CA 1
ATOM 2735 C C . ARG B 1 124 ? -15.352 5.375 -0.649 1 96.75 124 ARG B C 1
ATOM 2737 O O . ARG B 1 124 ? -16.484 5.109 -1.061 1 96.75 124 ARG B O 1
ATOM 2744 N N . ILE B 1 125 ? -14.781 4.602 0.204 1 98.25 125 ILE B N 1
ATOM 2745 C CA . ILE B 1 125 ? -15.336 3.34 0.671 1 98.25 125 ILE B CA 1
ATOM 2746 C C . ILE B 1 125 ? -16.453 3.609 1.686 1 98.25 125 ILE B C 1
ATOM 2748 O O . ILE B 1 125 ? -17.469 2.928 1.687 1 98.25 125 ILE B O 1
ATOM 2752 N N . LEU B 1 126 ? -16.25 4.629 2.576 1 97.94 126 LEU B N 1
ATOM 2753 C CA . LEU B 1 126 ? -17.281 4.977 3.537 1 97.94 126 LEU B CA 1
ATOM 2754 C C . LEU B 1 126 ? -18.562 5.402 2.822 1 97.94 126 LEU B C 1
ATOM 2756 O O . LEU B 1 126 ? -19.672 5.027 3.234 1 97.94 126 LEU B O 1
ATOM 2760 N N . LYS B 1 127 ? -18.422 6.168 1.733 1 97 127 LYS B N 1
ATOM 2761 C CA . LYS B 1 127 ? -19.562 6.57 0.933 1 97 127 LYS B CA 1
ATOM 2762 C C . LYS B 1 127 ? -20.203 5.367 0.244 1 97 127 LYS B C 1
ATOM 2764 O O . LYS B 1 127 ? -21.406 5.355 -0 1 97 127 LYS B O 1
ATOM 2769 N N . ARG B 1 128 ? -19.406 4.371 -0.058 1 97.44 128 ARG B N 1
ATOM 2770 C CA . ARG B 1 128 ? -19.875 3.207 -0.803 1 97.44 128 ARG B CA 1
ATOM 2771 C C . ARG B 1 128 ? -20.641 2.246 0.103 1 97.44 128 ARG B C 1
ATOM 2773 O O . ARG B 1 128 ? -21.609 1.623 -0.323 1 97.44 128 ARG B O 1
ATOM 2780 N N . VAL B 1 129 ? -20.25 2.1 1.409 1 97.62 129 VAL B N 1
ATOM 2781 C CA . VAL B 1 129 ? -20.859 1.103 2.291 1 97.62 129 VAL B CA 1
ATOM 2782 C C . VAL B 1 129 ? -22.094 1.692 2.977 1 97.62 129 VAL B C 1
ATOM 2784 O O . VAL B 1 129 ? -22.984 0.958 3.395 1 97.62 129 VAL B O 1
ATOM 2787 N N . ALA B 1 130 ? -22.156 2.996 3.061 1 97 130 ALA B N 1
ATOM 2788 C CA . ALA B 1 130 ? -23.203 3.672 3.816 1 97 130 ALA B CA 1
ATOM 2789 C C . ALA B 1 130 ? -24.578 3.34 3.254 1 97 130 ALA B C 1
ATOM 2791 O O . ALA B 1 130 ? -25.5 3.025 4.008 1 97 130 ALA B O 1
ATOM 2792 N N . PRO B 1 131 ? -24.719 3.318 1.929 1 97.06 131 PRO B N 1
ATOM 2793 C CA . PRO B 1 131 ? -26.031 3.01 1.363 1 97.06 131 PRO B CA 1
ATOM 2794 C C . PRO B 1 131 ? -26.5 1.595 1.696 1 97.06 131 PRO B C 1
ATOM 2796 O O . PRO B 1 131 ? -27.703 1.306 1.634 1 97.06 131 PRO B O 1
ATOM 2799 N N . PHE B 1 132 ? -25.641 0.73 2.115 1 97.19 132 PHE B N 1
ATOM 2800 C CA . PHE B 1 132 ? -26.016 -0.637 2.463 1 97.19 132 PHE B CA 1
ATOM 2801 C C . PHE B 1 132 ? -26.406 -0.734 3.93 1 97.19 132 PHE B C 1
ATOM 2803 O O . PHE B 1 132 ? -26.797 -1.805 4.402 1 97.19 132 PHE B O 1
ATOM 2810 N N . GLY B 1 133 ? -26.281 0.406 4.66 1 97 133 GLY B N 1
ATOM 2811 C CA . GLY B 1 133 ? -26.734 0.444 6.043 1 97 133 GLY B CA 1
ATOM 2812 C C . GLY B 1 133 ? -25.594 0.353 7.047 1 97 133 GLY B C 1
ATOM 2813 O O . GLY B 1 133 ? -25.828 0.286 8.25 1 97 133 GLY B O 1
ATOM 2814 N N . ALA B 1 134 ? -24.391 0.361 6.543 1 97.06 134 ALA B N 1
ATOM 2815 C CA . ALA B 1 134 ? -23.25 0.31 7.445 1 97.06 134 ALA B CA 1
ATOM 2816 C C . ALA B 1 134 ? -23.062 1.641 8.164 1 97.06 134 ALA B C 1
ATOM 2818 O O . ALA B 1 134 ? -23.188 2.707 7.562 1 97.06 134 ALA B O 1
ATOM 2819 N N . ASP B 1 135 ? -22.812 1.559 9.461 1 97.94 135 ASP B N 1
ATOM 2820 C CA . ASP B 1 135 ? -22.375 2.734 10.211 1 97.94 135 ASP B CA 1
ATOM 2821 C C . ASP B 1 135 ? -20.922 3.07 9.906 1 97.94 135 ASP B C 1
ATOM 2823 O O . ASP B 1 135 ? -20.016 2.291 10.227 1 97.94 135 ASP B O 1
ATOM 2827 N N . ARG B 1 136 ? -20.75 4.23 9.359 1 97.75 136 ARG B N 1
ATOM 2828 C CA . ARG B 1 136 ? -19.406 4.633 8.914 1 97.75 136 ARG B CA 1
ATOM 2829 C C . ARG B 1 136 ? -18.422 4.645 10.07 1 97.75 136 ARG B C 1
ATOM 2831 O O . ARG B 1 136 ? -17.266 4.258 9.914 1 97.75 136 ARG B O 1
ATOM 2838 N N . THR B 1 137 ? -18.812 5.137 11.219 1 98.25 137 THR B N 1
ATOM 2839 C CA . THR B 1 137 ? -17.938 5.234 12.391 1 98.25 137 THR B CA 1
ATOM 2840 C C . THR B 1 137 ? -17.547 3.85 12.883 1 98.25 137 THR B C 1
ATOM 2842 O O . THR B 1 137 ? -16.375 3.58 13.117 1 98.25 137 THR B O 1
ATOM 2845 N N . VAL B 1 138 ? -18.5 2.967 12.992 1 98.06 138 VAL B N 1
ATOM 2846 C CA . VAL B 1 138 ? -18.234 1.606 13.453 1 98.06 138 VAL B CA 1
ATOM 2847 C C . VAL B 1 138 ? -17.375 0.871 12.438 1 98.06 138 VAL B C 1
ATOM 2849 O O . VAL B 1 138 ? -16.422 0.177 12.805 1 98.06 138 VAL B O 1
ATOM 2852 N N . TRP B 1 139 ? -17.719 1.056 11.117 1 98.38 139 TRP B N 1
ATOM 2853 C CA . TRP B 1 139 ? -16.938 0.471 10.031 1 98.38 139 TRP B CA 1
ATOM 2854 C C . TRP B 1 139 ? -15.461 0.845 10.156 1 98.38 139 TRP B C 1
ATOM 2856 O O . TRP B 1 139 ? -14.594 -0.03 10.18 1 98.38 139 TRP B O 1
ATOM 2866 N N . SER B 1 140 ? -15.211 2.115 10.32 1 98.62 140 SER B N 1
ATOM 2867 C CA . SER B 1 140 ? -13.844 2.627 10.375 1 98.62 140 SER B CA 1
ATOM 2868 C C . SER B 1 140 ? -13.133 2.166 11.641 1 98.62 140 SER B C 1
ATOM 2870 O O . SER B 1 140 ? -11.992 1.713 11.586 1 98.62 140 SER B O 1
ATOM 2872 N N . LYS B 1 141 ? -13.797 2.291 12.75 1 98.5 141 LYS B N 1
ATOM 2873 C CA . LYS B 1 141 ? -13.188 1.959 14.039 1 98.5 141 LYS B CA 1
ATOM 2874 C C . LYS B 1 141 ? -12.711 0.509 14.062 1 98.5 141 LYS B C 1
ATOM 2876 O O . LYS B 1 141 ? -11.578 0.229 14.453 1 98.5 141 LYS B O 1
ATOM 2881 N N . ASP B 1 142 ? -13.531 -0.426 13.586 1 98.12 142 ASP B N 1
ATOM 2882 C CA . ASP B 1 142 ? -13.195 -1.846 13.578 1 98.12 142 ASP B CA 1
ATOM 2883 C C . ASP B 1 142 ? -11.977 -2.115 12.695 1 98.12 142 ASP B C 1
ATOM 2885 O O . ASP B 1 142 ? -11.07 -2.852 13.094 1 98.12 142 ASP B O 1
ATOM 2889 N N . LEU B 1 143 ? -12 -1.523 11.547 1 98.69 143 LEU B N 1
ATOM 2890 C CA . LEU B 1 143 ? -10.945 -1.796 10.57 1 98.69 143 LEU B CA 1
ATOM 2891 C C . LEU B 1 143 ? -9.641 -1.127 10.984 1 98.69 143 LEU B C 1
ATOM 2893 O O . LEU B 1 143 ? -8.562 -1.688 10.781 1 98.69 143 LEU B O 1
ATOM 2897 N N . ILE B 1 144 ? -9.703 0.091 11.547 1 98.88 144 ILE B N 1
ATOM 2898 C CA . ILE B 1 144 ? -8.508 0.733 12.086 1 98.88 144 ILE B CA 1
ATOM 2899 C C . ILE B 1 144 ? -7.934 -0.11 13.219 1 98.88 144 ILE B C 1
ATOM 2901 O O . ILE B 1 144 ? -6.719 -0.311 13.305 1 98.88 144 ILE B O 1
ATOM 2905 N N . GLU B 1 145 ? -8.812 -0.608 14.078 1 98.69 145 GLU B N 1
ATOM 2906 C CA . GLU B 1 145 ? -8.383 -1.431 15.203 1 98.69 145 GLU B CA 1
ATOM 2907 C C . GLU B 1 145 ? -7.617 -2.66 14.727 1 98.69 145 GLU B C 1
ATOM 2909 O O . GLU B 1 145 ? -6.582 -3.014 15.297 1 98.69 145 GLU B O 1
ATOM 2914 N N . ASP B 1 146 ? -8.109 -3.334 13.703 1 98 146 ASP B N 1
ATOM 2915 C CA . ASP B 1 146 ? -7.43 -4.496 13.141 1 98 146 ASP B CA 1
ATOM 2916 C C . ASP B 1 146 ? -6.02 -4.141 12.68 1 98 146 ASP B C 1
ATOM 2918 O O . ASP B 1 146 ? -5.062 -4.855 12.984 1 98 146 ASP B O 1
ATOM 2922 N N . GLY B 1 147 ? -5.91 -3.037 11.945 1 98.69 147 GLY B N 1
ATOM 2923 C CA . GLY B 1 147 ? -4.613 -2.594 11.461 1 98.69 147 GLY B CA 1
ATOM 2924 C C . GLY B 1 147 ? -3.67 -2.184 12.578 1 98.69 147 GLY B C 1
ATOM 2925 O O . GLY B 1 147 ? -2.479 -2.498 12.531 1 98.69 147 GLY B O 1
ATOM 2926 N N . PHE B 1 148 ? -4.191 -1.479 13.609 1 98.88 148 PHE B N 1
ATOM 2927 C CA . PHE B 1 148 ? -3.373 -1.027 14.727 1 98.88 148 PHE B CA 1
ATOM 2928 C C . PHE B 1 148 ? -2.898 -2.211 15.562 1 98.88 148 PHE B C 1
ATOM 2930 O O . PHE B 1 148 ? -1.797 -2.188 16.109 1 98.88 148 PHE B O 1
ATOM 2937 N N . ARG B 1 149 ? -3.713 -3.277 15.656 1 98.56 149 ARG B N 1
ATOM 2938 C CA . ARG B 1 149 ? -3.268 -4.477 16.359 1 98.56 149 ARG B CA 1
ATOM 2939 C C . ARG B 1 149 ? -2.031 -5.074 15.695 1 98.56 149 ARG B C 1
ATOM 2941 O O . ARG B 1 149 ? -1.074 -5.453 16.375 1 98.56 149 ARG B O 1
ATOM 2948 N N . ALA B 1 150 ? -2.084 -5.16 14.422 1 98.75 150 ALA B N 1
ATOM 2949 C CA . ALA B 1 150 ? -0.941 -5.684 13.672 1 98.75 150 ALA B CA 1
ATOM 2950 C C . ALA B 1 150 ? 0.269 -4.766 13.812 1 98.75 150 ALA B C 1
ATOM 2952 O O . ALA B 1 150 ? 1.389 -5.23 14.031 1 98.75 150 ALA B O 1
ATOM 2953 N N . TYR B 1 151 ? 0.045 -3.457 13.656 1 98.88 151 TYR B N 1
ATOM 2954 C CA . TYR B 1 151 ? 1.116 -2.475 13.789 1 98.88 151 TYR B CA 1
ATOM 2955 C C . TYR B 1 151 ? 1.759 -2.549 15.164 1 98.88 151 TYR B C 1
ATOM 2957 O O . TYR B 1 151 ? 2.984 -2.592 15.289 1 98.88 151 TYR B O 1
ATOM 2965 N N . GLU B 1 152 ? 0.931 -2.58 16.219 1 98.88 152 GLU B N 1
ATOM 2966 C CA . GLU B 1 152 ? 1.376 -2.648 17.609 1 98.88 152 GLU B CA 1
ATOM 2967 C C . GLU B 1 152 ? 2.24 -3.883 17.859 1 98.88 152 GLU B C 1
ATOM 2969 O O . GLU B 1 152 ? 3.273 -3.801 18.516 1 98.88 152 GLU B O 1
ATOM 2974 N N . ALA B 1 153 ? 1.824 -4.969 17.312 1 98.62 153 ALA B N 1
ATOM 2975 C CA . ALA B 1 153 ? 2.557 -6.219 17.469 1 98.62 153 ALA B CA 1
ATOM 2976 C C . ALA B 1 153 ? 3.961 -6.117 16.891 1 98.62 153 ALA B C 1
ATOM 2978 O O . ALA B 1 153 ? 4.93 -6.582 17.484 1 98.62 153 ALA B O 1
ATOM 2979 N N . LEU B 1 154 ? 4.098 -5.461 15.766 1 98.25 154 LEU B N 1
ATOM 2980 C CA . LEU B 1 154 ? 5.391 -5.387 15.086 1 98.25 154 LEU B CA 1
ATOM 2981 C C . LEU B 1 154 ? 6.293 -4.352 15.75 1 98.25 154 LEU B C 1
ATOM 2983 O O . LEU B 1 154 ? 7.484 -4.602 15.953 1 98.25 154 LEU B O 1
ATOM 2987 N N . VAL B 1 155 ? 5.738 -3.219 16.078 1 98.12 155 VAL B N 1
ATOM 2988 C CA . VAL B 1 155 ? 6.57 -2.107 16.531 1 98.12 155 VAL B CA 1
ATOM 2989 C C . VAL B 1 155 ? 7.02 -2.344 17.969 1 98.12 155 VAL B C 1
ATOM 2991 O O . VAL B 1 155 ? 7.93 -1.675 18.453 1 98.12 155 VAL B O 1
ATOM 2994 N N . SER B 1 156 ? 6.418 -3.279 18.641 1 96.69 156 SER B N 1
ATOM 2995 C CA . SER B 1 156 ? 6.766 -3.559 20.031 1 96.69 156 SER B CA 1
ATOM 2996 C C . SER B 1 156 ? 8.242 -3.893 20.172 1 96.69 156 SER B C 1
ATOM 2998 O O . SER B 1 156 ? 8.844 -3.637 21.219 1 96.69 156 SER B O 1
ATOM 3000 N N . SER B 1 157 ? 8.867 -4.422 19.109 1 95.19 157 SER B N 1
ATOM 3001 C CA . SER B 1 157 ? 10.273 -4.816 19.203 1 95.19 157 SER B CA 1
ATOM 3002 C C . SER B 1 157 ? 11.18 -3.795 18.516 1 95.19 157 SER B C 1
ATOM 3004 O O . SER B 1 157 ? 12.398 -3.828 18.703 1 95.19 157 SER B O 1
ATOM 3006 N N . SER B 1 158 ? 10.664 -2.844 17.812 1 97.88 158 SER B N 1
ATOM 3007 C CA . SER B 1 158 ? 11.5 -1.954 17.016 1 97.88 158 SER B CA 1
ATOM 3008 C C . SER B 1 158 ? 11.43 -0.521 17.531 1 97.88 158 SER B C 1
ATOM 3010 O O . SER B 1 158 ? 12.312 0.292 17.25 1 97.88 158 SER B O 1
ATOM 3012 N N . ALA B 1 159 ? 10.422 -0.185 18.312 1 98.5 159 ALA B N 1
ATOM 3013 C CA . ALA B 1 159 ? 10.117 1.199 18.656 1 98.5 159 ALA B CA 1
ATOM 3014 C C . ALA B 1 159 ? 11.148 1.764 19.625 1 98.5 159 ALA B C 1
ATOM 3016 O O . ALA B 1 159 ? 11.609 1.063 20.531 1 98.5 159 ALA B O 1
ATOM 3017 N N . GLY B 1 160 ? 11.609 2.902 19.391 1 98.38 160 GLY B N 1
ATOM 3018 C CA . GLY B 1 160 ? 12.227 3.832 20.328 1 98.38 160 GLY B CA 1
ATOM 3019 C C . GLY B 1 160 ? 11.383 5.066 20.578 1 98.38 160 GLY B C 1
ATOM 3020 O O . GLY B 1 160 ? 10.242 4.961 21.047 1 98.38 160 GLY B O 1
ATOM 3021 N N . LYS B 1 161 ? 11.93 6.195 20.156 1 98.56 161 LYS B N 1
ATOM 3022 C CA . LYS B 1 161 ? 11.109 7.402 20.172 1 98.56 161 LYS B CA 1
ATOM 3023 C C . LYS B 1 161 ? 10.008 7.328 19.109 1 98.56 161 LYS B C 1
ATOM 3025 O O . LYS B 1 161 ? 8.906 7.852 19.312 1 98.56 161 LYS B O 1
ATOM 3030 N N . PHE B 1 162 ? 10.305 6.668 18.078 1 98.88 162 PHE B N 1
ATOM 3031 C CA . PHE B 1 162 ? 9.383 6.523 16.953 1 98.88 162 PHE B CA 1
ATOM 3032 C C . PHE B 1 162 ? 9.188 5.055 16.594 1 98.88 162 PHE B C 1
ATOM 3034 O O . PHE B 1 162 ? 9.422 4.176 17.422 1 98.88 162 PHE B O 1
ATOM 3041 N N . SER B 1 163 ? 8.594 4.676 15.438 1 98.94 163 SER B N 1
ATOM 3042 C CA . SER B 1 163 ? 8.203 3.314 15.086 1 98.94 163 SER B CA 1
ATOM 3043 C C . SER B 1 163 ? 9.414 2.393 15 1 98.94 163 SER B C 1
ATOM 3045 O O . SER B 1 163 ? 9.328 1.217 15.359 1 98.94 163 SER B O 1
ATOM 3047 N N . VAL B 1 164 ? 10.516 2.926 14.414 1 98.75 164 VAL B N 1
ATOM 3048 C CA . VAL B 1 164 ? 11.758 2.172 14.289 1 98.75 164 VAL B CA 1
ATOM 3049 C C . VAL B 1 164 ? 12.922 2.99 14.852 1 98.75 164 VAL B C 1
ATOM 3051 O O . VAL B 1 164 ? 13.508 3.811 14.141 1 98.75 164 VAL B O 1
ATOM 3054 N N . GLY B 1 165 ? 13.25 2.762 16.062 1 98.31 165 GLY B N 1
ATOM 3055 C CA . GLY B 1 165 ? 14.305 3.527 16.719 1 98.31 165 GLY B CA 1
ATOM 3056 C C . GLY B 1 165 ? 13.906 4.965 17 1 98.31 165 GLY B C 1
ATOM 3057 O O . GLY B 1 165 ? 12.766 5.238 17.375 1 98.31 165 GLY B O 1
ATOM 3058 N N . ASP B 1 166 ? 14.891 5.867 16.844 1 98.38 166 ASP B N 1
ATOM 3059 C CA . ASP B 1 166 ? 14.688 7.238 17.297 1 98.38 166 ASP B CA 1
ATOM 3060 C C . ASP B 1 166 ? 14.664 8.211 16.109 1 98.38 166 ASP B C 1
ATOM 3062 O O . ASP B 1 166 ? 14.703 9.422 16.297 1 98.38 166 ASP B O 1
ATOM 3066 N N . GLN B 1 167 ? 14.609 7.648 14.961 1 97.75 167 GLN B N 1
ATOM 3067 C CA . GLN B 1 167 ? 14.523 8.477 13.758 1 97.75 167 GLN B CA 1
ATOM 3068 C C . GLN B 1 167 ? 13.172 8.305 13.078 1 97.75 167 GLN B C 1
ATOM 3070 O O . GLN B 1 167 ? 12.641 7.199 13 1 97.75 167 GLN B O 1
ATOM 3075 N N . ILE B 1 168 ? 12.648 9.422 12.641 1 98.75 168 ILE B N 1
ATOM 3076 C CA . ILE B 1 168 ? 11.391 9.383 11.906 1 98.75 168 ILE B CA 1
ATOM 3077 C C . ILE B 1 168 ? 11.594 8.688 10.562 1 98.75 168 ILE B C 1
ATOM 3079 O O . ILE B 1 168 ? 12.539 9 9.836 1 98.75 168 ILE B O 1
ATOM 3083 N N . THR B 1 169 ? 10.797 7.719 10.266 1 98.75 169 THR B N 1
ATOM 3084 C CA . THR B 1 169 ? 10.812 7.027 8.984 1 98.75 169 THR B CA 1
ATOM 3085 C C . THR B 1 169 ? 9.461 7.156 8.281 1 98.75 169 THR B C 1
ATOM 3087 O O . THR B 1 169 ? 8.531 7.766 8.82 1 98.75 169 THR B O 1
ATOM 3090 N N . MET B 1 170 ? 9.32 6.586 7.09 1 98.56 170 MET B N 1
ATOM 3091 C CA . MET B 1 170 ? 8.062 6.617 6.348 1 98.56 170 MET B CA 1
ATOM 3092 C C . MET B 1 170 ? 6.957 5.898 7.117 1 98.56 170 MET B C 1
ATOM 3094 O O . MET B 1 170 ? 5.773 6.188 6.926 1 98.56 170 MET B O 1
ATOM 3098 N N . ALA B 1 171 ? 7.332 4.914 8.008 1 98.94 171 ALA B N 1
ATOM 3099 C CA . ALA B 1 171 ? 6.34 4.27 8.859 1 98.94 171 ALA B CA 1
ATOM 3100 C C . ALA B 1 171 ? 5.605 5.289 9.719 1 98.94 171 ALA B C 1
ATOM 3102 O O . ALA B 1 171 ? 4.379 5.246 9.844 1 98.94 171 ALA B O 1
ATOM 3103 N N . ASP B 1 172 ? 6.328 6.215 10.297 1 98.94 172 ASP B N 1
ATOM 3104 C CA . ASP B 1 172 ? 5.766 7.238 11.172 1 98.94 172 ASP B CA 1
ATOM 3105 C C . ASP B 1 172 ? 4.875 8.203 10.383 1 98.94 172 ASP B C 1
ATOM 3107 O O . ASP B 1 172 ? 3.832 8.633 10.883 1 98.94 172 ASP B O 1
ATOM 3111 N N . LEU B 1 173 ? 5.32 8.516 9.172 1 98.94 173 LEU B N 1
ATOM 3112 C CA . LEU B 1 173 ? 4.559 9.422 8.312 1 98.94 173 LEU B CA 1
ATOM 3113 C C . LEU B 1 173 ? 3.207 8.82 7.945 1 98.94 173 LEU B C 1
ATOM 3115 O O . LEU B 1 173 ? 2.234 9.547 7.73 1 98.94 173 LEU B O 1
ATOM 3119 N N . CYS B 1 174 ? 3.143 7.52 7.891 1 98.94 174 CYS B N 1
ATOM 3120 C CA . CYS B 1 174 ? 1.881 6.836 7.637 1 98.94 174 CYS B CA 1
ATOM 3121 C C . CYS B 1 174 ? 1.074 6.684 8.922 1 98.94 174 CYS B C 1
ATOM 3123 O O . CYS B 1 174 ? -0.151 6.82 8.906 1 98.94 174 CYS B O 1
ATOM 3125 N N . LEU B 1 175 ? 1.735 6.496 10.031 1 98.94 175 LEU B N 1
ATOM 3126 C CA . LEU B 1 175 ? 1.077 6.176 11.297 1 98.94 175 LEU B CA 1
ATOM 3127 C C . LEU B 1 175 ? 0.324 7.387 11.836 1 98.94 175 LEU B C 1
ATOM 3129 O O . LEU B 1 175 ? -0.837 7.273 12.234 1 98.94 175 LEU B O 1
ATOM 3133 N N . ILE B 1 176 ? 0.931 8.531 11.859 1 98.94 176 ILE B N 1
ATOM 3134 C CA . ILE B 1 176 ? 0.417 9.656 12.633 1 98.94 176 ILE B CA 1
ATOM 3135 C C . ILE B 1 176 ? -0.915 10.117 12.047 1 98.94 176 ILE B C 1
ATOM 3137 O O . ILE B 1 176 ? -1.881 10.336 12.781 1 98.94 176 ILE B O 1
ATOM 3141 N N . PRO B 1 177 ? -1.051 10.266 10.68 1 98.94 177 PRO B N 1
ATOM 3142 C CA . PRO B 1 177 ? -2.389 10.617 10.195 1 98.94 177 PRO B CA 1
ATOM 3143 C C . PRO B 1 177 ? -3.422 9.531 10.484 1 98.94 177 PRO B C 1
ATOM 3145 O O . PRO B 1 177 ? -4.602 9.836 10.688 1 98.94 177 PRO B O 1
ATOM 3148 N N . ALA B 1 178 ? -3.002 8.25 10.469 1 98.94 178 ALA B N 1
ATOM 3149 C CA . ALA B 1 178 ? -3.926 7.168 10.82 1 98.94 178 ALA B CA 1
ATOM 3150 C C . ALA B 1 178 ? -4.406 7.297 12.258 1 98.94 178 ALA B C 1
ATOM 3152 O O . ALA B 1 178 ? -5.559 6.988 12.562 1 98.94 178 ALA B O 1
ATOM 3153 N N . VAL B 1 179 ? -3.518 7.719 13.164 1 98.94 179 VAL B N 1
ATOM 3154 C CA . VAL B 1 179 ? -3.883 7.949 14.555 1 98.94 179 VAL B CA 1
ATOM 3155 C C . VAL B 1 179 ? -4.926 9.062 14.641 1 98.94 179 VAL B C 1
ATOM 3157 O O . VAL B 1 179 ? -5.902 8.945 15.383 1 98.94 179 VAL B O 1
ATOM 3160 N N . TRP B 1 180 ? -4.711 10.172 13.875 1 98.75 180 TRP B N 1
ATOM 3161 C CA . TRP B 1 180 ? -5.719 11.227 13.836 1 98.75 180 TRP B CA 1
ATOM 3162 C C . TRP B 1 180 ? -7.078 10.664 13.43 1 98.75 180 TRP B C 1
ATOM 3164 O O . TRP B 1 180 ? -8.109 11.062 13.984 1 98.75 180 TRP B O 1
ATOM 3174 N N . GLY B 1 181 ? -7.039 9.742 12.438 1 98.31 181 GLY B N 1
ATOM 3175 C CA .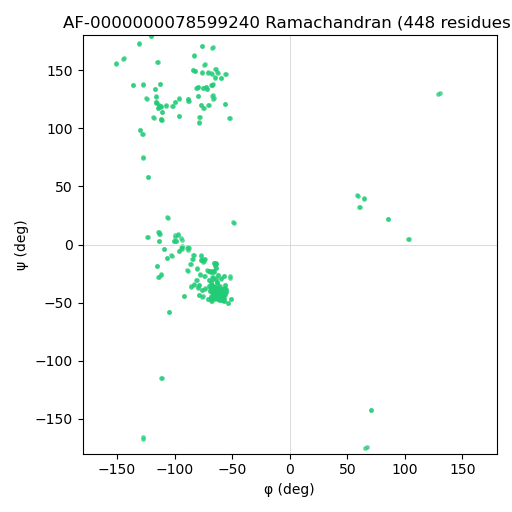 GLY B 1 181 ? -8.266 9.086 12.016 1 98.31 181 GLY B CA 1
ATOM 3176 C C . GLY B 1 181 ? -8.898 8.242 13.102 1 98.31 181 GLY B C 1
ATOM 3177 O O . GLY B 1 181 ? -10.117 8.234 13.258 1 98.31 181 GLY B O 1
ATOM 3178 N N . ALA B 1 182 ? -8.102 7.5 13.805 1 98.75 182 ALA B N 1
ATOM 3179 C CA . ALA B 1 182 ? -8.578 6.668 14.906 1 98.75 182 ALA B CA 1
ATOM 3180 C C . ALA B 1 182 ? -9.25 7.516 15.984 1 98.75 182 ALA B C 1
ATOM 3182 O O . ALA B 1 182 ? -10.32 7.164 16.484 1 98.75 182 ALA B O 1
ATOM 3183 N N . GLU B 1 183 ? -8.617 8.609 16.297 1 97.88 183 GLU B N 1
ATOM 3184 C CA . GLU B 1 183 ? -9.172 9.523 17.281 1 97.88 183 GLU B CA 1
ATOM 3185 C C . GLU B 1 183 ? -10.492 10.117 16.812 1 97.88 183 GLU B C 1
ATOM 3187 O O . GLU B 1 183 ? -11.43 10.273 17.609 1 97.88 183 GLU B O 1
ATOM 3192 N N . ARG B 1 184 ? -10.57 10.469 15.594 1 96.5 184 ARG B N 1
ATOM 3193 C CA . ARG B 1 184 ? -11.773 11.055 15.016 1 96.5 184 ARG B CA 1
ATOM 3194 C C . ARG B 1 184 ? -12.977 10.133 15.203 1 96.5 184 ARG B C 1
ATOM 3196 O O . ARG B 1 184 ? -14.094 10.602 15.422 1 96.5 184 ARG B O 1
ATOM 3203 N N . VAL B 1 185 ? -12.75 8.812 15.148 1 97.88 185 VAL B N 1
ATOM 3204 C CA . VAL B 1 185 ? -13.867 7.875 15.242 1 97.88 185 VAL B CA 1
ATOM 3205 C C . VAL B 1 185 ? -14.008 7.371 16.672 1 97.88 185 VAL B C 1
ATOM 3207 O O . VAL B 1 185 ? -14.695 6.383 16.938 1 97.88 185 VAL B O 1
ATOM 3210 N N . GLY B 1 186 ? -13.289 7.938 17.578 1 97.5 186 GLY B N 1
ATOM 3211 C CA . GLY B 1 186 ? -13.492 7.691 19 1 97.5 186 GLY B CA 1
ATOM 3212 C C . GLY B 1 186 ? -12.758 6.461 19.5 1 97.5 186 GLY B C 1
ATOM 3213 O O . GLY B 1 186 ? -13.156 5.867 20.5 1 97.5 186 GLY B O 1
ATOM 3214 N N . MET B 1 187 ? -11.742 6.051 18.812 1 97.56 187 MET B N 1
ATOM 3215 C CA . MET B 1 187 ? -10.984 4.887 19.25 1 97.56 187 MET B CA 1
ATOM 3216 C C . MET B 1 187 ? -10.227 5.188 20.547 1 97.56 187 MET B C 1
ATOM 3218 O O . MET B 1 187 ? -9.664 6.27 20.703 1 97.56 187 MET B O 1
ATOM 3222 N N . ASP B 1 188 ? -10.242 4.258 21.469 1 97.06 188 ASP B N 1
ATOM 3223 C CA . ASP B 1 188 ? -9.445 4.336 22.688 1 97.06 188 ASP B CA 1
ATOM 3224 C C . ASP B 1 188 ? -7.992 3.955 22.422 1 97.06 188 ASP B C 1
ATOM 3226 O O . ASP B 1 188 ? -7.652 2.771 22.375 1 97.06 188 ASP B O 1
ATOM 3230 N N . MET B 1 189 ? -7.156 4.914 22.391 1 97.81 189 MET B N 1
ATOM 3231 C CA . MET B 1 189 ? -5.77 4.695 21.984 1 97.81 189 MET B CA 1
ATOM 3232 C C . MET B 1 189 ? -4.973 4.035 23.109 1 97.81 189 MET B C 1
ATOM 3234 O O . MET B 1 189 ? -3.861 3.555 22.891 1 97.81 189 MET B O 1
ATOM 3238 N N . SER B 1 190 ? -5.484 3.982 24.328 1 97.69 190 SER B N 1
ATOM 3239 C CA . SER B 1 190 ? -4.793 3.342 25.438 1 97.69 190 SER B CA 1
ATOM 3240 C C . SER B 1 190 ? -4.645 1.842 25.203 1 97.69 190 SER B C 1
ATOM 3242 O O . SER B 1 190 ? -3.834 1.184 25.859 1 97.69 190 SER B O 1
ATOM 3244 N N . THR B 1 191 ? -5.438 1.244 24.297 1 97.56 191 THR B N 1
ATOM 3245 C CA . THR B 1 191 ? -5.352 -0.172 23.953 1 97.56 191 THR B CA 1
ATOM 3246 C C . THR B 1 191 ? -4.113 -0.452 23.109 1 97.56 191 THR B C 1
ATOM 3248 O O . THR B 1 191 ? -3.727 -1.608 22.922 1 97.56 191 THR B O 1
ATOM 3251 N N . PHE B 1 192 ? -3.531 0.603 22.656 1 98.69 192 PHE B N 1
ATOM 3252 C CA . PHE B 1 192 ? -2.32 0.52 21.844 1 98.69 192 PHE B CA 1
ATOM 3253 C C . PHE B 1 192 ? -1.221 1.402 22.422 1 98.69 192 PHE B C 1
ATOM 3255 O O . PHE B 1 192 ? -0.849 2.412 21.812 1 98.69 192 PHE B O 1
ATOM 3262 N N . PRO B 1 193 ? -0.629 0.958 23.5 1 98.62 193 PRO B N 1
ATOM 3263 C CA . PRO B 1 193 ? 0.262 1.839 24.266 1 98.62 193 PRO B CA 1
ATOM 3264 C C . PRO B 1 193 ? 1.518 2.223 23.484 1 98.62 193 PRO B C 1
ATOM 3266 O O . PRO B 1 193 ? 2.021 3.338 23.625 1 98.62 193 PRO B O 1
ATOM 3269 N N . VAL B 1 194 ? 2.088 1.302 22.703 1 98.88 194 VAL B N 1
ATOM 3270 C CA . VAL B 1 194 ? 3.297 1.626 21.953 1 98.88 194 VAL B CA 1
ATOM 3271 C C . VAL B 1 194 ? 2.977 2.652 20.859 1 98.88 194 VAL B C 1
ATOM 3273 O O . VAL B 1 194 ? 3.695 3.643 20.703 1 98.88 194 VAL B O 1
ATOM 3276 N N . ILE B 1 195 ? 1.879 2.445 20.141 1 98.94 195 ILE B N 1
ATOM 3277 C CA . ILE B 1 195 ? 1.443 3.393 19.109 1 98.94 195 ILE B CA 1
ATOM 3278 C C . ILE B 1 195 ? 1.185 4.758 19.75 1 98.94 195 ILE B C 1
ATOM 3280 O O . ILE B 1 195 ? 1.583 5.789 19.219 1 98.94 195 ILE B O 1
ATOM 3284 N N . GLN B 1 196 ? 0.497 4.719 20.875 1 98.81 196 GLN B N 1
ATOM 3285 C CA . GLN B 1 196 ? 0.172 5.965 21.562 1 98.81 196 GLN B CA 1
ATOM 3286 C C . GLN B 1 196 ? 1.436 6.742 21.922 1 98.81 196 GLN B C 1
ATOM 3288 O O . GLN B 1 196 ? 1.497 7.957 21.734 1 98.81 196 GLN B O 1
ATOM 3293 N N . LYS B 1 197 ? 2.395 6.07 22.453 1 98.75 197 LYS B N 1
ATOM 3294 C CA . LYS B 1 197 ? 3.662 6.703 22.812 1 98.75 197 LYS B CA 1
ATOM 3295 C C . LYS B 1 197 ? 4.34 7.297 21.578 1 98.75 197 LYS B C 1
ATOM 3297 O O . LYS B 1 197 ? 4.82 8.43 21.625 1 98.75 197 LYS B O 1
ATOM 3302 N N . ILE B 1 198 ? 4.43 6.555 20.5 1 98.94 198 ILE B N 1
ATOM 3303 C CA . ILE B 1 198 ? 5.035 7.023 19.25 1 98.94 198 ILE B CA 1
ATOM 3304 C C . ILE B 1 198 ? 4.305 8.273 18.766 1 98.94 198 ILE B C 1
ATOM 3306 O O . ILE B 1 198 ? 4.938 9.258 18.391 1 98.94 198 ILE B O 1
ATOM 3310 N N . ALA B 1 199 ? 2.982 8.203 18.781 1 98.88 199 ALA B N 1
ATOM 3311 C CA . ALA B 1 199 ? 2.17 9.312 18.297 1 98.88 199 ALA B CA 1
ATOM 3312 C C . ALA B 1 199 ? 2.43 10.57 19.125 1 98.88 199 ALA B C 1
ATOM 3314 O O . ALA B 1 199 ? 2.549 11.672 18.578 1 98.88 199 ALA B O 1
ATOM 3315 N N . LYS B 1 200 ? 2.479 10.43 20.406 1 98.75 200 LYS B N 1
ATOM 3316 C CA . LYS B 1 200 ? 2.771 11.562 21.281 1 98.75 200 LYS B CA 1
ATOM 3317 C C . LYS B 1 200 ? 4.113 12.195 20.922 1 98.75 200 LYS B C 1
ATOM 3319 O O . LYS B 1 200 ? 4.227 13.422 20.859 1 98.75 200 LYS B O 1
ATOM 3324 N N . ASN B 1 201 ? 5.105 11.391 20.734 1 98.88 201 ASN B N 1
ATOM 3325 C CA . ASN B 1 201 ? 6.418 11.891 20.344 1 98.88 201 ASN B CA 1
ATOM 3326 C C . ASN B 1 201 ? 6.371 12.586 18.984 1 98.88 201 ASN B C 1
ATOM 3328 O O . ASN B 1 201 ? 7.004 13.633 18.797 1 98.88 201 ASN B O 1
ATOM 3332 N N . LEU B 1 202 ? 5.668 12.016 18.047 1 98.94 202 LEU B N 1
ATOM 3333 C CA . LEU B 1 202 ? 5.543 12.594 16.703 1 98.94 202 LEU B CA 1
ATOM 3334 C C . LEU B 1 202 ? 4.859 13.953 16.766 1 98.94 202 LEU B C 1
ATOM 3336 O O . LEU B 1 202 ? 5.238 14.875 16.047 1 98.94 202 LEU B O 1
ATOM 3340 N N . GLU B 1 203 ? 3.893 14.086 17.609 1 98.56 203 GLU B N 1
ATOM 3341 C CA . GLU B 1 203 ? 3.137 15.336 17.719 1 98.56 203 GLU B CA 1
ATOM 3342 C C . GLU B 1 203 ? 4.027 16.484 18.188 1 98.56 203 GLU B C 1
ATOM 3344 O O . GLU B 1 203 ? 3.697 17.656 17.984 1 98.56 203 GLU B O 1
ATOM 3349 N N . MET B 1 204 ? 5.125 16.156 18.781 1 98.56 204 MET B N 1
ATOM 3350 C CA . MET B 1 204 ? 6.047 17.172 19.266 1 98.56 204 MET B CA 1
ATOM 3351 C C . MET B 1 204 ? 6.977 17.656 18.156 1 98.56 204 MET B C 1
ATOM 3353 O O . MET B 1 204 ? 7.656 18.672 18.312 1 98.56 204 MET B O 1
ATOM 3357 N N . GLU B 1 205 ? 7.02 17 17.094 1 98.69 205 GLU B N 1
ATOM 3358 C CA . GLU B 1 205 ? 7.898 17.359 15.984 1 98.69 205 GLU B CA 1
ATOM 3359 C C . GLU B 1 205 ? 7.316 18.5 15.156 1 98.69 205 GLU B C 1
ATOM 3361 O O . GLU B 1 205 ? 6.137 18.469 14.789 1 98.69 205 GLU B O 1
ATOM 3366 N N . GLU B 1 206 ? 8.133 19.469 14.797 1 98.62 206 GLU B N 1
ATOM 3367 C CA . GLU B 1 206 ? 7.699 20.641 14.062 1 98.62 206 GLU B CA 1
ATOM 3368 C C . GLU B 1 206 ? 7.07 20.266 12.727 1 98.62 206 GLU B C 1
ATOM 3370 O O . GLU B 1 206 ? 6.039 20.812 12.336 1 98.62 206 GLU B O 1
ATOM 3375 N N . ALA B 1 207 ? 7.668 19.359 12.016 1 98.81 207 ALA B N 1
ATOM 3376 C CA . ALA B 1 207 ? 7.168 18.953 10.711 1 98.81 207 ALA B CA 1
ATOM 3377 C C . ALA B 1 207 ? 5.758 18.375 10.82 1 98.81 207 ALA B C 1
ATOM 3379 O O . ALA B 1 207 ? 4.922 18.594 9.938 1 98.81 207 ALA B O 1
ATOM 3380 N N . VAL B 1 208 ? 5.477 17.609 11.891 1 98.88 208 VAL B N 1
ATOM 3381 C CA . VAL B 1 208 ? 4.156 17.016 12.109 1 98.88 208 VAL B CA 1
ATOM 3382 C C . VAL B 1 208 ? 3.148 18.109 12.438 1 98.88 208 VAL B C 1
ATOM 3384 O O . VAL B 1 208 ? 2.027 18.109 11.922 1 98.88 208 VAL B O 1
ATOM 3387 N N . GLN B 1 209 ? 3.559 19.062 13.211 1 98.75 209 GLN B N 1
ATOM 3388 C CA . GLN B 1 209 ? 2.682 20.172 13.562 1 98.75 209 GLN B CA 1
ATOM 3389 C C . GLN B 1 209 ? 2.33 21 12.328 1 98.75 209 GLN B C 1
ATOM 3391 O O . GLN B 1 209 ? 1.165 21.359 12.117 1 98.75 209 GLN B O 1
ATOM 3396 N N . LYS B 1 210 ? 3.295 21.266 11.508 1 98.44 210 LYS B N 1
ATOM 3397 C CA . LYS B 1 210 ? 3.074 22.031 10.297 1 98.44 210 LYS B CA 1
ATOM 3398 C C . LYS B 1 210 ? 2.215 21.266 9.297 1 98.44 210 LYS B C 1
ATOM 3400 O O . LYS B 1 210 ? 1.436 21.859 8.547 1 98.44 210 LYS B O 1
ATOM 3405 N N . GLY B 1 211 ? 2.381 19.922 9.258 1 98.69 211 GLY B N 1
ATOM 3406 C CA . GLY B 1 211 ? 1.654 19.094 8.312 1 98.69 211 GLY B CA 1
ATOM 3407 C C . GLY B 1 211 ? 0.302 18.641 8.836 1 98.69 211 GLY B C 1
ATOM 3408 O O . GLY B 1 211 ? -0.454 17.984 8.125 1 98.69 211 GLY B O 1
ATOM 3409 N N . HIS B 1 212 ? -0.044 19 10.094 1 98.75 212 HIS B N 1
ATOM 3410 C CA . HIS B 1 212 ? -1.294 18.594 10.719 1 98.75 212 HIS B CA 1
ATOM 3411 C C . HIS B 1 212 ? -2.498 19.156 9.969 1 98.75 212 HIS B C 1
ATOM 3413 O O . HIS B 1 212 ? -2.441 20.25 9.43 1 98.75 212 HIS B O 1
ATOM 3419 N N . TRP B 1 213 ? -3.596 18.391 9.992 1 98.5 213 TRP B N 1
ATOM 3420 C CA . TRP B 1 213 ? -4.758 18.781 9.203 1 98.5 213 TRP B CA 1
ATOM 3421 C C . TRP B 1 213 ? -5.371 20.078 9.727 1 98.5 213 TRP B C 1
ATOM 3423 O O . TRP B 1 213 ? -5.973 20.844 8.969 1 98.5 213 TRP B O 1
ATOM 3433 N N . GLN B 1 214 ? -5.172 20.438 10.961 1 98.38 214 GLN B N 1
ATOM 3434 C CA . GLN B 1 214 ? -5.801 21.609 11.562 1 98.38 214 GLN B CA 1
ATOM 3435 C C . GLN B 1 214 ? -5.023 22.875 11.242 1 98.38 214 GLN B C 1
ATOM 3437 O O . GLN B 1 214 ? -5.488 23.984 11.516 1 98.38 214 GLN B O 1
ATOM 3442 N N . THR B 1 215 ? -3.834 22.766 10.664 1 97.75 215 THR B N 1
ATOM 3443 C CA . THR B 1 215 ? -2.979 23.922 10.469 1 97.75 215 THR B CA 1
ATOM 3444 C C . THR B 1 215 ? -2.84 24.25 8.984 1 97.75 215 THR B C 1
ATOM 3446 O O . THR B 1 215 ? -1.997 25.062 8.602 1 97.75 215 THR B O 1
ATOM 3449 N N . GLN B 1 216 ? -3.598 23.609 8.172 1 98.5 216 GLN B N 1
ATOM 3450 C CA . GLN B 1 216 ? -3.488 23.828 6.738 1 98.5 216 GLN B CA 1
ATOM 3451 C C . GLN B 1 216 ? -4.293 25.047 6.301 1 98.5 216 GLN B C 1
ATOM 3453 O O . GLN B 1 216 ? -5.332 25.359 6.891 1 98.5 216 GLN B O 1
ATOM 3458 N N . PRO B 1 217 ? -3.854 25.734 5.246 1 98.06 217 PRO B N 1
ATOM 3459 C CA . PRO B 1 217 ? -4.559 26.922 4.754 1 98.06 217 PRO B CA 1
ATOM 3460 C C . PRO B 1 217 ? -5.996 26.625 4.332 1 98.06 217 PRO B C 1
ATOM 3462 O O . PRO B 1 217 ? -6.859 27.5 4.395 1 98.06 217 PRO B O 1
ATOM 3465 N N . ASP B 1 218 ? -6.289 25.391 3.873 1 98.44 218 ASP B N 1
ATOM 3466 C CA . ASP B 1 218 ? -7.629 25.062 3.402 1 98.44 218 ASP B CA 1
ATOM 3467 C C . ASP B 1 218 ? -8.469 24.438 4.52 1 98.44 218 ASP B C 1
ATOM 3469 O O . ASP B 1 218 ? -9.578 23.969 4.281 1 98.44 218 ASP B O 1
ATOM 3473 N N . THR B 1 219 ? -7.902 24.391 5.762 1 98.31 219 THR B N 1
ATOM 3474 C CA . THR B 1 219 ? -8.719 23.984 6.898 1 98.31 219 THR B CA 1
ATOM 3475 C C . THR B 1 219 ? -9.812 25 7.184 1 98.31 219 THR B C 1
ATOM 3477 O O . THR B 1 219 ? -9.531 26.188 7.336 1 98.31 219 THR B O 1
ATOM 3480 N N . PRO B 1 220 ? -11.016 24.562 7.223 1 97.31 220 PRO B N 1
ATOM 3481 C CA . PRO B 1 220 ? -12.07 25.5 7.605 1 97.31 220 PRO B CA 1
ATOM 3482 C C . PRO B 1 220 ? -11.805 26.172 8.945 1 97.31 220 PRO B C 1
ATOM 3484 O O . PRO B 1 220 ? -11.266 25.547 9.859 1 97.31 220 PRO B O 1
ATOM 3487 N N . GLU B 1 221 ? -12.227 27.391 9.078 1 95.81 221 GLU B N 1
ATOM 3488 C CA . GLU B 1 221 ? -11.922 28.219 10.242 1 95.81 221 GLU B CA 1
ATOM 3489 C C . GLU B 1 221 ? -12.383 27.547 11.531 1 95.81 221 GLU B C 1
ATOM 3491 O O . GLU B 1 221 ? -11.672 27.578 12.539 1 95.81 221 GLU B O 1
ATOM 3496 N N . ASP B 1 222 ? -13.531 26.859 11.5 1 95.56 222 ASP B N 1
ATOM 3497 C CA . ASP B 1 222 ? -14.125 26.281 12.703 1 95.56 222 ASP B CA 1
ATOM 3498 C C . ASP B 1 222 ? -13.383 25 13.109 1 95.56 222 ASP B C 1
ATOM 3500 O O . ASP B 1 222 ? -13.594 24.484 14.211 1 95.56 222 ASP B O 1
ATOM 3504 N N . LEU B 1 223 ? -12.461 24.516 12.203 1 95.31 223 LEU B N 1
ATOM 3505 C CA . LEU B 1 223 ? -11.734 23.281 12.484 1 95.31 223 LEU B CA 1
ATOM 3506 C C . LEU B 1 223 ? -10.266 23.578 12.797 1 95.31 223 LEU B C 1
ATOM 3508 O O . LEU B 1 223 ? -9.508 22.656 13.109 1 95.31 223 LEU B O 1
ATOM 3512 N N . ARG B 1 224 ? -9.883 24.781 12.695 1 94.88 224 ARG B N 1
ATOM 3513 C CA . ARG B 1 224 ? -8.484 25.141 12.906 1 94.88 224 ARG B CA 1
ATOM 3514 C C . ARG B 1 224 ? -8.109 25.031 14.375 1 94.88 224 ARG B C 1
ATOM 3516 O O . ARG B 1 224 ? -8.961 25.188 15.258 1 94.88 224 ARG B O 1
ATOM 3523 N N . ALA B 1 225 ? -6.844 24.688 14.5 1 88.25 225 ALA B N 1
ATOM 3524 C CA . ALA B 1 225 ? -6.324 24.625 15.859 1 88.25 225 ALA B CA 1
ATOM 3525 C C . ALA B 1 225 ? -6.512 25.953 16.578 1 88.25 225 ALA B C 1
ATOM 3527 O O . ALA B 1 225 ? -6.328 27.016 15.984 1 88.25 225 ALA B O 1
ATOM 3528 N N . LYS B 1 226 ? -7.227 26 17.703 1 73.31 226 LYS B N 1
ATOM 3529 C CA . LYS B 1 226 ? -7.406 27.219 18.5 1 73.31 226 LYS B CA 1
ATOM 3530 C C . LYS B 1 226 ? -6.125 27.578 19.25 1 73.31 226 LYS B C 1
ATOM 3532 O O . LYS B 1 226 ? -5.336 26.703 19.594 1 73.31 226 LYS B O 1
#

Secondary structure (DSSP, 8-state):
----EEEEEE-TT-HHHHHHHHHHHHTT---EEEE--GGGTGGGSHHHHHH-TT--S-EEEEE-SSTT-PPEEE-SHHHHHHHHHHHSTTSS--SS-SSHHHHHHHHHHHHIIIIIIHHHHSHHHHHHHGGGT--HHHHHHHHHHHHHHHHHHHHTTTBSSSSSBTS--HHHHHHHHHHHHHHHTT--GGG-HHHHHHHHHHHTSHHHHHHSGGGSTTS-GGGS--/----EEEEEE-TT-HHHHHHHHHHHHTT---EEEE--GGGTGGGSHHHHHH-TT--S-EEEEE-SSTT-PPEEE-SHHHHHHHHHHHSTTSS--SS-SSHHHHHHHHHHHHIIIIIIHHHHSHHHHHHHGGGT--HHHHHHHHHHHHHHHHHHHHTTTBSSSSSBTS--HHHHHHHHHHHHHHHTT--GGG-HHHHHHHHHHHTSHHHHHHSGGGSTTS-GGGS--

Radius of gyration: 20.85 Å; Cα contacts (8 Å, |Δi|>4): 777; chains: 2; bounding box: 51×59×50 Å

Foldseek 3Di:
DFPKAKEKADELLDLLSLLVLLLCVQLVPDYHYDYQDVVVLSLVDPVNCVLPVVSDDIKMWIFGDDPPTDIDIDHGSVVVSVVCLVVSVVGHDRQADDDPVRRVLLVVLLCLLRPQQDVCLDPVNLVVCVVVPDDSLVSNLVSLVVSLVVLLVSQVVQDDLASHHDDHHSSRSSLQSSVVVNVVSPHDCVVRVRSVSRNVSLCPDPSSVCSHSQNDPNHDPVSHDD/DFPKAKEKEDELLDLLSLLVLLLCVQLVPDYHYDYQDVVVLSLVDPVNCVLPVVSDDIKMWIFGDDPPTDIDIDHGSVVVSVVCLVVSVVGHDRQADDDPVRRVLLVVLLCLLRPQQDVCLDPVNLVVCVVVPDDSLVSNLVSLVVSLVVLLVSQVVQDDLASHHDDHHSSRSSLQSSVVVNVVSPHDCVVRVRSVSRNVSLCPDPSSVCSHSQNDPNHDPVSHDD

Solvent-accessible surface area (backbone atoms only — not comparable to full-atom values): 23387 Å² total; per-residue (Å²): 126,80,74,52,45,36,36,36,36,28,37,40,84,36,45,53,22,30,29,52,42,21,48,30,49,51,27,66,49,76,67,45,78,41,82,43,53,66,93,75,48,41,28,69,35,69,74,43,28,72,72,22,60,70,40,57,67,27,32,41,36,42,34,53,72,55,96,86,46,71,64,46,75,34,61,33,57,70,29,40,51,52,39,47,40,68,74,40,62,86,35,47,71,61,41,59,63,86,53,64,68,62,28,30,49,38,40,29,50,22,38,40,38,52,24,59,22,46,44,63,50,31,69,72,42,41,65,63,42,37,84,45,68,49,54,57,52,61,56,34,41,54,44,43,48,52,34,48,52,22,45,44,64,59,32,70,80,40,46,56,56,24,55,57,32,77,47,71,33,52,28,43,41,39,43,47,40,50,49,54,51,40,51,72,50,64,50,70,54,79,83,36,56,66,54,44,50,26,43,56,49,46,61,71,35,65,29,43,50,62,26,31,42,39,61,33,92,78,30,54,80,93,60,34,71,129,126,81,72,53,45,34,38,35,36,27,38,39,83,36,46,52,21,29,30,52,42,20,48,32,49,52,29,65,48,76,66,44,79,44,82,41,52,66,92,74,49,41,29,68,34,70,72,41,27,72,74,24,59,71,39,58,68,26,34,41,35,40,33,52,72,56,96,86,48,73,63,47,73,33,59,32,59,70,30,41,54,51,38,48,41,68,74,39,64,86,34,46,71,60,40,58,62,86,54,64,68,61,29,30,48,37,42,30,50,22,37,39,38,53,23,59,22,46,46,62,50,31,70,72,42,41,64,62,43,36,82,44,68,48,53,56,52,60,55,34,41,55,44,44,48,53,33,48,52,24,47,42,65,60,33,70,82,39,45,55,56,24,56,57,32,77,46,72,32,51,27,42,40,39,44,49,39,48,49,54,52,40,49,73,52,66,50,70,54,78,83,36,55,67,54,44,52,25,43,57,50,45,60,70,34,66,28,42,50,62,27,30,42,39,60,33,92,78,30,53,79,92,61,32,72,127

InterPro domains:
  IPR004045 Glutathione S-transferase, N-terminal [PF13409] (14-87)
  IPR004045 Glutathione S-transferase, N-terminal [PS50404] (4-92)
  IPR004046 Glutathione S-transferase, C-terminal [PF14497] (141-208)
  IPR005955 Glutathione S-transferases, class Zeta [TIGR01262] (7-219)
  IPR010987 Glutathione S-transferase, C-terminal-like [PS50405] (99-221)
  IPR034330 Glutathione S-transferases, class Zeta , C-terminal [cd03191] (100-216)
  IPR036249 Thioredoxin-like superfamily [SSF52833] (3-97)
  IPR036282 Glutathione S-transferase, C-terminal domain superfamily [SSF47616] (94-220)
  IPR040079 Glutathione transferase family [SFLDS00019] (6-202)

Organism: Penicillium oxalicum (strain 114-2 / CGMCC 5302) (NCBI:txid933388)